Protein AF-A0A812ZTJ8-F1 (afdb_monomer)

Radius of gyration: 30.14 Å; Cα contacts (8 Å, |Δi|>4): 617; chains: 1; bounding box: 48×99×77 Å

Mean predicted aligned error: 17.5 Å

Organism: NCBI:txid1628268

Structure (mmCIF, N/CA/C/O backbone):
data_AF-A0A812ZTJ8-F1
#
_entry.id   AF-A0A812ZTJ8-F1
#
loop_
_atom_site.group_PDB
_atom_site.id
_atom_site.type_symbol
_atom_site.label_atom_id
_atom_site.label_alt_id
_atom_site.label_comp_id
_atom_site.label_asym_id
_atom_site.label_entity_id
_atom_site.label_seq_id
_atom_site.pdbx_PDB_ins_code
_atom_site.Cartn_x
_atom_site.Cartn_y
_atom_site.Cartn_z
_atom_site.occupancy
_atom_site.B_iso_or_equiv
_atom_site.auth_seq_id
_atom_site.auth_comp_id
_atom_site.auth_asym_id
_atom_site.auth_atom_id
_atom_site.pdbx_PDB_model_num
ATOM 1 N N . VAL A 1 1 ? 5.497 23.622 -12.819 1.00 25.61 1 VAL A N 1
ATOM 2 C CA . VAL A 1 1 ? 4.032 23.743 -12.952 1.00 25.61 1 VAL A CA 1
ATOM 3 C C . VAL A 1 1 ? 3.768 23.846 -14.420 1.00 25.61 1 VAL A C 1
ATOM 5 O O . VAL A 1 1 ? 4.091 24.850 -15.028 1.00 25.61 1 VAL A O 1
ATOM 8 N N . ASP A 1 2 ? 3.319 22.753 -14.990 1.00 21.33 2 ASP A N 1
ATOM 9 C CA . ASP A 1 2 ? 2.908 22.715 -16.371 1.00 21.33 2 ASP A CA 1
ATOM 10 C C . ASP A 1 2 ? 1.543 22.030 -16.273 1.00 21.33 2 ASP A C 1
ATOM 12 O O . ASP A 1 2 ? 1.421 21.017 -15.581 1.00 21.33 2 ASP A O 1
ATOM 16 N N . VAL A 1 3 ? 0.497 22.622 -16.851 1.00 24.05 3 VAL A N 1
ATOM 17 C CA . VAL A 1 3 ? -0.902 22.141 -16.893 1.00 24.05 3 VAL A CA 1
ATOM 18 C C . VAL A 1 3 ? -1.337 22.235 -18.355 1.00 24.05 3 VAL A C 1
ATOM 20 O O . VAL A 1 3 ? -1.776 23.278 -18.814 1.00 24.05 3 VAL A O 1
ATOM 23 N N . SER A 1 4 ? -1.117 21.162 -19.109 1.00 29.06 4 SER A N 1
ATOM 24 C CA . SER A 1 4 ? -1.707 20.893 -20.409 1.00 29.06 4 SER A CA 1
ATOM 25 C C . SER A 1 4 ? -2.755 19.808 -20.191 1.00 29.06 4 SER A C 1
ATOM 27 O O . SER A 1 4 ? -2.536 18.896 -19.398 1.00 29.06 4 SER A O 1
ATOM 29 N N . GLN A 1 5 ? -3.870 19.947 -20.908 1.00 26.59 5 GLN A N 1
ATOM 30 C CA . GLN A 1 5 ? -5.074 19.107 -20.866 1.00 26.59 5 GLN A CA 1
ATOM 31 C C . GLN A 1 5 ? -6.073 19.461 -19.757 1.00 26.59 5 GLN A C 1
ATOM 33 O O . GLN A 1 5 ? -6.284 18.726 -18.806 1.00 26.59 5 GLN A O 1
ATOM 38 N N . ASN A 1 6 ? -6.660 20.652 -19.893 1.00 24.38 6 ASN A N 1
ATOM 39 C CA . ASN A 1 6 ? -8.119 20.864 -19.873 1.00 24.38 6 ASN A CA 1
ATOM 40 C C . ASN A 1 6 ? -8.437 22.291 -20.365 1.00 24.38 6 ASN A C 1
ATOM 42 O O . ASN A 1 6 ? -9.193 23.039 -19.756 1.00 24.38 6 ASN A O 1
ATOM 46 N N . PHE A 1 7 ? -7.798 22.693 -21.468 1.00 26.72 7 PHE A N 1
ATOM 47 C CA . PHE A 1 7 ? -8.013 23.986 -22.125 1.00 26.72 7 PHE A CA 1
ATOM 48 C C . PHE A 1 7 ? -8.540 23.743 -23.537 1.00 26.72 7 PHE A C 1
ATOM 50 O O . PHE A 1 7 ? -7.870 24.008 -24.527 1.00 26.72 7 PHE A O 1
ATOM 57 N N . PHE A 1 8 ? -9.731 23.171 -23.621 1.00 28.36 8 PHE A N 1
ATOM 58 C CA . PHE A 1 8 ? -10.517 23.180 -24.846 1.00 28.36 8 PHE A CA 1
ATOM 59 C C . PHE A 1 8 ? -11.961 23.446 -24.469 1.00 28.36 8 PHE A C 1
ATOM 61 O O . PHE A 1 8 ? -12.807 22.575 -24.549 1.00 28.36 8 PHE A O 1
ATOM 68 N N . GLU A 1 9 ? -12.212 24.667 -24.017 1.00 29.05 9 GLU A N 1
ATOM 69 C CA . GLU A 1 9 ? -13.525 25.284 -24.140 1.00 29.05 9 GLU A CA 1
ATOM 70 C C . GLU A 1 9 ? -13.304 26.802 -24.161 1.00 29.05 9 GLU A C 1
ATOM 72 O O . GLU A 1 9 ? -12.978 27.428 -23.156 1.00 29.05 9 GLU A O 1
ATOM 77 N N . GLU A 1 10 ? -13.339 27.336 -25.386 1.00 32.62 10 GLU A N 1
ATOM 78 C CA . GLU A 1 10 ? -13.332 28.750 -25.787 1.00 32.62 10 GLU A CA 1
ATOM 79 C C . GLU A 1 10 ? -12.482 29.736 -24.960 1.00 32.62 10 GLU A C 1
ATOM 81 O O . GLU A 1 10 ? -12.982 30.492 -24.124 1.00 32.62 10 GLU A O 1
ATOM 86 N N . THR A 1 11 ? -11.199 29.870 -25.301 1.00 32.38 11 THR A N 1
ATOM 87 C CA . THR A 1 11 ? -10.374 30.988 -24.816 1.00 32.38 11 THR A CA 1
ATOM 88 C C . THR A 1 11 ? -10.523 32.189 -25.757 1.00 32.38 11 THR A C 1
ATOM 90 O O . THR A 1 11 ? -9.853 32.284 -26.781 1.00 32.38 11 THR A O 1
ATOM 93 N N . LYS A 1 12 ? -11.432 33.113 -25.429 1.00 34.44 12 LYS A N 1
ATOM 94 C CA . LYS A 1 12 ? -11.648 34.376 -26.160 1.00 34.44 12 LYS A CA 1
ATOM 95 C C . LYS A 1 12 ? -10.840 35.501 -25.496 1.00 34.44 12 LYS A C 1
ATOM 97 O O . LYS A 1 12 ? -11.012 35.740 -24.306 1.00 34.44 12 LYS A O 1
ATOM 102 N N . GLY A 1 13 ? -9.980 36.194 -26.246 1.00 33.84 13 GLY A N 1
ATOM 103 C CA . GLY A 1 13 ? -9.282 37.405 -25.784 1.00 33.84 13 GLY A CA 1
ATOM 104 C C . GLY A 1 13 ? -9.973 38.684 -26.264 1.00 33.84 13 GLY A C 1
ATOM 105 O O . GLY A 1 13 ? -10.482 38.710 -27.384 1.00 33.84 13 GLY A O 1
ATOM 106 N N . ALA A 1 14 ? -9.989 39.734 -25.439 1.00 36.16 14 ALA A N 1
ATOM 107 C CA . ALA A 1 14 ? -10.492 41.056 -25.812 1.00 36.16 14 ALA A CA 1
ATOM 108 C C . ALA A 1 14 ? -9.718 42.181 -25.098 1.00 36.16 14 ALA A C 1
ATOM 110 O O . ALA A 1 14 ? -9.201 41.978 -24.000 1.00 36.16 14 ALA A O 1
ATOM 111 N N . ILE A 1 15 ? -9.633 43.351 -25.738 1.00 36.41 15 ILE A N 1
ATOM 112 C CA . ILE A 1 15 ? -8.973 44.569 -25.235 1.00 36.41 15 ILE A CA 1
ATOM 113 C C . ILE A 1 15 ? -10.012 45.689 -25.184 1.00 36.41 15 ILE A C 1
ATOM 115 O O . ILE A 1 15 ? -10.815 45.798 -26.108 1.00 36.41 15 ILE A O 1
ATOM 119 N N . TYR A 1 16 ? -9.967 46.535 -24.156 1.00 38.56 16 TYR A N 1
ATOM 120 C CA . TYR A 1 16 ? -10.858 47.685 -24.008 1.00 38.56 16 TYR A CA 1
ATOM 121 C C . TYR A 1 16 ? -10.101 48.910 -23.428 1.00 38.56 16 TYR A C 1
ATOM 123 O O . TYR A 1 16 ? -9.047 48.731 -22.813 1.00 38.56 16 TYR A O 1
ATOM 131 N N . HIS A 1 17 ? -10.606 50.142 -23.610 1.00 34.50 17 HIS A N 1
ATOM 132 C CA . HIS A 1 17 ? -10.016 51.399 -23.091 1.00 34.50 17 HIS A CA 1
ATOM 133 C C . HIS A 1 17 ? -10.743 51.888 -21.821 1.00 34.50 17 HIS A C 1
ATOM 135 O O . HIS A 1 17 ? -11.956 51.837 -21.777 1.00 34.50 17 HIS A O 1
ATOM 141 N N . ALA A 1 18 ? -10.076 52.415 -20.791 1.00 30.91 18 ALA A N 1
ATOM 142 C CA . ALA A 1 18 ? -10.747 52.935 -19.577 1.00 30.91 18 ALA A CA 1
ATOM 143 C C . ALA A 1 18 ? -10.651 54.474 -19.460 1.00 30.91 18 ALA A C 1
ATOM 145 O O . ALA A 1 18 ? -9.733 55.053 -20.034 1.00 30.91 18 ALA A O 1
ATOM 146 N N . ASN A 1 19 ? -11.577 55.120 -18.726 1.00 37.25 19 ASN A N 1
ATOM 147 C CA . ASN A 1 19 ? -11.656 56.587 -18.573 1.00 37.25 19 ASN A CA 1
ATOM 148 C C . ASN A 1 19 ? -11.223 57.105 -17.178 1.00 37.25 19 ASN A C 1
ATOM 150 O O . ASN A 1 19 ? -11.293 56.389 -16.177 1.00 37.25 19 ASN A O 1
ATOM 154 N N . ASP A 1 20 ? -10.856 58.389 -17.143 1.00 40.56 20 ASP A N 1
ATOM 155 C CA . ASP A 1 20 ? -10.043 59.154 -16.172 1.00 40.56 20 ASP A CA 1
ATOM 156 C C . ASP A 1 20 ? -10.496 59.299 -14.701 1.00 40.56 20 ASP A C 1
ATOM 158 O O . ASP A 1 20 ? -9.883 60.049 -13.940 1.00 40.56 20 ASP A O 1
ATOM 162 N N . HIS A 1 21 ? -11.526 58.604 -14.217 1.00 37.03 21 HIS A N 1
ATOM 163 C CA . HIS A 1 21 ? -12.051 58.887 -12.864 1.00 37.03 21 HIS A CA 1
ATOM 164 C C . HIS A 1 21 ? -11.376 58.142 -11.701 1.00 37.03 21 HIS A C 1
ATOM 166 O O . HIS A 1 21 ? -11.714 58.385 -10.545 1.00 37.03 21 HIS A O 1
ATOM 172 N N . PHE A 1 22 ? -10.363 57.320 -11.982 1.00 38.62 22 PHE A N 1
ATOM 173 C CA . PHE A 1 22 ? -9.433 56.773 -10.982 1.00 38.62 22 PHE A CA 1
ATOM 174 C C . PHE A 1 22 ? -7.978 56.831 -11.477 1.00 38.62 22 PHE A C 1
ATOM 176 O O . PHE A 1 22 ? -7.194 55.906 -11.260 1.00 38.62 22 PHE A O 1
ATOM 183 N N . ALA A 1 23 ? -7.606 57.904 -12.178 1.00 38.62 23 ALA A N 1
ATOM 184 C CA . ALA A 1 23 ? -6.235 58.081 -12.633 1.00 38.62 23 ALA A CA 1
ATOM 185 C C . ALA A 1 23 ? -5.311 58.347 -11.432 1.00 38.62 23 ALA A C 1
ATOM 187 O O . ALA A 1 23 ? -5.340 59.410 -10.813 1.00 38.62 23 ALA A O 1
ATOM 188 N N . SER A 1 24 ? -4.452 57.377 -11.110 1.00 40.28 24 SER A N 1
ATOM 189 C CA . SER A 1 24 ? -3.151 57.699 -10.526 1.00 40.28 24 SER A CA 1
ATOM 190 C C . SER A 1 24 ? -2.486 58.732 -11.434 1.00 40.28 24 SER A C 1
ATOM 192 O O . SER A 1 24 ? -2.439 58.510 -12.646 1.00 40.28 24 SER A O 1
ATOM 194 N N . SER A 1 25 ? -2.006 59.839 -10.867 1.00 45.03 25 SER A N 1
ATOM 195 C CA . SER A 1 25 ? -1.349 60.923 -11.602 1.00 45.03 25 SER A CA 1
ATOM 196 C C . SER A 1 25 ? -0.335 60.371 -12.616 1.00 45.03 25 SER A C 1
ATOM 198 O O . SER A 1 25 ? 0.361 59.402 -12.286 1.00 45.03 25 SER A O 1
ATOM 200 N N . PRO A 1 26 ? -0.211 60.963 -13.819 1.00 48.59 26 PRO A N 1
ATOM 201 C CA . PRO A 1 26 ? 0.826 60.564 -14.763 1.00 48.59 26 PRO A CA 1
ATOM 202 C C . PRO A 1 26 ? 2.211 60.618 -14.089 1.00 48.59 26 PRO A C 1
ATOM 204 O O . PRO A 1 26 ? 2.420 61.448 -13.196 1.00 48.59 26 PRO A O 1
ATOM 207 N N . PRO A 1 27 ? 3.159 59.736 -14.464 1.00 50.56 27 PRO A N 1
ATOM 208 C CA . PRO A 1 27 ? 4.501 59.740 -13.891 1.00 50.56 27 PRO A CA 1
ATOM 209 C C . PRO A 1 27 ? 5.141 61.135 -14.003 1.00 50.56 27 PRO A C 1
ATOM 211 O O . PRO A 1 27 ? 4.939 61.799 -15.022 1.00 50.56 27 PRO A O 1
ATOM 214 N N . PRO A 1 28 ? 5.933 61.574 -13.005 1.00 50.03 28 PRO A N 1
ATOM 215 C CA . PRO A 1 28 ? 6.449 62.947 -12.908 1.00 50.03 28 PRO A CA 1
ATOM 216 C C . PRO A 1 28 ? 7.354 63.388 -14.073 1.00 50.03 28 PRO A C 1
ATOM 218 O O . PRO A 1 28 ? 7.673 64.568 -14.179 1.00 50.03 28 PRO A O 1
ATOM 221 N N . ASP A 1 29 ? 7.720 62.463 -14.962 1.00 51.56 29 ASP A N 1
ATOM 222 C CA . ASP A 1 29 ? 8.626 62.686 -16.088 1.00 51.56 29 ASP A CA 1
ATOM 223 C C . ASP A 1 29 ? 7.894 62.915 -17.432 1.00 51.56 29 ASP A C 1
ATOM 225 O O . ASP A 1 29 ? 8.537 62.969 -18.481 1.00 51.56 29 ASP A O 1
ATOM 229 N N . CYS A 1 30 ? 6.557 63.013 -17.442 1.00 46.62 30 CYS A N 1
ATOM 230 C CA . CYS A 1 30 ? 5.785 63.280 -18.664 1.00 46.62 30 CYS A CA 1
ATOM 231 C C . CYS A 1 30 ? 5.630 64.783 -18.948 1.00 46.62 30 CYS A C 1
ATOM 233 O O . CYS A 1 30 ? 5.295 65.567 -18.062 1.00 46.62 30 CYS A O 1
ATOM 235 N N . ASP A 1 31 ? 5.824 65.169 -20.212 1.00 49.25 31 ASP A N 1
ATOM 236 C CA . ASP A 1 31 ? 5.631 66.539 -20.693 1.00 49.25 31 ASP A CA 1
ATOM 237 C C . ASP A 1 31 ? 4.131 66.915 -20.646 1.00 49.25 31 ASP A C 1
ATOM 239 O O . ASP A 1 31 ? 3.320 66.253 -21.312 1.00 49.25 31 ASP A O 1
ATOM 243 N N . PRO A 1 32 ? 3.734 67.967 -19.903 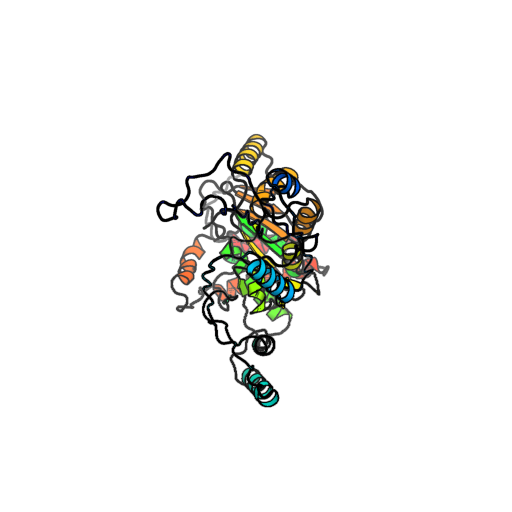1.00 48.75 32 PRO A N 1
ATOM 244 C CA . PRO A 1 32 ? 2.340 68.400 -19.783 1.00 48.75 32 PRO A CA 1
ATOM 245 C C . PRO A 1 32 ? 1.700 68.848 -21.109 1.00 48.75 32 PRO A C 1
ATOM 247 O O . PRO A 1 32 ? 0.490 69.033 -21.159 1.00 48.75 32 PRO A O 1
ATOM 250 N N . ALA A 1 33 ? 2.461 68.987 -22.201 1.00 50.59 33 ALA A N 1
ATOM 251 C CA . ALA A 1 33 ? 1.903 69.204 -23.538 1.00 50.59 33 ALA A CA 1
ATOM 252 C C . ALA A 1 33 ? 1.321 67.930 -24.197 1.00 50.59 33 ALA A C 1
ATOM 254 O O . ALA A 1 33 ? 0.703 68.020 -25.257 1.00 50.59 33 ALA A O 1
ATOM 255 N N . THR A 1 34 ? 1.513 66.743 -23.604 1.00 48.69 34 THR A N 1
ATOM 256 C CA . THR A 1 34 ? 1.109 65.443 -24.192 1.00 48.69 34 THR A CA 1
ATOM 257 C C . THR A 1 34 ? 0.004 64.703 -23.429 1.00 48.69 34 THR A C 1
ATOM 259 O O . THR A 1 34 ? -0.389 63.602 -23.826 1.00 48.69 34 THR A O 1
ATOM 262 N N . THR A 1 35 ? -0.553 65.311 -22.377 1.00 46.78 35 THR A N 1
ATOM 263 C CA . THR A 1 35 ? -1.577 64.712 -21.499 1.00 46.78 35 THR A CA 1
ATOM 264 C C . THR A 1 35 ? -2.879 64.323 -22.206 1.00 46.78 35 THR A C 1
ATOM 266 O O . THR A 1 35 ? -3.485 63.337 -21.804 1.00 46.78 35 THR A O 1
ATOM 269 N N . ASP A 1 36 ? -3.257 64.983 -23.307 1.00 43.75 36 ASP A N 1
ATOM 270 C CA . ASP A 1 36 ? -4.478 64.657 -24.075 1.00 43.75 36 ASP A CA 1
ATOM 271 C C . ASP A 1 36 ? -4.351 63.389 -24.949 1.00 43.75 36 ASP A C 1
ATOM 273 O O . ASP A 1 36 ? -5.286 63.005 -25.650 1.00 43.75 36 ASP A O 1
ATOM 277 N N . SER A 1 37 ? -3.190 62.724 -24.937 1.00 44.25 37 SER A N 1
ATOM 278 C CA . SER A 1 37 ? -2.909 61.538 -25.763 1.00 44.25 37 SER A CA 1
ATOM 279 C C . SER A 1 37 ? -2.617 60.270 -24.957 1.00 44.25 37 SER A C 1
ATOM 281 O O . SER A 1 37 ? -2.150 59.272 -25.511 1.00 44.25 37 SER A O 1
ATOM 283 N N . TYR A 1 38 ? -2.880 60.292 -23.649 1.00 42.38 38 TYR A N 1
ATOM 284 C CA . TYR A 1 38 ? -2.609 59.156 -22.778 1.00 42.38 38 TYR A CA 1
ATOM 285 C C . TYR A 1 38 ? -3.838 58.245 -22.676 1.00 42.38 38 TYR A C 1
ATOM 287 O O . TYR A 1 38 ? -4.897 58.660 -22.225 1.00 42.38 38 TYR A O 1
ATOM 295 N N . VAL A 1 39 ? -3.702 56.983 -23.094 1.00 45.19 39 VAL A N 1
ATOM 296 C CA . VAL A 1 39 ? -4.754 55.962 -22.954 1.00 45.19 39 VAL A CA 1
ATOM 297 C C . VAL A 1 39 ? -4.253 54.832 -22.068 1.00 45.19 39 VAL A C 1
ATOM 299 O O . VAL A 1 39 ? -3.219 54.221 -22.344 1.00 45.19 39 VAL A O 1
ATOM 302 N N . HIS A 1 40 ? -5.010 54.512 -21.020 1.00 41.62 40 HIS A N 1
ATOM 303 C CA . HIS A 1 40 ? -4.774 53.317 -20.220 1.00 41.62 40 HIS A CA 1
ATOM 304 C C . HIS A 1 40 ? -5.255 52.080 -20.985 1.00 41.62 40 HIS A C 1
ATOM 306 O O . HIS A 1 40 ? -6.440 51.931 -21.282 1.00 41.62 40 HIS A O 1
ATOM 312 N N . ILE A 1 41 ? -4.322 51.179 -21.297 1.00 47.28 41 ILE A N 1
ATOM 313 C CA . ILE A 1 41 ? -4.617 49.902 -21.954 1.00 47.28 41 ILE A CA 1
ATOM 314 C C . ILE A 1 41 ? -4.727 48.823 -20.877 1.00 47.28 41 ILE A C 1
ATOM 316 O O . ILE A 1 41 ? -3.730 48.456 -20.253 1.00 47.28 41 ILE A O 1
ATOM 320 N N . PHE A 1 42 ? -5.933 48.290 -20.670 1.00 40.00 42 PHE A N 1
ATOM 321 C CA . PHE A 1 42 ? -6.137 47.144 -19.788 1.00 40.00 42 PHE A CA 1
ATOM 322 C C . PHE A 1 42 ? -5.850 45.845 -20.549 1.00 40.00 42 PHE A C 1
ATOM 324 O O . PHE A 1 42 ? -6.525 45.504 -21.521 1.00 40.00 42 PHE A O 1
ATOM 331 N N . LYS A 1 43 ? -4.823 45.109 -20.112 1.00 51.03 43 LYS A N 1
ATOM 332 C CA . LYS A 1 43 ? -4.426 43.828 -20.706 1.00 51.03 43 LYS A CA 1
ATOM 333 C C . LYS A 1 43 ? -4.865 42.684 -19.804 1.00 51.03 43 LYS A C 1
ATOM 335 O O . LYS A 1 43 ? -4.268 42.448 -18.756 1.00 51.03 43 LYS A O 1
ATOM 340 N N . HIS A 1 44 ? -5.860 41.926 -20.250 1.00 40.91 44 HIS A N 1
ATOM 341 C CA . HIS A 1 44 ? -6.320 40.733 -19.549 1.00 40.91 44 HIS A CA 1
ATOM 342 C C . HIS A 1 44 ? -5.847 39.475 -20.270 1.00 40.91 44 HIS A C 1
ATOM 344 O O . HIS A 1 44 ? -6.363 39.107 -21.321 1.00 40.91 44 HIS A O 1
ATOM 350 N N . VAL A 1 45 ? -4.817 38.828 -19.727 1.00 46.38 45 VAL A N 1
ATOM 351 C CA . VAL A 1 45 ? -4.306 37.551 -20.239 1.00 46.38 45 VAL A CA 1
ATOM 352 C C . VAL A 1 45 ? -4.322 36.561 -19.085 1.00 46.38 45 VAL A C 1
ATOM 354 O O . VAL A 1 45 ? -3.529 36.673 -18.153 1.00 46.38 45 VAL A O 1
ATOM 357 N N . TYR A 1 46 ? -5.253 35.609 -19.128 1.00 44.97 46 TYR A N 1
ATOM 358 C CA . TYR A 1 46 ? -5.384 34.582 -18.099 1.00 44.97 46 TYR A CA 1
ATOM 359 C C . TYR A 1 46 ? -4.585 33.331 -18.439 1.00 44.97 46 TYR A C 1
ATOM 361 O O . TYR A 1 46 ? -4.681 32.805 -19.545 1.00 44.97 46 TYR A O 1
ATOM 369 N N . LEU A 1 47 ? -3.881 32.801 -17.435 1.00 39.12 47 LEU A N 1
ATOM 370 C CA . LEU A 1 47 ? -3.310 31.454 -17.476 1.00 39.12 47 LEU A CA 1
ATOM 371 C C . LEU A 1 47 ? -3.771 30.552 -16.305 1.00 39.12 47 LEU A C 1
ATOM 373 O O . LEU A 1 47 ? -3.567 29.345 -16.402 1.00 39.12 47 LEU A O 1
ATOM 377 N N . HIS A 1 48 ? -4.452 31.052 -15.246 1.00 34.81 48 HIS A N 1
ATOM 378 C CA . HIS A 1 48 ? -4.847 30.250 -14.057 1.00 34.81 48 HIS A CA 1
ATOM 379 C C . HIS A 1 48 ? -6.197 30.644 -13.376 1.00 34.81 48 HIS A C 1
ATOM 381 O O . HIS A 1 48 ? -6.751 31.705 -13.641 1.00 34.81 48 HIS A O 1
ATOM 387 N N . ARG A 1 49 ? -6.696 29.758 -12.482 1.00 34.59 49 ARG A N 1
ATOM 388 C CA . ARG A 1 49 ? -8.088 29.490 -12.002 1.00 34.59 49 ARG A CA 1
ATOM 389 C C . ARG A 1 49 ? -8.978 30.607 -11.407 1.00 34.59 49 ARG A C 1
ATOM 391 O O . ARG A 1 49 ? -10.140 30.317 -11.137 1.00 34.59 49 ARG A O 1
ATOM 398 N N . ASN A 1 50 ? -8.537 31.848 -11.235 1.00 38.88 50 ASN A N 1
ATOM 399 C CA . ASN A 1 50 ? -9.423 32.898 -10.703 1.00 38.88 50 ASN A CA 1
ATOM 400 C C . ASN A 1 50 ? -10.135 33.610 -11.852 1.00 38.88 50 ASN A C 1
ATOM 402 O O . ASN A 1 50 ? -9.624 34.611 -12.328 1.00 38.88 50 ASN A O 1
ATOM 406 N N . LYS A 1 51 ? -11.273 33.095 -12.328 1.00 49.78 51 LYS A N 1
ATOM 407 C CA . LYS A 1 51 ? -12.015 33.688 -13.455 1.00 49.78 51 LYS A CA 1
ATOM 408 C C . LYS A 1 51 ? -12.720 34.985 -13.028 1.00 49.78 51 LYS A C 1
ATOM 410 O O . LYS A 1 51 ? -13.734 34.924 -12.342 1.00 49.78 51 LYS A O 1
ATOM 415 N N . ALA A 1 52 ? -12.226 36.143 -13.466 1.00 47.16 52 ALA A N 1
ATOM 416 C CA . ALA A 1 52 ? -13.071 37.333 -13.591 1.00 47.16 52 ALA A CA 1
ATOM 417 C C . ALA A 1 52 ? -13.983 37.155 -14.816 1.00 47.16 52 ALA A C 1
ATOM 419 O O . ALA A 1 52 ? -13.519 36.690 -15.862 1.00 47.16 52 ALA A O 1
ATOM 420 N N . ASN A 1 53 ? -15.274 37.464 -14.687 1.00 50.34 53 ASN A N 1
ATOM 421 C CA . ASN A 1 53 ? -16.213 37.340 -15.796 1.00 50.34 53 ASN A CA 1
ATOM 422 C C . ASN A 1 53 ? -15.828 38.340 -16.891 1.00 50.34 53 ASN A C 1
ATOM 424 O O . ASN A 1 53 ? -15.724 39.538 -16.638 1.00 50.34 53 ASN A O 1
ATOM 428 N N . ALA A 1 54 ? -15.619 37.837 -18.110 1.00 50.00 54 ALA A N 1
ATOM 429 C CA . ALA A 1 54 ? -15.212 38.658 -19.240 1.00 50.00 54 ALA A CA 1
ATOM 430 C C . ALA A 1 54 ? -16.183 39.819 -19.465 1.00 50.00 54 ALA A C 1
ATOM 432 O O . ALA A 1 54 ? -15.707 40.913 -19.736 1.00 50.00 54 ALA A O 1
ATOM 433 N N . LYS A 1 55 ? -17.496 39.589 -19.289 1.00 53.09 55 LYS A N 1
ATOM 434 C CA . LYS A 1 55 ? -18.553 40.600 -19.429 1.00 53.09 55 LYS A CA 1
ATOM 435 C C . LYS A 1 55 ? -18.330 41.791 -18.496 1.00 53.09 55 LYS A C 1
ATOM 437 O O . LYS A 1 55 ? -18.332 42.922 -18.957 1.00 53.09 55 LYS A O 1
ATOM 442 N N . ASP A 1 56 ? -18.022 41.521 -17.233 1.00 54.50 56 ASP A N 1
ATOM 443 C CA . ASP A 1 56 ? -17.775 42.562 -16.236 1.00 54.50 56 ASP A CA 1
ATOM 444 C C . ASP A 1 56 ? -16.518 43.377 -16.595 1.00 54.50 56 ASP A C 1
ATOM 446 O O . ASP A 1 56 ? -16.476 44.585 -16.395 1.00 54.50 56 ASP A O 1
ATOM 450 N N . CYS A 1 57 ? -15.503 42.744 -17.196 1.00 50.91 57 CYS A N 1
ATOM 451 C CA . CYS A 1 57 ? -14.318 43.440 -17.707 1.00 50.91 57 CYS A CA 1
ATOM 452 C C . CYS A 1 57 ? -14.596 44.288 -18.963 1.00 50.91 57 CYS A C 1
ATOM 454 O O . CYS A 1 57 ? -13.931 45.306 -19.141 1.00 50.91 57 CYS A O 1
ATOM 456 N N . ILE A 1 58 ? -15.554 43.890 -19.812 1.00 50.28 58 ILE A N 1
ATOM 457 C CA . ILE A 1 58 ? -16.026 44.686 -20.965 1.00 50.28 58 ILE A CA 1
ATOM 458 C C . ILE A 1 58 ? -16.730 45.942 -20.469 1.00 50.28 58 ILE A C 1
ATOM 460 O O . ILE A 1 58 ? -16.429 47.040 -20.925 1.00 50.28 58 ILE A O 1
ATOM 464 N N . ASP A 1 59 ? -17.654 45.765 -19.524 1.00 52.38 59 ASP A N 1
ATOM 465 C CA . ASP A 1 59 ? -18.535 46.825 -19.035 1.00 52.38 59 ASP A CA 1
ATOM 466 C C . ASP A 1 59 ? -17.748 47.935 -18.304 1.00 52.38 59 ASP A C 1
ATOM 468 O O . ASP A 1 59 ? -18.208 49.072 -18.216 1.00 52.38 59 ASP A O 1
ATOM 472 N N . MET A 1 60 ? -16.531 47.636 -17.829 1.00 45.88 60 MET A N 1
ATOM 473 C CA . MET A 1 60 ? -15.617 48.595 -17.193 1.00 45.88 60 MET A CA 1
ATOM 474 C C . MET A 1 60 ? -14.790 49.436 -18.181 1.00 45.88 60 MET A C 1
ATOM 476 O O . MET A 1 60 ? -13.944 50.223 -17.750 1.00 45.88 60 MET A O 1
ATOM 480 N N . CYS A 1 61 ? -14.977 49.281 -19.493 1.00 46.53 61 CYS A N 1
ATOM 481 C CA . CYS A 1 61 ? -14.131 49.924 -20.489 1.00 46.53 61 CYS A CA 1
ATOM 482 C C . CYS A 1 61 ? -14.914 50.395 -21.742 1.00 46.53 61 CYS A C 1
ATOM 484 O O . CYS A 1 61 ? -15.880 49.781 -22.174 1.00 46.53 61 CYS A O 1
ATOM 486 N N . PHE A 1 62 ? -14.478 51.490 -22.363 1.00 41.16 62 PHE A N 1
ATOM 487 C CA . PHE A 1 62 ? -14.942 52.062 -23.629 1.00 41.16 62 PHE A CA 1
ATOM 488 C C . PHE A 1 62 ? -14.014 51.733 -24.822 1.00 41.16 62 PHE A C 1
ATOM 490 O O . PHE A 1 62 ? -12.855 51.382 -24.646 1.00 41.16 62 PHE A O 1
ATOM 497 N N . GLY A 1 63 ? -14.494 51.855 -26.066 1.00 50.25 63 GLY A N 1
ATOM 498 C CA . GLY A 1 63 ? -13.703 51.663 -27.302 1.00 50.25 63 GLY A CA 1
ATOM 499 C C . GLY A 1 63 ? -13.977 50.355 -28.066 1.00 50.25 63 GLY A C 1
ATOM 500 O O . GLY A 1 63 ? -14.833 49.561 -27.683 1.00 50.25 63 GLY A O 1
ATOM 501 N N . LEU A 1 64 ? -13.297 50.150 -29.205 1.00 44.66 64 LEU A N 1
ATOM 502 C CA . LEU A 1 64 ? -13.521 48.984 -30.074 1.00 44.66 64 LEU A CA 1
ATOM 503 C C . LEU A 1 64 ? -12.771 47.755 -29.558 1.00 44.66 64 LEU A C 1
ATOM 505 O O . LEU A 1 64 ? -11.544 47.687 -29.618 1.00 44.66 64 LEU A O 1
ATOM 509 N N . ALA A 1 65 ? -13.528 46.754 -29.117 1.00 47.38 65 ALA A N 1
ATOM 510 C CA . ALA A 1 65 ? -12.973 45.482 -28.691 1.00 47.38 65 ALA A CA 1
ATOM 511 C C . ALA A 1 65 ? -12.376 44.716 -29.877 1.00 47.38 65 ALA A C 1
ATOM 513 O O . ALA A 1 65 ? -13.095 44.255 -30.767 1.00 47.38 65 ALA A O 1
ATOM 514 N N . LEU A 1 66 ? -11.055 44.545 -29.876 1.00 48.19 66 LEU A N 1
ATOM 515 C CA . LEU A 1 66 ? -10.385 43.669 -30.831 1.00 48.19 66 LEU A CA 1
ATOM 516 C C . LEU A 1 66 ? -10.336 42.255 -30.259 1.00 48.19 66 LEU A C 1
ATOM 518 O O . LEU A 1 66 ? -9.671 41.990 -29.258 1.00 48.19 66 LEU A O 1
ATOM 522 N N . LYS A 1 67 ? -11.064 41.351 -30.912 1.00 50.16 67 LYS A N 1
ATOM 523 C CA . LYS A 1 67 ? -11.098 39.926 -30.598 1.00 50.16 67 LYS A CA 1
ATOM 524 C C . LYS A 1 67 ? -10.428 39.155 -31.723 1.00 50.16 67 LYS A C 1
ATOM 526 O O . LYS A 1 67 ? -10.758 39.354 -32.890 1.00 50.16 67 LYS A O 1
ATOM 531 N N . PHE A 1 68 ? -9.530 38.245 -31.368 1.00 51.25 68 PHE A N 1
ATOM 532 C CA . PHE A 1 68 ? -8.935 37.311 -32.316 1.00 51.25 68 PHE A CA 1
ATOM 533 C C . PHE A 1 68 ? -9.096 35.884 -31.801 1.00 51.25 68 PHE A C 1
ATOM 535 O O . PHE A 1 68 ? -8.921 35.633 -30.609 1.00 51.25 68 PHE A O 1
ATOM 542 N N . ASP A 1 69 ? -9.438 34.967 -32.700 1.00 49.41 69 ASP A N 1
ATOM 543 C CA . ASP A 1 69 ? -9.497 33.536 -32.423 1.00 49.41 69 ASP A CA 1
ATOM 544 C C . ASP A 1 69 ? -8.263 32.873 -33.037 1.00 49.41 69 ASP A C 1
ATOM 546 O O . ASP A 1 69 ? -8.060 32.912 -34.250 1.00 49.41 69 ASP A O 1
ATOM 550 N N . TRP A 1 70 ? -7.396 32.322 -32.191 1.00 50.69 70 TRP A N 1
ATOM 551 C CA . TRP A 1 70 ? -6.161 31.664 -32.618 1.00 50.69 70 TRP A CA 1
ATOM 552 C C . TRP A 1 70 ? -6.215 30.136 -32.475 1.00 50.69 70 TRP A C 1
ATOM 554 O O . TRP A 1 70 ? -5.195 29.472 -32.701 1.00 50.69 70 TRP A O 1
ATOM 564 N N . GLY A 1 71 ? -7.368 29.570 -32.092 1.00 57.25 71 GLY A N 1
ATOM 565 C CA . GLY A 1 71 ? -7.529 28.138 -31.839 1.00 57.25 71 GLY A CA 1
ATOM 566 C C . GLY A 1 71 ? -6.411 27.575 -30.951 1.00 57.25 71 GLY A C 1
ATOM 567 O O . GLY A 1 71 ? -6.150 28.073 -29.857 1.00 57.25 71 GLY A O 1
ATOM 568 N N . THR A 1 72 ? -5.696 26.560 -31.446 1.00 49.16 72 THR A N 1
ATOM 569 C CA . THR A 1 72 ? -4.564 25.909 -30.751 1.00 49.16 72 THR A CA 1
ATOM 570 C C . THR A 1 72 ? -3.188 26.236 -31.306 1.00 49.16 72 THR A C 1
ATOM 572 O O . THR A 1 72 ? -2.185 25.652 -30.891 1.00 49.16 72 THR A O 1
ATOM 575 N N . HIS A 1 73 ? -3.099 27.153 -32.265 1.00 55.91 73 HIS A N 1
ATOM 576 C CA . HIS A 1 73 ? -1.850 27.423 -32.961 1.00 55.91 73 HIS A CA 1
ATOM 577 C C . HIS A 1 73 ? -1.111 28.592 -32.310 1.00 55.91 73 HIS A C 1
ATOM 579 O O . HIS A 1 73 ? -1.235 29.745 -32.718 1.00 55.91 73 HIS A O 1
ATOM 585 N N . THR A 1 74 ? -0.259 28.283 -31.329 1.00 54.31 74 THR A N 1
ATOM 586 C CA . THR A 1 74 ? 0.519 29.262 -30.543 1.00 54.31 74 THR A CA 1
ATOM 587 C C . THR A 1 74 ? 1.330 30.235 -31.405 1.00 54.31 74 THR A C 1
ATOM 589 O O . THR A 1 74 ? 1.526 31.390 -31.038 1.00 54.31 74 THR A O 1
ATOM 592 N N . ARG A 1 75 ? 1.772 29.804 -32.593 1.00 59.59 75 ARG A N 1
ATOM 593 C CA . ARG A 1 75 ? 2.502 30.658 -33.539 1.00 59.59 75 ARG A CA 1
ATOM 594 C C . ARG A 1 75 ? 1.619 31.756 -34.145 1.00 59.59 75 ARG A C 1
ATOM 596 O O . ARG A 1 75 ? 2.095 32.873 -34.316 1.00 59.59 75 ARG A O 1
ATOM 603 N N . LEU A 1 76 ? 0.343 31.461 -34.409 1.00 55.25 76 LEU A N 1
ATOM 604 C CA . LEU A 1 76 ? -0.638 32.452 -34.862 1.00 55.25 76 LEU A CA 1
ATOM 605 C C . LEU A 1 76 ? -1.008 33.413 -33.729 1.00 55.25 76 LEU A C 1
ATOM 607 O O . LEU A 1 76 ? -1.110 34.609 -33.97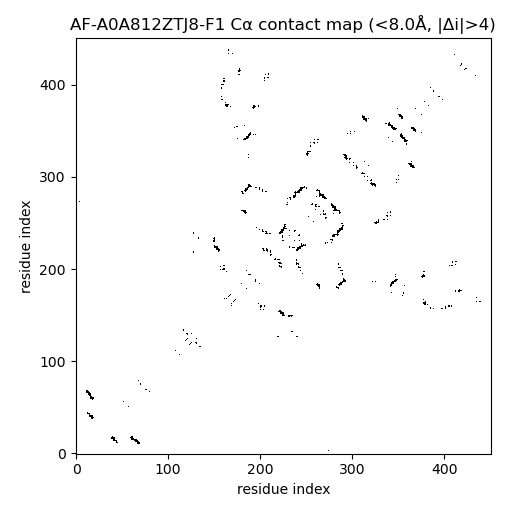4 1.00 55.25 76 LEU A O 1
ATOM 611 N N . ALA A 1 77 ? -1.103 32.920 -32.490 1.00 54.97 77 ALA A N 1
ATOM 612 C CA . ALA A 1 77 ? -1.307 33.768 -31.314 1.00 54.97 77 ALA A CA 1
ATOM 613 C C . ALA A 1 77 ? -0.160 34.778 -31.131 1.00 54.97 77 ALA A C 1
ATOM 615 O O . ALA A 1 77 ? -0.403 35.959 -30.891 1.00 54.97 77 ALA A O 1
ATOM 616 N N . LEU A 1 78 ? 1.093 34.338 -31.305 1.00 56.66 78 LEU A N 1
ATOM 617 C CA . LEU A 1 78 ? 2.263 35.210 -31.193 1.00 56.66 78 LEU A CA 1
ATOM 618 C C . LEU A 1 78 ? 2.300 36.263 -32.311 1.00 56.66 78 LEU A C 1
ATOM 620 O O . LEU A 1 78 ? 2.543 37.433 -32.037 1.00 56.66 78 LEU A O 1
ATOM 624 N N . MET A 1 79 ? 2.003 35.870 -33.555 1.00 61.09 79 MET A N 1
ATOM 625 C CA . MET A 1 79 ? 1.931 36.798 -34.692 1.00 61.09 79 MET A CA 1
ATOM 626 C C . MET A 1 79 ? 0.792 37.810 -34.541 1.00 61.09 79 MET A C 1
ATOM 628 O O . MET A 1 79 ? 0.991 38.991 -34.817 1.00 61.09 79 MET A O 1
ATOM 632 N N . ALA A 1 80 ? -0.376 37.373 -34.062 1.00 55.66 80 ALA A N 1
ATOM 633 C CA . ALA A 1 80 ? -1.497 38.255 -33.762 1.00 55.66 80 ALA A CA 1
ATOM 634 C C . ALA A 1 80 ? -1.135 39.241 -32.643 1.00 55.66 80 ALA A C 1
ATOM 636 O O . ALA A 1 80 ? -1.414 40.430 -32.765 1.00 55.66 80 ALA A O 1
ATOM 637 N N . LEU A 1 81 ? -0.451 38.781 -31.589 1.00 60.62 81 LEU A N 1
ATOM 638 C CA . LEU A 1 81 ? 0.034 39.639 -30.509 1.00 60.62 81 LEU A CA 1
ATOM 639 C C . LEU A 1 81 ? 1.032 40.683 -31.021 1.00 60.62 81 LEU A C 1
ATOM 641 O O . LEU A 1 81 ? 0.907 41.855 -30.678 1.00 60.62 81 LEU A O 1
ATOM 645 N N . THR A 1 82 ? 1.985 40.291 -31.868 1.00 62.03 82 THR A N 1
ATOM 646 C CA . THR A 1 82 ? 2.935 41.223 -32.493 1.00 62.03 82 THR A CA 1
ATOM 647 C C . THR A 1 82 ? 2.225 42.240 -33.383 1.00 62.03 82 THR A C 1
ATOM 649 O O . THR A 1 82 ? 2.466 43.433 -33.235 1.00 62.03 82 THR A O 1
ATOM 652 N N . TYR A 1 83 ? 1.295 41.797 -34.234 1.00 60.50 83 TYR A N 1
ATOM 653 C CA . TYR A 1 83 ? 0.510 42.684 -35.093 1.00 60.50 83 TYR A CA 1
ATOM 654 C C . TYR A 1 83 ? -0.322 43.685 -34.281 1.00 60.50 83 TYR A C 1
ATOM 656 O O . TYR A 1 83 ? -0.362 44.870 -34.604 1.00 60.50 83 TYR A O 1
ATOM 664 N N . MET A 1 84 ? -0.949 43.228 -33.193 1.00 60.06 84 MET A N 1
ATOM 665 C CA . MET A 1 84 ? -1.684 44.101 -32.278 1.00 60.06 84 MET A CA 1
ATOM 666 C C . MET A 1 84 ? -0.748 45.119 -31.622 1.00 60.06 84 MET A C 1
ATOM 668 O O . MET A 1 84 ? -1.077 46.300 -31.607 1.00 60.06 84 MET A O 1
ATOM 672 N N . MET A 1 85 ? 0.442 44.705 -31.167 1.00 58.69 85 MET A N 1
ATOM 673 C CA . MET A 1 85 ? 1.440 45.617 -30.591 1.00 58.69 85 MET A CA 1
ATOM 674 C C . MET A 1 85 ? 1.967 46.651 -31.595 1.00 58.69 85 MET A C 1
ATOM 676 O O . MET A 1 85 ? 2.158 47.807 -31.221 1.00 58.69 85 MET A O 1
ATOM 680 N N . ASP A 1 86 ? 2.139 46.281 -32.866 1.00 59.28 86 ASP A N 1
ATOM 681 C CA . ASP A 1 86 ? 2.569 47.194 -33.935 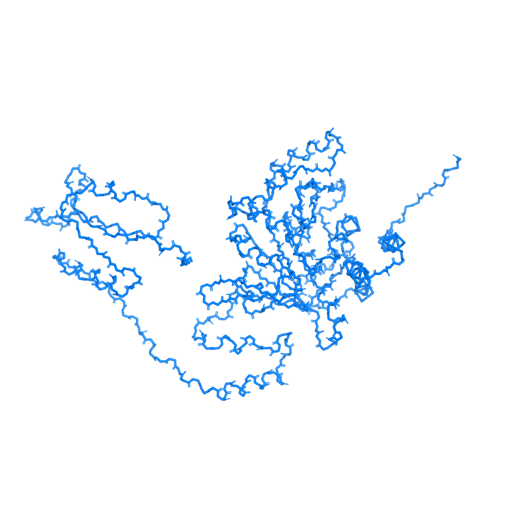1.00 59.28 86 ASP A CA 1
ATOM 682 C C . ASP A 1 86 ? 1.505 48.255 -34.277 1.00 59.28 86 ASP A C 1
ATOM 684 O O . ASP A 1 86 ? 1.843 49.351 -34.724 1.00 59.28 86 ASP A O 1
ATOM 688 N N . LYS A 1 87 ? 0.215 47.967 -34.052 1.00 54.56 87 LYS A N 1
ATOM 689 C CA . LYS A 1 87 ? -0.894 48.898 -34.328 1.00 54.56 87 LYS A CA 1
ATOM 690 C C . LYS A 1 87 ? -1.217 49.863 -33.183 1.00 54.56 87 LYS A C 1
ATOM 692 O O . LYS A 1 87 ? -2.002 50.779 -33.402 1.00 54.56 87 LYS A O 1
ATOM 697 N N . MET A 1 88 ? -0.603 49.709 -32.006 1.00 52.50 88 MET A N 1
ATOM 698 C CA . MET A 1 88 ? -0.871 50.569 -30.839 1.00 52.50 88 MET A CA 1
ATOM 699 C C . MET A 1 88 ? -0.211 51.959 -30.900 1.00 52.50 88 MET A C 1
ATOM 701 O O . MET A 1 88 ? -0.526 52.804 -30.069 1.00 52.50 88 MET A O 1
ATOM 705 N N . GLY A 1 89 ? 0.675 52.227 -31.869 1.00 51.06 89 GLY A N 1
ATOM 706 C CA . GLY A 1 89 ? 1.413 53.498 -31.941 1.00 51.06 89 GLY A CA 1
ATOM 707 C C . GLY A 1 89 ? 2.331 53.750 -30.728 1.00 51.06 89 GLY A C 1
ATOM 708 O O . GLY A 1 89 ? 2.475 52.897 -29.849 1.00 51.06 89 GLY A O 1
ATOM 709 N N . GLY A 1 90 ? 2.988 54.916 -30.694 1.00 49.69 90 GLY A N 1
ATOM 710 C CA . GLY A 1 90 ? 3.859 55.352 -29.588 1.00 49.69 90 GLY A CA 1
ATOM 711 C C . GLY A 1 90 ? 5.289 54.778 -29.588 1.00 49.69 90 GLY A C 1
ATOM 712 O O . GLY A 1 90 ? 5.634 53.887 -30.365 1.00 49.69 90 GLY A O 1
ATOM 713 N N . LYS A 1 91 ? 6.159 55.316 -28.716 1.00 41.06 91 LYS A N 1
ATOM 714 C CA . LYS A 1 91 ? 7.547 54.845 -28.543 1.00 41.06 91 LYS A CA 1
ATOM 715 C C . LYS A 1 91 ? 7.548 53.549 -27.734 1.00 41.06 91 LYS A C 1
ATOM 717 O O . LYS A 1 91 ? 7.237 53.556 -26.548 1.00 41.06 91 LYS A O 1
ATOM 722 N N . GLN A 1 92 ? 7.926 52.444 -28.368 1.00 44.56 92 GLN A N 1
ATOM 723 C CA . GLN A 1 92 ? 7.964 51.126 -27.737 1.00 44.56 92 GLN A CA 1
ATOM 724 C C . GLN A 1 92 ? 9.411 50.674 -27.531 1.00 44.56 92 GLN A C 1
ATOM 726 O O . GLN A 1 92 ? 10.205 50.682 -28.471 1.00 44.56 92 GLN A O 1
ATOM 731 N N . ILE A 1 93 ? 9.748 50.252 -26.312 1.00 37.91 93 ILE A N 1
ATOM 732 C CA . ILE A 1 93 ? 11.013 49.574 -26.013 1.00 37.91 93 ILE A CA 1
ATOM 733 C C . ILE A 1 93 ? 10.714 48.079 -25.963 1.00 37.91 93 ILE A C 1
ATOM 735 O O . ILE A 1 93 ? 9.880 47.632 -25.177 1.00 37.91 93 ILE A O 1
ATOM 739 N N . ARG A 1 94 ? 11.363 47.316 -26.843 1.00 44.03 94 ARG A N 1
ATOM 740 C CA . ARG A 1 94 ? 11.218 45.862 -26.930 1.00 44.03 94 ARG A CA 1
ATOM 741 C C . ARG A 1 94 ? 12.508 45.227 -26.449 1.00 44.03 94 ARG A C 1
ATOM 743 O O . ARG A 1 94 ? 13.554 45.466 -27.043 1.00 44.03 94 ARG A O 1
ATOM 750 N N . ASP A 1 95 ? 12.411 44.413 -25.408 1.00 33.03 95 ASP A N 1
ATOM 751 C CA . ASP A 1 95 ? 13.496 43.524 -25.018 1.00 33.03 95 ASP A CA 1
ATOM 752 C C . ASP A 1 95 ? 13.251 42.156 -25.665 1.00 33.03 95 ASP A C 1
ATOM 754 O O . ASP A 1 95 ? 12.238 41.498 -25.413 1.00 33.03 95 ASP A O 1
ATOM 758 N N . LEU A 1 96 ? 14.131 41.780 -26.590 1.00 35.81 96 LEU A N 1
ATOM 759 C CA . LEU A 1 96 ? 14.063 40.527 -27.332 1.00 35.81 96 LEU A CA 1
ATOM 760 C C . LEU A 1 96 ? 15.287 39.697 -26.971 1.00 35.81 96 LEU A C 1
ATOM 762 O O . LEU A 1 96 ? 16.400 39.984 -27.409 1.00 35.81 96 LEU A O 1
ATOM 766 N N . VAL A 1 97 ? 15.072 38.616 -26.227 1.00 32.53 97 VAL A N 1
ATOM 767 C CA . VAL A 1 97 ? 16.126 37.636 -25.967 1.00 32.53 97 VAL A CA 1
ATOM 768 C C . VAL A 1 97 ? 16.180 36.662 -27.140 1.00 32.53 97 VAL A C 1
ATOM 770 O O . VAL A 1 97 ? 15.336 35.775 -27.280 1.00 32.53 97 VAL A O 1
ATOM 773 N N . VAL A 1 98 ? 17.182 36.828 -28.003 1.00 35.22 98 VAL A N 1
ATOM 774 C CA . VAL A 1 98 ? 17.491 35.863 -29.064 1.00 35.22 98 VAL A CA 1
ATOM 775 C C . VAL A 1 98 ? 18.202 34.675 -28.425 1.00 35.22 98 VAL A C 1
ATOM 777 O O . VAL A 1 98 ? 19.379 34.755 -28.086 1.00 35.22 98 VAL A O 1
ATOM 780 N N . GLN A 1 99 ? 17.491 33.564 -28.250 1.00 34.00 99 GLN A N 1
ATOM 781 C CA . GLN A 1 99 ? 18.125 32.295 -27.905 1.00 34.00 99 GLN A CA 1
ATOM 782 C C . GLN A 1 99 ? 18.460 31.524 -29.187 1.00 34.00 99 GLN A C 1
ATOM 784 O O . GLN A 1 99 ? 17.619 31.458 -30.091 1.00 34.00 99 GLN A O 1
ATOM 789 N N . PRO A 1 100 ? 19.663 30.931 -29.300 1.00 31.66 100 PRO A N 1
ATOM 790 C CA . PRO A 1 100 ? 20.001 30.097 -30.439 1.00 31.66 100 PRO A CA 1
ATOM 791 C C . PRO A 1 100 ? 19.026 28.924 -30.503 1.00 31.66 100 PRO A C 1
ATOM 793 O O . PRO A 1 100 ? 18.899 28.123 -29.576 1.00 31.66 100 PRO A O 1
ATOM 796 N N . LYS A 1 101 ? 18.329 28.816 -31.631 1.00 42.38 101 LYS A N 1
ATOM 797 C CA . LYS A 1 101 ? 17.594 27.608 -31.967 1.00 42.38 101 LYS A CA 1
ATOM 798 C C . LYS A 1 101 ? 18.645 26.569 -32.340 1.00 42.38 101 LYS A C 1
ATOM 800 O O . LYS A 1 101 ? 19.239 26.666 -33.409 1.00 42.38 101 LYS A O 1
ATOM 805 N N . PHE A 1 102 ? 18.917 25.619 -31.448 1.00 42.19 102 PHE A N 1
ATOM 806 C CA . PHE A 1 102 ? 19.758 24.470 -31.774 1.00 42.19 102 PHE A CA 1
ATOM 807 C C . PHE A 1 102 ? 19.094 23.711 -32.930 1.00 42.19 102 PHE A C 1
ATOM 809 O O . PHE A 1 102 ? 18.120 22.982 -32.736 1.00 42.19 102 PHE A O 1
ATOM 816 N N . GLU A 1 103 ? 19.554 23.948 -34.157 1.00 44.72 103 GLU A N 1
ATOM 817 C CA . GLU A 1 103 ? 19.106 23.187 -35.312 1.00 44.72 103 GLU A CA 1
ATOM 818 C C . GLU A 1 103 ? 19.867 21.866 -35.414 1.00 44.72 103 GLU A C 1
ATOM 820 O O . GLU A 1 103 ? 21.091 21.817 -35.337 1.00 44.72 103 GLU A O 1
ATOM 825 N N . LYS A 1 104 ? 19.064 20.825 -35.665 1.00 43.62 104 LYS A N 1
ATOM 826 C CA . LYS A 1 104 ? 19.385 19.435 -36.012 1.00 43.62 104 LYS A CA 1
ATOM 827 C C . LYS A 1 104 ? 19.970 18.584 -34.881 1.00 43.62 104 LYS A C 1
ATOM 829 O O . LYS A 1 104 ? 21.163 18.592 -34.601 1.00 43.62 104 LYS A O 1
ATOM 834 N N . LYS A 1 105 ? 19.098 17.722 -34.332 1.00 50.66 105 LYS A N 1
ATOM 835 C CA . LYS A 1 105 ? 19.505 16.419 -33.785 1.00 50.66 105 LYS A CA 1
ATOM 836 C C . LYS A 1 105 ? 20.501 15.795 -34.7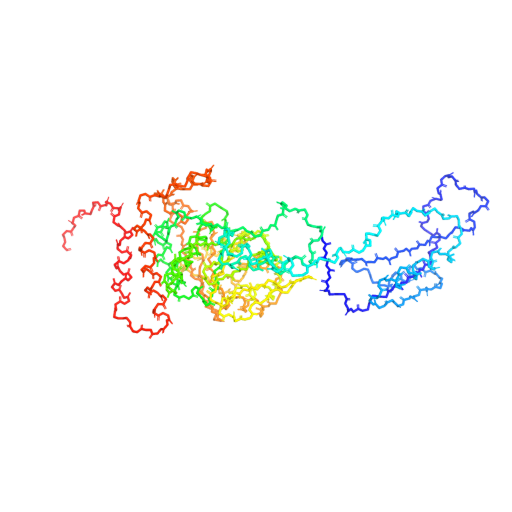64 1.00 50.66 105 LYS A C 1
ATOM 838 O O . LYS A 1 105 ? 20.186 15.687 -35.951 1.00 50.66 105 LYS A O 1
ATOM 843 N N . ALA A 1 106 ? 21.668 15.386 -34.271 1.00 50.94 106 ALA A N 1
ATOM 844 C CA . ALA A 1 106 ? 22.533 14.489 -35.020 1.00 50.94 106 ALA A CA 1
ATOM 845 C C . ALA A 1 106 ? 21.685 13.292 -35.470 1.00 50.94 106 ALA A C 1
ATOM 847 O O . ALA A 1 106 ? 20.923 12.738 -34.672 1.00 50.94 106 ALA A O 1
ATOM 848 N N . THR A 1 107 ? 21.760 12.930 -36.748 1.00 50.50 107 THR A N 1
ATOM 849 C CA . THR A 1 107 ? 21.191 11.672 -37.227 1.00 50.50 107 THR A CA 1
ATOM 850 C C . THR A 1 107 ? 22.029 10.577 -36.580 1.00 50.50 107 THR A C 1
ATOM 852 O O . THR A 1 107 ? 23.130 10.283 -37.031 1.00 50.50 107 THR A O 1
ATOM 855 N N . ILE A 1 108 ? 21.579 10.088 -35.425 1.00 60.12 108 ILE A N 1
ATOM 856 C CA . ILE A 1 108 ? 22.239 8.994 -34.720 1.00 60.12 108 ILE A CA 1
ATOM 857 C C . ILE A 1 108 ? 22.164 7.785 -35.650 1.00 60.12 108 ILE A C 1
ATOM 859 O O . ILE A 1 108 ? 21.071 7.424 -36.085 1.00 60.12 108 ILE A O 1
ATOM 863 N N . ASP A 1 109 ? 23.316 7.195 -35.963 1.00 74.62 109 ASP A N 1
ATOM 864 C CA . ASP A 1 109 ? 23.404 5.932 -36.690 1.00 74.62 109 ASP A CA 1
ATOM 865 C C . ASP A 1 109 ? 22.604 4.867 -35.922 1.00 74.62 109 ASP A C 1
ATOM 867 O O . ASP A 1 109 ? 22.951 4.472 -34.803 1.00 74.62 109 ASP A O 1
ATOM 871 N N . GLU A 1 110 ? 21.473 4.459 -36.497 1.00 67.12 110 GLU A N 1
ATOM 872 C CA . GLU A 1 110 ? 20.553 3.524 -35.860 1.00 67.12 110 GLU A CA 1
ATOM 873 C C . GLU A 1 110 ? 21.142 2.128 -35.703 1.00 67.12 110 GLU A C 1
ATOM 875 O O . GLU A 1 110 ? 20.793 1.441 -34.740 1.00 67.12 110 GLU A O 1
ATOM 880 N N . ASP A 1 111 ? 22.040 1.719 -36.596 1.00 75.50 111 ASP A N 1
ATOM 881 C CA . ASP A 1 111 ? 22.641 0.392 -36.564 1.00 75.50 111 ASP A CA 1
ATOM 882 C C . ASP A 1 111 ? 23.751 0.335 -35.516 1.00 75.50 111 ASP A C 1
ATOM 884 O O . ASP A 1 111 ? 23.771 -0.589 -34.696 1.00 75.50 111 ASP A O 1
ATOM 888 N N . ALA A 1 112 ? 24.587 1.375 -35.430 1.00 75.75 112 ALA A N 1
ATOM 889 C CA . ALA A 1 112 ? 25.548 1.525 -34.336 1.00 75.75 112 ALA A CA 1
ATOM 890 C C . ALA A 1 112 ? 24.843 1.601 -32.970 1.00 75.75 112 ALA A C 1
ATOM 892 O O . ALA A 1 112 ? 25.284 0.994 -31.990 1.00 75.75 112 ALA A O 1
ATOM 893 N N . ARG A 1 113 ? 23.696 2.287 -32.905 1.00 69.25 113 ARG A N 1
ATOM 894 C CA . ARG A 1 113 ? 22.872 2.372 -31.695 1.00 69.25 113 ARG A CA 1
ATOM 895 C C . ARG A 1 113 ? 22.288 1.011 -31.295 1.00 69.25 113 ARG A C 1
ATOM 897 O O . ARG A 1 113 ? 22.403 0.619 -30.134 1.00 69.25 113 ARG A O 1
ATOM 904 N N . LYS A 1 114 ? 21.704 0.263 -32.238 1.00 76.12 114 LYS A N 1
ATOM 905 C CA . LYS A 1 114 ? 21.201 -1.104 -31.999 1.00 76.12 114 LYS A CA 1
ATOM 906 C C . LYS A 1 114 ? 22.319 -2.051 -31.557 1.00 76.12 114 LYS A C 1
ATOM 908 O O . LYS A 1 114 ? 22.101 -2.866 -30.660 1.00 76.12 114 LYS A O 1
ATOM 913 N N . ALA A 1 115 ? 23.508 -1.934 -32.149 1.00 78.88 115 ALA A N 1
ATOM 914 C CA . ALA A 1 115 ? 24.684 -2.701 -31.746 1.00 78.88 115 ALA A CA 1
ATOM 915 C C . ALA A 1 115 ? 25.128 -2.355 -30.315 1.00 78.88 115 ALA A C 1
ATOM 917 O O . ALA A 1 115 ? 25.385 -3.259 -29.523 1.00 78.88 115 ALA A O 1
ATOM 918 N N . GLY A 1 116 ? 25.121 -1.070 -29.946 1.00 76.25 116 GLY A N 1
ATOM 919 C CA . GLY A 1 116 ? 25.398 -0.615 -28.581 1.00 76.25 116 GLY A CA 1
ATOM 920 C C . GLY A 1 116 ? 24.414 -1.176 -27.550 1.00 76.25 116 GLY A C 1
ATOM 921 O O . GLY A 1 116 ? 24.836 -1.677 -26.508 1.00 76.25 116 GLY A O 1
ATOM 922 N N . TYR A 1 117 ? 23.109 -1.184 -27.846 1.00 74.75 117 TYR A N 1
ATOM 923 C CA . TYR A 1 117 ? 22.127 -1.811 -26.953 1.00 74.75 117 TYR A CA 1
ATOM 924 C C . TYR A 1 117 ? 22.326 -3.311 -26.829 1.00 74.75 117 TYR A C 1
ATOM 926 O O . TYR A 1 117 ? 22.266 -3.835 -25.720 1.00 74.75 117 TYR A O 1
ATOM 934 N N . ARG A 1 118 ? 22.598 -4.002 -27.938 1.00 76.62 118 ARG A N 1
ATOM 935 C CA . ARG A 1 118 ? 22.898 -5.435 -27.913 1.00 76.62 118 ARG A CA 1
ATOM 936 C C . ARG A 1 118 ? 24.107 -5.726 -27.026 1.00 76.62 118 ARG A C 1
ATOM 938 O O . ARG A 1 118 ? 24.014 -6.579 -26.152 1.00 76.62 118 ARG A O 1
ATOM 945 N N . PHE A 1 119 ? 25.175 -4.943 -27.166 1.00 78.06 119 PHE A N 1
ATOM 946 C CA . PHE A 1 119 ? 26.359 -5.059 -26.324 1.00 78.06 119 PHE A CA 1
ATOM 947 C C . PHE A 1 119 ? 26.033 -4.867 -24.834 1.00 78.06 119 PHE A C 1
ATOM 949 O O . PHE A 1 119 ? 26.459 -5.678 -24.019 1.00 78.06 119 PHE A O 1
ATOM 956 N N . ILE A 1 120 ? 25.230 -3.858 -24.470 1.00 69.94 120 ILE A N 1
ATOM 957 C CA . ILE A 1 120 ? 24.797 -3.624 -23.077 1.00 69.94 120 ILE A CA 1
ATOM 958 C C . ILE A 1 120 ? 23.918 -4.768 -22.549 1.00 69.94 120 ILE A C 1
ATOM 960 O O . ILE A 1 120 ? 23.996 -5.095 -21.369 1.00 69.94 120 ILE A O 1
ATOM 964 N N . ARG A 1 121 ? 23.085 -5.399 -23.384 1.00 68.94 121 ARG A N 1
ATOM 965 C CA . ARG A 1 121 ? 22.300 -6.575 -22.965 1.00 68.94 121 ARG A CA 1
ATOM 966 C C . ARG A 1 121 ? 23.180 -7.799 -22.728 1.00 68.94 121 ARG A C 1
ATOM 968 O O . ARG A 1 121 ? 22.921 -8.559 -21.803 1.00 68.94 121 ARG A O 1
ATOM 975 N N . GLU A 1 122 ? 24.186 -7.986 -23.572 1.00 74.69 122 GLU A N 1
ATOM 976 C CA . GLU A 1 122 ? 25.081 -9.145 -23.526 1.00 74.69 122 GLU A CA 1
ATOM 977 C C . GLU A 1 122 ? 26.160 -9.016 -22.438 1.00 74.69 122 GLU A C 1
ATOM 979 O O . GLU A 1 122 ? 26.518 -10.013 -21.821 1.00 74.69 122 GLU A O 1
ATOM 984 N N . HIS A 1 123 ? 26.655 -7.800 -22.180 1.00 70.69 123 HIS A N 1
ATOM 985 C CA . HIS A 1 123 ? 27.836 -7.553 -21.338 1.00 70.69 123 HIS A CA 1
ATOM 986 C C . HIS A 1 123 ? 27.595 -6.567 -20.184 1.00 70.69 123 HIS A C 1
ATOM 988 O O . HIS A 1 123 ? 28.463 -6.403 -19.327 1.00 70.69 123 HIS A O 1
ATOM 994 N N . GLY A 1 124 ? 26.463 -5.860 -20.167 1.00 60.94 124 GLY A N 1
ATOM 995 C CA . GLY A 1 124 ? 26.121 -4.909 -19.109 1.00 60.94 124 GLY A CA 1
ATOM 996 C C . GLY A 1 124 ? 25.567 -5.590 -17.859 1.00 60.94 124 GLY A C 1
ATOM 997 O O . GLY A 1 124 ? 25.238 -6.776 -17.859 1.00 60.94 124 GLY A O 1
ATOM 998 N N . LEU A 1 125 ? 25.435 -4.817 -16.777 1.00 49.88 125 LEU A N 1
ATOM 999 C CA . LEU A 1 125 ? 24.764 -5.283 -15.563 1.00 49.88 125 LEU A CA 1
ATOM 1000 C C . LEU A 1 125 ? 23.332 -5.707 -15.911 1.00 49.88 125 LEU A C 1
ATOM 1002 O O . LEU A 1 125 ? 22.582 -4.948 -16.537 1.00 49.88 125 LEU A O 1
ATOM 1006 N N . GLN A 1 126 ? 22.967 -6.932 -15.538 1.00 53.97 126 GLN A N 1
ATOM 1007 C CA . GLN A 1 126 ? 21.641 -7.460 -15.823 1.00 53.97 126 GLN A CA 1
ATOM 1008 C C . GLN A 1 126 ? 20.620 -6.815 -14.885 1.00 53.97 126 GLN A C 1
ATOM 1010 O O . GLN A 1 126 ? 20.564 -7.125 -13.700 1.00 53.97 126 GLN A O 1
ATOM 1015 N N . ALA A 1 127 ? 19.811 -5.905 -15.424 1.00 56.19 127 ALA A N 1
ATOM 1016 C CA . ALA A 1 127 ? 18.616 -5.401 -14.761 1.00 56.19 127 ALA A CA 1
ATOM 1017 C C . ALA A 1 127 ? 17.403 -6.282 -15.110 1.00 56.19 127 ALA A C 1
ATOM 1019 O O . ALA A 1 127 ? 17.342 -6.867 -16.193 1.00 56.19 127 ALA A O 1
ATOM 1020 N N . ASN A 1 128 ? 16.389 -6.318 -14.238 1.00 47.00 128 ASN A N 1
ATOM 1021 C CA . ASN A 1 128 ? 15.194 -7.168 -14.405 1.00 47.00 128 ASN A CA 1
ATOM 1022 C C . ASN A 1 128 ? 14.389 -6.909 -15.701 1.00 47.00 128 ASN A C 1
ATOM 1024 O O . ASN A 1 128 ? 13.554 -7.730 -16.066 1.00 47.00 128 ASN A O 1
ATOM 1028 N N . ASN A 1 129 ? 14.631 -5.799 -16.405 1.00 55.41 129 ASN A N 1
ATOM 1029 C CA . ASN A 1 129 ? 14.031 -5.469 -17.705 1.00 55.41 129 ASN A CA 1
ATOM 1030 C C . ASN A 1 129 ? 15.020 -5.588 -18.885 1.00 55.41 129 ASN A C 1
ATOM 1032 O O . ASN A 1 129 ? 14.774 -5.023 -19.950 1.00 55.41 129 ASN A O 1
ATOM 1036 N N . VAL A 1 130 ? 16.163 -6.258 -18.700 1.00 58.16 130 VAL A N 1
ATOM 1037 C CA . VAL A 1 130 ? 17.212 -6.442 -19.723 1.00 58.16 130 VAL A CA 1
ATOM 1038 C C . VAL A 1 130 ? 17.669 -5.106 -20.333 1.00 58.16 130 VAL A C 1
ATOM 1040 O O . VAL A 1 130 ? 17.970 -5.013 -21.521 1.00 58.16 130 VAL A O 1
ATOM 1043 N N . ASN A 1 131 ? 17.669 -4.033 -19.536 1.00 55.44 131 ASN A N 1
ATOM 1044 C CA . ASN A 1 131 ? 18.039 -2.682 -19.965 1.00 55.44 131 ASN A CA 1
ATOM 1045 C C . ASN A 1 131 ? 17.199 -2.128 -21.144 1.00 55.44 131 ASN A C 1
ATOM 1047 O O . ASN A 1 131 ? 17.619 -1.175 -21.800 1.00 55.44 131 ASN A O 1
ATOM 1051 N N . GLN A 1 132 ? 15.994 -2.665 -21.398 1.00 55.88 132 GLN A N 1
ATOM 1052 C CA . GLN A 1 132 ? 15.105 -2.229 -22.493 1.00 55.88 132 GLN A CA 1
ATOM 1053 C C . GLN A 1 132 ? 14.724 -0.741 -22.414 1.00 55.88 132 GLN A C 1
ATOM 1055 O O . GLN A 1 132 ? 14.516 -0.091 -23.437 1.00 55.88 132 GLN A O 1
ATOM 1060 N N . PHE A 1 133 ? 14.699 -0.157 -21.213 1.00 52.72 133 PHE A N 1
ATOM 1061 C CA . PHE A 1 133 ? 14.358 1.255 -21.032 1.00 52.72 133 PHE A CA 1
ATOM 1062 C C . PHE A 1 133 ? 15.349 2.227 -21.711 1.00 52.72 133 PHE A C 1
ATOM 1064 O O . PHE A 1 133 ? 14.948 3.277 -22.227 1.00 52.72 133 PHE A O 1
ATOM 1071 N N . MET A 1 134 ? 16.639 1.878 -21.763 1.00 56.59 134 MET A N 1
ATOM 1072 C CA . MET A 1 134 ? 17.675 2.693 -22.423 1.00 56.59 134 MET A CA 1
ATOM 1073 C C . MET A 1 134 ? 17.421 2.848 -23.931 1.00 56.59 134 MET A C 1
ATOM 1075 O O . MET A 1 134 ? 17.765 3.872 -24.523 1.00 56.59 134 MET A O 1
ATOM 1079 N N . GLU A 1 135 ? 16.793 1.848 -24.550 1.00 55.44 135 GLU A N 1
ATOM 1080 C CA . GLU A 1 135 ? 16.445 1.836 -25.973 1.00 55.44 135 GLU A CA 1
ATOM 1081 C C . GLU A 1 135 ? 15.222 2.703 -26.276 1.00 55.44 135 GLU A C 1
ATOM 1083 O O . GLU A 1 135 ? 15.191 3.419 -27.278 1.00 55.44 135 GLU A O 1
ATOM 1088 N N . TRP A 1 136 ? 14.244 2.712 -25.372 1.00 51.56 136 TRP A N 1
ATOM 1089 C CA . TRP A 1 136 ? 13.006 3.476 -25.536 1.00 51.56 136 TRP A CA 1
ATOM 1090 C C . TRP A 1 136 ? 13.173 4.975 -25.262 1.00 51.56 136 TRP A C 1
ATOM 1092 O O . TRP A 1 136 ? 12.480 5.801 -25.856 1.00 51.56 136 TRP A O 1
ATOM 1102 N N . SER A 1 137 ? 14.104 5.350 -24.383 1.00 49.09 137 SER A N 1
ATOM 1103 C CA . SER A 1 137 ? 14.298 6.741 -23.946 1.00 49.09 137 SER A CA 1
ATOM 1104 C C . SER A 1 137 ? 15.252 7.556 -24.833 1.00 49.09 137 SER A C 1
ATOM 1106 O O . SER A 1 137 ? 15.094 8.772 -24.945 1.00 49.09 137 SER A O 1
ATOM 1108 N N . SER A 1 138 ? 16.188 6.908 -25.534 1.00 47.03 138 SER A N 1
ATOM 1109 C CA . SER A 1 138 ? 17.235 7.566 -26.338 1.00 47.03 138 SER A CA 1
ATOM 1110 C C . SER A 1 138 ? 16.779 8.496 -27.476 1.00 47.03 138 SER A C 1
ATOM 1112 O O . SER A 1 138 ? 17.462 9.495 -27.706 1.00 47.03 138 SER A O 1
ATOM 1114 N N . PRO A 1 139 ? 15.653 8.279 -28.191 1.00 47.84 139 PRO A N 1
ATOM 1115 C CA . PRO A 1 139 ? 15.235 9.216 -29.240 1.00 47.84 139 PRO A CA 1
ATOM 1116 C C . PRO A 1 139 ? 14.866 10.617 -28.713 1.00 47.84 139 PRO A C 1
ATOM 1118 O O . PRO A 1 139 ? 14.761 11.562 -29.505 1.00 47.84 139 PRO A O 1
ATOM 1121 N N . HIS A 1 140 ? 14.651 10.767 -27.400 1.00 43.75 140 HIS A N 1
ATOM 1122 C CA . HIS A 1 140 ? 14.057 11.957 -26.780 1.00 43.75 140 HIS A CA 1
ATOM 1123 C C . HIS A 1 140 ? 14.987 12.705 -25.811 1.00 43.75 140 HIS A C 1
ATOM 1125 O O . HIS A 1 140 ? 14.640 13.797 -25.367 1.00 43.75 140 HIS A O 1
ATOM 1131 N N . SER A 1 141 ? 16.172 12.179 -25.509 1.00 43.59 141 SER A N 1
ATOM 1132 C CA . SER A 1 141 ? 17.066 12.715 -24.479 1.00 43.59 141 SER A CA 1
ATOM 1133 C C . SER A 1 141 ? 18.296 13.408 -25.074 1.00 43.59 141 SER A C 1
ATOM 1135 O O . SER A 1 141 ? 19.388 12.856 -25.105 1.00 43.59 141 SER A O 1
ATOM 1137 N N . THR A 1 142 ? 18.142 14.664 -25.505 1.00 36.88 142 THR A N 1
ATOM 1138 C CA . THR A 1 142 ? 19.292 15.573 -25.713 1.00 36.88 142 THR A CA 1
ATOM 1139 C C . THR A 1 142 ? 19.494 16.577 -24.576 1.00 36.88 142 THR A C 1
ATOM 1141 O O . THR A 1 142 ? 20.465 17.322 -24.612 1.00 36.88 142 THR A O 1
ATOM 1144 N N . THR A 1 143 ? 18.639 16.606 -23.547 1.00 37.91 143 THR A N 1
ATOM 1145 C CA . THR A 1 143 ? 18.764 17.604 -22.465 1.00 37.91 143 THR A CA 1
ATOM 1146 C C . THR A 1 143 ? 18.020 17.184 -21.194 1.00 37.91 143 THR A C 1
ATOM 1148 O O . THR A 1 143 ? 17.049 17.812 -20.785 1.00 37.91 143 THR A O 1
ATOM 1151 N N . ILE A 1 144 ? 18.454 16.106 -20.540 1.00 40.53 144 ILE A N 1
ATOM 1152 C CA . ILE A 1 144 ? 18.049 15.842 -19.151 1.00 40.53 144 ILE A CA 1
ATOM 1153 C C . ILE A 1 144 ? 19.325 15.764 -18.321 1.00 40.53 144 ILE A C 1
ATOM 1155 O O . ILE A 1 144 ? 20.070 14.793 -18.405 1.00 40.53 144 ILE A O 1
ATOM 1159 N N . HIS A 1 145 ? 19.591 16.825 -17.556 1.00 34.53 145 HIS A N 1
ATOM 1160 C CA . HIS A 1 145 ? 20.567 16.794 -16.471 1.00 34.53 145 HIS A CA 1
ATOM 1161 C C . HIS A 1 145 ? 20.193 15.647 -15.522 1.00 34.53 145 HIS A C 1
ATOM 1163 O O . HIS A 1 145 ? 19.082 15.593 -14.998 1.00 34.53 145 HIS A O 1
ATOM 1169 N N . ALA A 1 146 ? 21.111 14.696 -15.382 1.00 41.38 146 ALA A N 1
ATOM 1170 C CA . ALA A 1 146 ? 20.839 13.310 -15.028 1.00 41.38 146 ALA A CA 1
ATOM 1171 C C . ALA A 1 146 ? 20.902 12.983 -13.523 1.00 41.38 146 ALA A C 1
ATOM 1173 O O . ALA A 1 146 ? 21.208 11.845 -13.184 1.00 41.38 146 ALA A O 1
ATOM 1174 N N . GLU A 1 147 ? 20.616 13.915 -12.607 1.00 39.03 147 GLU A N 1
ATOM 1175 C CA . GLU A 1 147 ? 20.835 13.637 -11.171 1.00 39.03 147 GLU A CA 1
ATOM 1176 C C . GLU A 1 147 ? 19.632 13.813 -10.239 1.00 39.03 147 GLU A C 1
ATOM 1178 O O . GLU A 1 147 ? 19.653 13.258 -9.143 1.00 39.03 147 GLU A O 1
ATOM 1183 N N . ASP A 1 148 ? 18.525 14.434 -10.655 1.00 43.41 148 ASP A N 1
ATOM 1184 C CA . ASP A 1 148 ? 17.405 14.663 -9.737 1.00 43.41 148 ASP A CA 1
ATOM 1185 C C . ASP A 1 148 ? 16.074 14.079 -10.234 1.00 43.41 148 ASP A C 1
ATOM 1187 O O . ASP A 1 148 ? 15.428 14.629 -11.123 1.00 43.41 148 ASP A O 1
ATOM 1191 N N . LYS A 1 149 ? 15.600 13.045 -9.513 1.00 52.62 149 LYS A N 1
ATOM 1192 C CA . LYS A 1 149 ? 14.199 12.549 -9.438 1.00 52.62 149 LYS A CA 1
ATOM 1193 C C . LYS A 1 149 ? 13.784 11.490 -10.471 1.00 52.62 149 LYS A C 1
ATOM 1195 O O . LYS A 1 149 ? 12.865 11.682 -11.260 1.00 52.62 149 LYS A O 1
ATOM 1200 N N . ILE A 1 150 ? 14.411 10.323 -10.371 1.00 71.06 150 ILE A N 1
ATOM 1201 C CA . ILE A 1 150 ? 14.081 9.098 -11.116 1.00 71.06 150 ILE A CA 1
ATOM 1202 C C . ILE A 1 150 ? 13.567 8.036 -10.120 1.00 71.06 150 ILE A C 1
ATOM 1204 O O . ILE A 1 150 ? 13.813 8.160 -8.913 1.00 71.06 150 ILE A O 1
ATOM 1208 N N . ALA A 1 151 ? 12.810 7.033 -10.585 1.00 78.88 151 ALA A N 1
ATOM 1209 C CA . ALA A 1 151 ? 12.471 5.879 -9.754 1.00 78.88 151 ALA A CA 1
ATOM 1210 C C . ALA A 1 151 ? 13.758 5.187 -9.269 1.00 78.88 151 ALA A C 1
ATOM 1212 O O . ALA A 1 151 ? 14.780 5.198 -9.951 1.00 78.88 151 ALA A O 1
ATOM 1213 N N . LYS A 1 152 ? 13.727 4.638 -8.055 1.00 86.12 152 LYS A N 1
ATOM 1214 C CA . LYS A 1 152 ? 14.878 3.993 -7.420 1.00 86.12 152 LYS A CA 1
ATOM 1215 C C . LYS A 1 152 ? 14.579 2.530 -7.177 1.00 86.12 152 LYS A C 1
ATOM 1217 O O . LYS A 1 152 ? 13.653 2.221 -6.420 1.00 86.12 152 LYS A O 1
ATOM 1222 N N . THR A 1 153 ? 15.405 1.661 -7.743 1.00 89.19 153 THR A N 1
ATOM 1223 C CA . THR A 1 153 ? 15.399 0.246 -7.394 1.00 89.19 153 THR A CA 1
ATOM 1224 C C . THR A 1 153 ? 16.148 -0.002 -6.093 1.00 89.19 153 THR A C 1
ATOM 1226 O O . THR A 1 153 ? 17.240 0.516 -5.863 1.00 89.19 153 THR A O 1
ATOM 1229 N N . LEU A 1 154 ? 15.529 -0.798 -5.226 1.00 89.06 154 LEU A N 1
ATOM 1230 C CA . LEU A 1 154 ? 16.139 -1.360 -4.032 1.00 89.06 154 LEU A CA 1
ATOM 1231 C C . LEU A 1 154 ? 16.309 -2.863 -4.260 1.00 89.06 154 LEU A C 1
ATOM 1233 O O . LEU A 1 154 ? 15.325 -3.596 -4.324 1.00 89.06 154 LEU A O 1
ATOM 1237 N N . GLU A 1 155 ? 17.560 -3.297 -4.381 1.00 88.62 155 GLU A N 1
ATOM 1238 C CA . GLU A 1 155 ? 17.953 -4.698 -4.629 1.00 88.62 155 GLU A CA 1
ATOM 1239 C C . GLU A 1 155 ? 18.261 -5.457 -3.331 1.00 88.62 155 GLU A C 1
ATOM 1241 O O . GLU A 1 155 ? 18.474 -6.664 -3.325 1.00 88.62 155 GLU A O 1
ATOM 1246 N N . TYR A 1 156 ? 18.292 -4.742 -2.207 1.00 87.69 156 TYR A N 1
ATOM 1247 C CA . TYR A 1 156 ? 18.572 -5.308 -0.898 1.00 87.69 156 TYR A CA 1
ATOM 1248 C C . TYR A 1 156 ? 17.569 -4.802 0.132 1.00 87.69 156 TYR A C 1
ATOM 1250 O O . TYR A 1 156 ? 17.369 -3.593 0.285 1.00 87.69 156 TYR A O 1
ATOM 1258 N N . TRP A 1 157 ? 16.982 -5.737 0.877 1.00 90.69 157 TRP A N 1
ATOM 1259 C CA . TRP A 1 157 ? 16.047 -5.446 1.954 1.00 90.69 157 TRP A CA 1
ATOM 1260 C C . TRP A 1 157 ? 16.201 -6.474 3.090 1.00 90.69 157 TRP A C 1
ATOM 1262 O O . TRP A 1 157 ? 15.909 -7.649 2.880 1.00 90.69 157 TRP A O 1
ATOM 1272 N N . PRO A 1 158 ? 16.658 -6.071 4.294 1.00 90.12 158 PRO A N 1
ATOM 1273 C CA . PRO A 1 158 ? 16.995 -7.008 5.372 1.00 90.12 158 PRO A CA 1
ATOM 1274 C C . PRO A 1 158 ? 15.805 -7.399 6.260 1.00 90.12 158 PRO A C 1
ATOM 1276 O O . PRO A 1 158 ? 16.013 -7.981 7.319 1.00 90.12 158 PRO A O 1
ATOM 1279 N N . PHE A 1 159 ? 14.578 -7.044 5.874 1.00 92.25 159 PHE A N 1
ATOM 1280 C CA . PHE A 1 159 ? 13.372 -7.354 6.641 1.00 92.25 159 PHE A CA 1
ATOM 1281 C C . PHE A 1 159 ? 12.540 -8.407 5.923 1.00 92.25 159 PHE A C 1
ATOM 1283 O O . PHE A 1 159 ? 12.494 -8.451 4.692 1.00 92.25 159 PHE A O 1
ATOM 1290 N N . THR A 1 160 ? 11.847 -9.217 6.711 1.00 94.75 160 THR A N 1
ATOM 1291 C CA . THR A 1 160 ? 10.955 -10.279 6.238 1.00 94.75 160 THR A CA 1
ATOM 1292 C C . THR A 1 160 ? 9.565 -10.084 6.842 1.00 94.75 160 THR A C 1
ATOM 1294 O O . THR A 1 160 ? 9.372 -9.199 7.679 1.00 94.75 160 THR A O 1
ATOM 1297 N N . LEU A 1 161 ? 8.576 -10.896 6.461 1.00 95.38 161 LEU A N 1
ATOM 1298 C CA . LEU A 1 161 ? 7.242 -10.804 7.071 1.00 95.38 161 LEU A CA 1
ATOM 1299 C C . LEU A 1 161 ? 7.297 -11.004 8.596 1.00 95.38 161 LEU A C 1
ATOM 1301 O O . LEU A 1 161 ? 6.546 -10.360 9.322 1.00 95.38 161 LEU A O 1
ATOM 1305 N N . LYS A 1 162 ? 8.256 -11.805 9.078 1.00 93.00 162 LYS A N 1
ATOM 1306 C CA . LYS A 1 162 ? 8.484 -12.080 10.502 1.00 93.00 162 LYS A CA 1
ATOM 1307 C C . LYS A 1 162 ? 9.081 -10.897 11.265 1.00 93.00 162 LYS A C 1
ATOM 1309 O O . LYS A 1 162 ? 9.060 -10.878 12.492 1.00 93.00 162 LYS A O 1
ATOM 1314 N N . SER A 1 163 ? 9.596 -9.897 10.548 1.00 92.88 163 SER A N 1
ATOM 1315 C CA . SER A 1 163 ? 10.078 -8.669 11.173 1.00 92.88 163 SER A CA 1
ATOM 1316 C C . SER A 1 163 ? 8.931 -7.798 11.716 1.00 92.88 163 SER A C 1
ATOM 1318 O O . SER A 1 163 ? 9.170 -6.867 12.488 1.00 92.88 163 SER A O 1
ATOM 1320 N N . MET A 1 164 ? 7.685 -8.063 11.313 1.00 93.12 164 MET A N 1
ATOM 1321 C CA . MET A 1 164 ? 6.503 -7.354 11.809 1.00 93.12 164 MET A CA 1
ATOM 1322 C C . MET A 1 164 ? 6.086 -7.843 13.200 1.00 93.12 164 MET A C 1
ATOM 1324 O O . MET A 1 164 ? 6.409 -8.957 13.610 1.00 93.12 164 MET A O 1
ATOM 1328 N N . THR A 1 165 ? 5.333 -7.027 13.939 1.00 93.06 165 THR A N 1
ATOM 1329 C CA . THR A 1 165 ? 4.685 -7.490 15.171 1.00 93.06 165 THR A CA 1
ATOM 1330 C C . THR A 1 165 ? 3.682 -8.603 14.854 1.00 93.06 165 THR A C 1
ATOM 1332 O O . THR A 1 165 ? 2.907 -8.500 13.901 1.00 93.06 165 THR A O 1
ATOM 1335 N N . GLY A 1 166 ? 3.674 -9.662 15.674 1.00 91.62 166 GLY A N 1
ATOM 1336 C CA . GLY A 1 166 ? 2.836 -10.844 15.434 1.00 91.62 166 GLY A CA 1
ATOM 1337 C C . GLY A 1 166 ? 1.354 -10.494 15.308 1.00 91.62 166 GLY A C 1
ATOM 1338 O O . GLY A 1 166 ? 0.714 -10.872 14.338 1.00 91.62 166 GLY A O 1
ATOM 1339 N N . TRP A 1 167 ? 0.826 -9.644 16.196 1.00 92.62 167 TRP A N 1
ATOM 1340 C CA . TRP A 1 167 ? -0.581 -9.230 16.135 1.00 92.62 167 TRP A CA 1
ATOM 1341 C C . TRP A 1 167 ? -0.941 -8.474 14.848 1.00 92.62 167 TRP A C 1
ATOM 1343 O O . TRP A 1 167 ? -2.065 -8.598 14.362 1.00 92.62 167 TRP A O 1
ATOM 1353 N N . PHE A 1 168 ? -0.014 -7.691 14.286 1.00 94.94 168 PHE A N 1
ATOM 1354 C CA . PHE A 1 168 ? -0.245 -6.982 13.029 1.00 94.94 168 PHE A CA 1
ATOM 1355 C C . PHE A 1 168 ? -0.203 -7.958 11.855 1.00 94.94 168 PHE A C 1
ATOM 1357 O O . PHE A 1 168 ? -1.058 -7.908 10.968 1.00 94.94 168 PHE A O 1
ATOM 1364 N N . PHE A 1 169 ? 0.777 -8.860 11.858 1.00 95.19 169 PHE A N 1
ATOM 1365 C CA . PHE A 1 169 ? 0.904 -9.876 10.827 1.00 95.19 169 PHE A CA 1
ATOM 1366 C C . PHE A 1 169 ? -0.314 -10.820 10.819 1.00 95.19 169 PHE A C 1
ATOM 1368 O O . PHE A 1 169 ? -1.026 -10.888 9.813 1.00 95.19 169 PHE A O 1
ATOM 1375 N N . ASP A 1 170 ? -0.600 -11.458 11.955 1.00 91.94 170 ASP A N 1
ATOM 1376 C CA . ASP A 1 170 ? -1.655 -12.463 12.128 1.00 91.94 170 ASP A CA 1
ATOM 1377 C C . ASP A 1 170 ? -3.061 -11.852 12.037 1.00 91.94 170 ASP A C 1
ATOM 1379 O O . ASP A 1 170 ? -3.973 -12.446 11.467 1.00 91.94 170 ASP A O 1
ATOM 1383 N N . GLY A 1 171 ? -3.258 -10.658 12.605 1.00 92.19 171 GLY A N 1
ATOM 1384 C CA . GLY A 1 171 ? -4.580 -10.038 12.715 1.00 92.19 171 GLY A CA 1
ATOM 1385 C C . GLY A 1 171 ? -4.990 -9.178 11.520 1.00 92.19 171 GLY A C 1
ATOM 1386 O O . GLY A 1 171 ? -6.177 -8.888 11.362 1.00 92.19 171 GLY A O 1
ATOM 1387 N N . ILE A 1 172 ? -4.033 -8.731 10.698 1.00 95.75 172 ILE A N 1
ATOM 1388 C CA . ILE A 1 172 ? -4.287 -7.769 9.615 1.00 95.75 172 ILE A CA 1
ATOM 1389 C C . ILE A 1 172 ? -3.657 -8.233 8.305 1.00 95.75 172 ILE A C 1
ATOM 1391 O O . ILE A 1 172 ? -4.371 -8.461 7.325 1.00 95.75 172 ILE A O 1
ATOM 1395 N N . LEU A 1 173 ? -2.330 -8.361 8.265 1.00 95.50 173 LEU A N 1
ATOM 1396 C CA . LEU A 1 173 ? -1.608 -8.515 7.002 1.00 95.50 173 LEU A CA 1
ATOM 1397 C C . LEU A 1 173 ? -1.954 -9.829 6.293 1.00 95.50 173 LEU A C 1
ATOM 1399 O O . LEU A 1 173 ? -2.159 -9.832 5.078 1.00 95.50 173 LEU A O 1
ATOM 1403 N N . VAL A 1 174 ? -2.098 -10.923 7.045 1.00 94.56 174 VAL A N 1
ATOM 1404 C CA . VAL A 1 174 ? -2.402 -12.259 6.514 1.00 94.56 174 VAL A CA 1
ATOM 1405 C C . VAL A 1 174 ? -3.670 -12.295 5.651 1.00 94.56 174 VAL A C 1
ATOM 1407 O O . VAL A 1 174 ? -3.750 -13.038 4.673 1.00 94.56 174 VAL A O 1
ATOM 1410 N N . HIS A 1 175 ? -4.651 -11.441 5.959 1.00 94.19 175 HIS A N 1
ATOM 1411 C CA . HIS A 1 175 ? -5.909 -11.356 5.218 1.00 94.19 175 HIS A CA 1
ATOM 1412 C C . HIS A 1 175 ? -5.755 -10.729 3.828 1.00 94.19 175 HIS A C 1
ATOM 1414 O O . HIS A 1 175 ? -6.638 -10.896 2.990 1.00 94.19 175 HIS A O 1
ATOM 1420 N N . MET A 1 176 ? -4.658 -10.010 3.586 1.00 95.88 176 MET A N 1
ATOM 1421 C CA . MET A 1 176 ? -4.370 -9.333 2.320 1.00 95.88 176 MET A CA 1
ATOM 1422 C C . MET A 1 176 ? -3.455 -10.177 1.427 1.00 95.88 176 MET A C 1
ATOM 1424 O O . MET A 1 176 ? -3.602 -10.146 0.208 1.00 95.88 176 MET A O 1
ATOM 1428 N N . LEU A 1 177 ? -2.550 -10.971 2.024 1.00 94.25 177 LEU A N 1
ATOM 1429 C CA . LEU A 1 177 ? -1.493 -11.719 1.320 1.00 94.25 177 LEU A CA 1
ATOM 1430 C C . LEU A 1 177 ? -2.009 -12.629 0.197 1.00 94.25 177 LEU A C 1
ATOM 1432 O O . LEU A 1 177 ? -1.350 -12.775 -0.827 1.00 94.25 177 LEU A O 1
ATOM 1436 N N . GLY A 1 178 ? -3.198 -13.210 0.357 1.00 91.38 178 GLY A N 1
ATOM 1437 C CA . GLY A 1 178 ? -3.781 -14.094 -0.650 1.00 91.38 178 GLY A CA 1
ATOM 1438 C C . GLY A 1 178 ? -4.152 -13.402 -1.967 1.00 91.38 178 GLY A C 1
ATOM 1439 O O . GLY A 1 178 ? -4.284 -14.093 -2.975 1.00 91.38 178 GLY A O 1
ATOM 1440 N N . SER A 1 179 ? -4.330 -12.079 -1.980 1.00 93.12 179 SER A N 1
ATOM 1441 C CA . SER A 1 179 ? -4.816 -11.314 -3.139 1.00 93.12 179 SER A CA 1
ATOM 1442 C C . SER A 1 179 ? -3.893 -10.160 -3.547 1.00 93.12 179 SER A C 1
ATOM 1444 O O . SER A 1 179 ? -4.288 -9.305 -4.335 1.00 93.12 179 SER A O 1
ATOM 1446 N N . ILE A 1 180 ? -2.639 -10.147 -3.082 1.00 91.19 180 ILE A N 1
ATOM 1447 C CA . ILE A 1 180 ? -1.656 -9.077 -3.370 1.00 91.19 180 ILE A CA 1
ATOM 1448 C C . ILE A 1 180 ? -1.250 -8.958 -4.846 1.00 91.19 180 ILE A C 1
ATOM 1450 O O . ILE A 1 180 ? -0.674 -7.951 -5.251 1.00 91.19 180 ILE A O 1
ATOM 1454 N N . SER A 1 181 ? -1.533 -9.976 -5.662 1.00 89.06 181 SER A N 1
ATOM 1455 C CA . SER A 1 181 ? -1.351 -9.926 -7.119 1.00 89.06 181 SER A CA 1
ATOM 1456 C C . SER A 1 181 ? -2.592 -9.409 -7.856 1.00 89.06 181 SER A C 1
ATOM 1458 O O . SER A 1 181 ? -2.550 -9.230 -9.067 1.00 89.06 181 SER A O 1
ATOM 1460 N N . GLN A 1 182 ? -3.714 -9.226 -7.157 1.00 91.31 182 GLN A N 1
ATOM 1461 C CA . GLN A 1 182 ? -4.985 -8.751 -7.717 1.00 91.31 182 GLN A CA 1
ATOM 1462 C C . GLN A 1 182 ? -5.308 -7.332 -7.248 1.00 91.31 182 GLN A C 1
ATOM 1464 O O . GLN A 1 182 ? -5.856 -6.538 -8.010 1.00 91.31 182 GLN A O 1
ATOM 1469 N N . HIS A 1 183 ? -4.924 -7.006 -6.015 1.00 94.81 183 HIS A N 1
ATOM 1470 C CA . HIS A 1 183 ? -5.243 -5.752 -5.354 1.00 94.81 183 HIS A CA 1
ATOM 1471 C C . HIS A 1 183 ? -3.987 -5.069 -4.829 1.00 94.81 183 HIS A C 1
ATOM 1473 O O . HIS A 1 183 ? -3.084 -5.720 -4.297 1.00 94.81 183 HIS A O 1
ATOM 1479 N N . GLY A 1 184 ? -3.939 -3.744 -4.964 1.00 95.06 184 GLY A N 1
ATOM 1480 C CA . GLY A 1 184 ? -2.887 -2.948 -4.344 1.00 95.06 184 GLY A CA 1
ATOM 1481 C C . GLY A 1 184 ? -3.018 -2.912 -2.818 1.00 95.06 184 GLY A C 1
ATOM 1482 O O . GLY A 1 184 ? -4.032 -3.329 -2.257 1.00 95.06 184 GLY A O 1
ATOM 1483 N N . ILE A 1 185 ? -2.000 -2.381 -2.137 1.00 97.38 185 ILE A N 1
ATOM 1484 C CA . ILE A 1 185 ? -2.095 -2.035 -0.710 1.00 97.38 185 ILE A CA 1
ATOM 1485 C C . ILE A 1 185 ? -1.790 -0.552 -0.528 1.00 97.38 185 ILE A C 1
ATOM 1487 O O . ILE A 1 185 ? -0.692 -0.079 -0.838 1.00 97.38 185 ILE A O 1
ATOM 1491 N N . THR A 1 186 ? -2.754 0.187 0.007 1.00 97.06 186 THR A N 1
ATOM 1492 C CA . THR A 1 186 ? -2.601 1.592 0.366 1.00 97.06 186 THR A CA 1
ATOM 1493 C C . THR A 1 186 ? -2.431 1.733 1.872 1.00 97.06 186 THR A C 1
ATOM 1495 O O . THR A 1 186 ? -3.305 1.401 2.673 1.00 97.06 186 THR A O 1
ATOM 1498 N N . TRP A 1 187 ? -1.286 2.283 2.248 1.00 97.31 187 TRP A N 1
ATOM 1499 C CA . TRP A 1 187 ? -0.882 2.549 3.610 1.00 97.31 187 TRP A CA 1
ATOM 1500 C C . TRP A 1 187 ? -1.032 4.040 3.893 1.00 97.31 187 TRP A C 1
ATOM 1502 O O . TRP A 1 187 ? -0.354 4.864 3.280 1.00 97.31 187 TRP A O 1
ATOM 1512 N N . ILE A 1 188 ? -1.884 4.408 4.841 1.00 96.19 188 ILE A N 1
ATOM 1513 C CA . ILE A 1 188 ? -2.090 5.793 5.272 1.00 96.19 188 ILE A CA 1
ATOM 1514 C C . ILE A 1 188 ? -1.692 5.915 6.736 1.00 96.19 188 ILE A C 1
ATOM 1516 O O . ILE A 1 188 ? -1.832 4.961 7.494 1.00 96.19 188 ILE A O 1
ATOM 1520 N N . GLY A 1 189 ? -1.193 7.073 7.159 1.00 94.00 189 GLY A N 1
ATOM 1521 C CA . GLY A 1 189 ? -1.073 7.369 8.583 1.00 94.00 189 GLY A CA 1
ATOM 1522 C C . GLY A 1 189 ? 0.266 7.943 9.002 1.00 94.00 189 GLY A C 1
ATOM 1523 O O . GLY A 1 189 ? 1.075 8.368 8.172 1.00 94.00 189 GLY A O 1
ATOM 1524 N N . LYS A 1 190 ? 0.501 7.953 10.316 1.00 90.31 190 LYS A N 1
ATOM 1525 C CA . LYS A 1 190 ? 1.609 8.693 10.931 1.00 90.31 190 LYS A CA 1
ATOM 1526 C C . LYS A 1 190 ? 2.981 8.284 10.402 1.00 90.31 190 LYS A C 1
ATOM 1528 O O . LYS A 1 190 ? 3.229 7.156 9.975 1.00 90.31 190 LYS A O 1
ATOM 1533 N N . THR A 1 191 ? 3.905 9.235 10.459 1.00 88.06 191 THR A N 1
ATOM 1534 C CA . THR A 1 191 ? 5.316 8.966 10.202 1.00 88.06 191 THR A CA 1
ATOM 1535 C C . THR A 1 191 ? 5.921 8.191 11.373 1.00 88.06 191 THR A C 1
ATOM 1537 O O . THR A 1 191 ? 5.453 8.284 12.505 1.00 88.06 191 THR A O 1
ATOM 1540 N N . ARG A 1 192 ? 6.993 7.435 11.102 1.00 85.00 192 ARG A N 1
ATOM 1541 C CA . ARG A 1 192 ? 7.761 6.675 12.113 1.00 85.00 192 ARG A CA 1
ATOM 1542 C C . ARG A 1 192 ? 6.993 5.553 12.832 1.00 85.00 192 ARG A C 1
ATOM 1544 O O . ARG A 1 192 ? 7.445 5.107 13.874 1.00 85.00 192 ARG A O 1
ATOM 1551 N N . THR A 1 193 ? 5.907 5.056 12.248 1.00 88.81 193 THR A N 1
ATOM 1552 C CA . THR A 1 193 ? 5.141 3.900 12.755 1.00 88.81 193 THR A CA 1
ATOM 1553 C C . THR A 1 193 ? 5.431 2.603 11.994 1.00 88.81 193 THR A C 1
ATOM 1555 O O . THR A 1 193 ? 4.688 1.640 12.101 1.00 88.81 193 THR A O 1
ATOM 1558 N N . GLY A 1 194 ? 6.467 2.580 11.152 1.00 88.75 194 GLY A N 1
ATOM 1559 C CA . GLY A 1 194 ? 6.806 1.406 10.344 1.00 88.75 194 GLY A CA 1
ATOM 1560 C C . GLY A 1 194 ? 6.094 1.322 8.989 1.00 88.75 194 GLY A C 1
ATOM 1561 O O . GLY A 1 194 ? 6.407 0.425 8.226 1.00 88.75 194 GLY A O 1
ATOM 1562 N N . LYS A 1 195 ? 5.238 2.280 8.607 1.00 92.00 195 LYS A N 1
ATOM 1563 C CA . LYS A 1 195 ? 4.488 2.290 7.330 1.00 92.00 195 LYS A CA 1
ATOM 1564 C C . LYS A 1 195 ? 5.301 1.955 6.065 1.00 92.00 195 LYS A C 1
ATOM 1566 O O . LYS A 1 195 ? 5.080 0.927 5.436 1.00 92.00 195 LYS A O 1
ATOM 1571 N N . SER A 1 196 ? 6.264 2.808 5.697 1.00 90.62 196 SER A N 1
ATOM 1572 C CA . SER A 1 196 ? 7.097 2.597 4.500 1.00 90.62 196 SER A CA 1
ATOM 1573 C C . SER A 1 196 ? 8.018 1.380 4.629 1.00 90.62 196 SER A C 1
ATOM 1575 O O . SER A 1 196 ? 8.546 0.898 3.635 1.00 90.62 196 SER A O 1
ATOM 1577 N N . LEU A 1 197 ? 8.273 0.907 5.855 1.00 91.81 197 LEU A N 1
ATOM 1578 C CA . LEU A 1 197 ? 9.023 -0.326 6.089 1.00 91.81 197 LEU A CA 1
ATOM 1579 C C . LEU A 1 197 ? 8.124 -1.540 5.827 1.00 91.81 197 LEU A C 1
ATOM 1581 O O . LEU A 1 197 ? 8.541 -2.455 5.124 1.00 91.81 197 LEU A O 1
ATOM 1585 N N . GLY A 1 198 ? 6.892 -1.507 6.337 1.00 94.25 198 GLY A N 1
ATOM 1586 C CA . GLY A 1 198 ? 5.824 -2.472 6.102 1.00 94.25 198 GLY A CA 1
ATOM 1587 C C . GLY A 1 198 ? 5.610 -2.717 4.622 1.00 94.25 198 GLY A C 1
ATOM 1588 O O . GLY A 1 198 ? 5.773 -3.842 4.150 1.00 94.25 198 GLY A O 1
ATOM 1589 N N . SER A 1 199 ? 5.366 -1.640 3.875 1.00 95.50 199 SER A N 1
ATOM 1590 C CA . SER A 1 199 ? 5.097 -1.736 2.444 1.00 95.50 199 SER A CA 1
ATOM 1591 C C . SER A 1 199 ? 6.254 -2.353 1.656 1.00 95.50 199 SER A C 1
ATOM 1593 O O . SER A 1 199 ? 6.067 -3.306 0.897 1.00 95.50 199 SER A O 1
ATOM 1595 N N . LYS A 1 200 ? 7.481 -1.879 1.903 1.00 95.12 200 LYS A N 1
ATOM 1596 C CA . LYS A 1 200 ? 8.706 -2.403 1.279 1.00 95.12 200 LYS A CA 1
ATOM 1597 C C . LYS A 1 200 ? 8.950 -3.865 1.614 1.00 95.12 200 LYS A C 1
ATOM 1599 O O . LYS A 1 200 ? 9.334 -4.622 0.734 1.00 95.12 200 LYS A O 1
ATOM 1604 N N . THR A 1 201 ? 8.668 -4.275 2.846 1.00 95.75 201 THR A N 1
ATOM 1605 C CA . THR A 1 201 ? 8.845 -5.666 3.278 1.00 95.75 201 THR A CA 1
ATOM 1606 C C . THR A 1 201 ? 7.887 -6.606 2.563 1.00 95.75 201 THR A C 1
ATOM 1608 O O . THR A 1 201 ? 8.325 -7.620 2.025 1.00 95.75 201 THR A O 1
ATOM 1611 N N . VAL A 1 202 ? 6.605 -6.241 2.479 1.00 96.94 202 VAL A N 1
ATOM 1612 C CA . VAL A 1 202 ? 5.604 -7.030 1.746 1.00 96.94 202 VAL A CA 1
ATOM 1613 C C . VAL A 1 202 ? 5.972 -7.128 0.264 1.00 96.94 202 VAL A C 1
ATOM 1615 O O . VAL A 1 202 ? 5.990 -8.221 -0.293 1.00 96.94 202 VAL A O 1
ATOM 1618 N N . ALA A 1 203 ? 6.331 -6.003 -0.361 1.00 96.38 203 ALA A N 1
ATOM 1619 C CA . ALA A 1 203 ? 6.713 -5.955 -1.771 1.00 96.38 203 ALA A CA 1
ATOM 1620 C C . ALA A 1 203 ? 7.977 -6.780 -2.063 1.00 96.38 203 ALA A C 1
ATOM 1622 O O . ALA A 1 203 ? 8.040 -7.487 -3.064 1.00 96.38 203 ALA A O 1
ATOM 1623 N N . PHE A 1 204 ? 8.978 -6.727 -1.186 1.00 96.12 204 PHE A N 1
ATOM 1624 C CA . PHE A 1 204 ? 10.217 -7.476 -1.374 1.00 96.12 204 PHE A CA 1
ATOM 1625 C C . PHE A 1 204 ? 10.004 -8.988 -1.211 1.00 96.12 204 PHE A C 1
ATOM 1627 O O . PHE A 1 204 ? 10.512 -9.769 -2.014 1.00 96.12 204 PHE A O 1
ATOM 1634 N N . CYS A 1 205 ? 9.192 -9.410 -0.235 1.00 96.69 205 CYS A N 1
ATOM 1635 C CA . CYS A 1 205 ? 8.816 -10.820 -0.089 1.00 96.69 205 CYS A CA 1
ATOM 1636 C C . CYS A 1 205 ? 8.006 -11.310 -1.301 1.00 96.69 205 CYS A C 1
ATOM 1638 O O . CYS A 1 205 ? 8.258 -12.406 -1.795 1.00 96.69 205 CYS A O 1
ATOM 1640 N N . GLN A 1 206 ? 7.092 -10.484 -1.829 1.00 95.62 206 GLN A N 1
ATOM 1641 C CA . GLN A 1 206 ? 6.348 -10.785 -3.057 1.00 95.62 206 GLN A CA 1
ATOM 1642 C C . GLN A 1 206 ? 7.277 -10.945 -4.268 1.00 95.62 206 GLN A C 1
ATOM 1644 O O . GLN A 1 206 ? 7.122 -11.900 -5.020 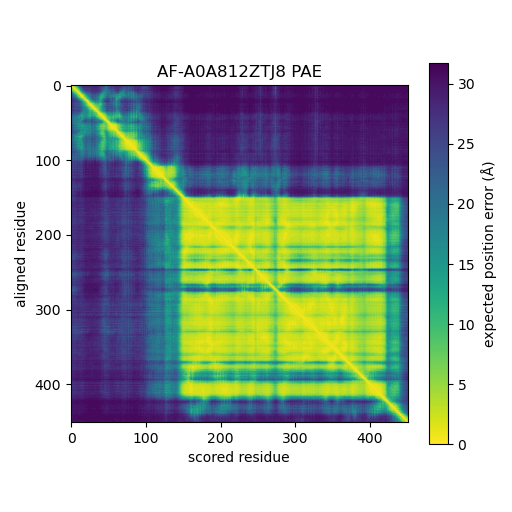1.00 95.62 206 GLN A O 1
ATOM 1649 N N . SER A 1 207 ? 8.257 -10.051 -4.439 1.00 95.94 207 SER A N 1
ATOM 1650 C CA . SER A 1 207 ? 9.264 -10.149 -5.505 1.00 95.94 207 SER A CA 1
ATOM 1651 C C . SER A 1 207 ? 9.980 -11.500 -5.476 1.00 95.94 207 SER A C 1
ATOM 1653 O O . SER A 1 207 ? 10.018 -12.195 -6.490 1.00 95.94 207 SER A O 1
ATOM 1655 N N . LYS A 1 208 ? 10.481 -11.908 -4.301 1.00 95.44 208 LYS A N 1
ATOM 1656 C CA . LYS A 1 208 ? 11.171 -13.191 -4.144 1.00 95.44 208 LYS A CA 1
ATOM 1657 C C . LYS A 1 208 ? 10.247 -14.380 -4.418 1.00 95.44 208 LYS A C 1
ATOM 1659 O O . LYS A 1 208 ? 10.623 -15.273 -5.169 1.00 95.44 208 LYS A O 1
ATOM 1664 N N . TYR A 1 209 ? 9.031 -14.350 -3.874 1.00 95.31 209 TYR A N 1
ATOM 1665 C CA . TYR A 1 209 ? 8.021 -15.381 -4.111 1.00 95.31 209 TYR A CA 1
ATOM 1666 C C . TYR A 1 209 ? 7.719 -15.564 -5.604 1.00 95.31 209 TYR A C 1
ATOM 1668 O O . TYR A 1 209 ? 7.709 -16.689 -6.096 1.00 95.31 209 TYR A O 1
ATOM 1676 N N . GLU A 1 210 ? 7.503 -14.478 -6.350 1.00 93.94 210 GLU A N 1
ATOM 1677 C CA . GLU A 1 210 ? 7.170 -14.579 -7.775 1.00 93.94 210 GLU A CA 1
ATOM 1678 C C . GLU A 1 210 ? 8.356 -15.051 -8.627 1.00 93.94 210 GLU A C 1
ATOM 1680 O O . GLU A 1 210 ? 8.145 -15.755 -9.615 1.00 93.94 210 GLU A O 1
ATOM 1685 N N . ILE A 1 211 ? 9.593 -14.704 -8.249 1.00 93.38 211 ILE A N 1
ATOM 1686 C CA . ILE A 1 211 ? 10.812 -15.213 -8.897 1.00 93.38 211 ILE A CA 1
ATOM 1687 C C . ILE A 1 211 ? 10.919 -16.733 -8.721 1.00 93.38 211 ILE A C 1
ATOM 1689 O O . ILE A 1 211 ? 11.097 -17.441 -9.712 1.00 93.38 211 ILE A O 1
ATOM 1693 N N . GLU A 1 212 ? 10.740 -17.234 -7.493 1.00 93.25 212 GLU A N 1
ATOM 1694 C CA . GLU A 1 212 ? 10.779 -18.674 -7.193 1.00 93.25 212 GLU A CA 1
ATOM 1695 C C . GLU A 1 212 ? 9.627 -19.427 -7.873 1.00 93.25 212 GLU A C 1
ATOM 1697 O O . GLU A 1 212 ? 9.817 -20.507 -8.426 1.00 93.25 212 GLU A O 1
ATOM 1702 N N . GLN A 1 213 ? 8.423 -18.848 -7.904 1.00 90.94 213 GLN A N 1
ATOM 1703 C CA . GLN A 1 213 ? 7.284 -19.444 -8.610 1.00 90.94 213 GLN A CA 1
ATOM 1704 C C . GLN A 1 213 ? 7.468 -19.547 -10.120 1.00 90.94 213 GLN A C 1
ATOM 1706 O O . GLN A 1 213 ? 6.863 -20.421 -10.743 1.00 90.94 213 GLN A O 1
ATOM 1711 N N . ALA A 1 214 ? 8.240 -18.641 -10.712 1.00 90.12 214 ALA A N 1
ATOM 1712 C CA . ALA A 1 214 ? 8.479 -18.610 -12.146 1.00 90.12 214 ALA A CA 1
ATOM 1713 C C . ALA A 1 214 ? 9.757 -19.350 -12.566 1.00 90.12 214 ALA A C 1
ATOM 1715 O O . ALA A 1 214 ? 10.066 -19.329 -13.758 1.00 90.12 214 ALA A O 1
ATOM 1716 N N . ASP A 1 215 ? 10.482 -19.969 -11.626 1.00 91.75 215 ASP A N 1
ATOM 1717 C CA . ASP A 1 215 ? 11.768 -20.638 -11.875 1.00 91.75 215 ASP A CA 1
ATOM 1718 C C . ASP A 1 215 ? 12.779 -19.689 -12.555 1.00 91.75 215 ASP A C 1
ATOM 1720 O O . ASP A 1 215 ? 13.392 -19.978 -13.585 1.00 91.75 215 ASP A O 1
ATOM 1724 N N . ARG A 1 216 ? 12.872 -18.458 -12.030 1.00 88.56 216 ARG A N 1
ATOM 1725 C CA . ARG A 1 216 ? 13.701 -17.374 -12.585 1.00 88.56 216 ARG A CA 1
ATOM 1726 C C . ARG A 1 216 ? 14.914 -17.079 -11.714 1.00 88.56 216 ARG A C 1
ATOM 1728 O O . ARG A 1 216 ? 15.206 -15.915 -11.468 1.00 88.56 216 ARG A O 1
ATOM 1735 N N . ASP A 1 217 ? 15.664 -18.107 -11.333 1.00 83.88 217 ASP A N 1
ATOM 1736 C CA . ASP A 1 217 ? 16.831 -18.016 -10.433 1.00 83.88 217 ASP A CA 1
ATOM 1737 C C . ASP A 1 217 ? 17.927 -17.031 -10.878 1.00 83.88 217 ASP A C 1
ATOM 1739 O O . ASP A 1 217 ? 18.742 -16.585 -10.074 1.00 83.88 217 ASP A O 1
ATOM 1743 N N . ALA A 1 218 ? 17.946 -16.652 -12.159 1.00 86.44 218 ALA A N 1
ATOM 1744 C CA . ALA A 1 218 ? 18.826 -15.605 -12.675 1.00 86.44 218 ALA A CA 1
ATOM 1745 C C . ALA A 1 218 ? 18.447 -14.181 -12.207 1.00 86.44 218 ALA A C 1
ATOM 1747 O O . ALA A 1 218 ? 19.228 -13.251 -12.400 1.00 86.44 218 ALA A O 1
ATOM 1748 N N . LEU A 1 219 ? 17.249 -13.983 -11.645 1.00 88.00 219 LEU A N 1
ATOM 1749 C CA . LEU A 1 219 ? 16.764 -12.695 -11.156 1.00 88.00 219 LEU A CA 1
ATOM 1750 C C . LEU A 1 219 ? 16.967 -12.566 -9.646 1.00 88.00 219 LEU A C 1
ATOM 1752 O O . LEU A 1 219 ? 16.661 -13.472 -8.875 1.00 88.00 219 LEU A O 1
ATOM 1756 N N . SER A 1 220 ? 17.386 -11.377 -9.221 1.00 89.31 220 SER A N 1
ATOM 1757 C CA . SER A 1 220 ? 17.437 -11.016 -7.805 1.00 89.31 220 SER A CA 1
ATOM 1758 C C . SER A 1 220 ? 16.141 -10.321 -7.373 1.00 89.31 220 SER A C 1
ATOM 1760 O O . SER A 1 220 ? 15.617 -9.484 -8.126 1.00 89.31 220 SER A O 1
ATOM 1762 N N . PRO A 1 221 ? 15.631 -10.603 -6.158 1.00 92.69 221 PRO A N 1
ATOM 1763 C CA . PRO A 1 221 ? 14.497 -9.880 -5.603 1.00 92.69 221 PRO A CA 1
ATOM 1764 C C . PRO A 1 221 ? 14.784 -8.384 -5.499 1.00 92.69 221 PRO A C 1
ATOM 1766 O O . PRO A 1 221 ? 15.844 -7.969 -5.030 1.00 92.69 221 PRO A O 1
ATOM 1769 N N . ALA A 1 222 ? 13.833 -7.567 -5.935 1.00 93.75 222 ALA A N 1
ATOM 1770 C CA . ALA A 1 222 ? 13.976 -6.123 -5.956 1.00 93.75 222 ALA A CA 1
ATOM 1771 C C . ALA A 1 222 ? 12.614 -5.428 -5.936 1.00 93.75 222 ALA A C 1
ATOM 1773 O O . ALA A 1 222 ? 11.590 -5.995 -6.315 1.00 93.75 222 ALA A O 1
ATOM 1774 N N . ILE A 1 223 ? 12.610 -4.161 -5.537 1.00 94.38 223 ILE A N 1
ATOM 1775 C CA . ILE A 1 223 ? 11.428 -3.293 -5.570 1.00 94.38 223 ILE A CA 1
ATOM 1776 C C . ILE A 1 223 ? 11.789 -1.972 -6.229 1.00 94.38 223 ILE A C 1
ATOM 1778 O O . ILE A 1 223 ? 12.887 -1.456 -6.021 1.00 94.38 223 ILE A O 1
ATOM 1782 N N . VAL A 1 224 ? 10.858 -1.399 -6.985 1.00 91.75 224 VAL A N 1
ATOM 1783 C CA . VAL A 1 224 ? 11.011 -0.060 -7.553 1.00 91.75 224 VAL A CA 1
ATOM 1784 C C . VAL A 1 224 ? 10.205 0.932 -6.727 1.00 91.75 224 VAL A C 1
ATOM 1786 O O . VAL A 1 224 ? 9.031 0.723 -6.429 1.00 91.75 224 VAL A O 1
ATOM 1789 N N . THR A 1 225 ? 10.844 2.022 -6.318 1.00 91.12 225 THR A N 1
ATOM 1790 C CA . THR A 1 225 ? 10.233 3.052 -5.474 1.00 91.12 225 THR A CA 1
ATOM 1791 C C . THR A 1 225 ? 10.239 4.394 -6.185 1.00 91.12 225 THR A C 1
ATOM 1793 O O . THR A 1 225 ? 11.232 4.774 -6.804 1.00 91.12 225 THR A O 1
ATOM 1796 N N . ALA A 1 226 ? 9.143 5.139 -6.096 1.00 87.44 226 ALA A N 1
ATOM 1797 C CA . ALA A 1 226 ? 9.059 6.458 -6.705 1.00 87.44 226 ALA A CA 1
ATOM 1798 C C . ALA A 1 226 ? 8.220 7.423 -5.871 1.00 87.44 226 ALA A C 1
ATOM 1800 O O . ALA A 1 226 ? 7.248 7.035 -5.226 1.00 87.44 226 ALA A O 1
ATOM 1801 N N . LYS A 1 227 ? 8.591 8.705 -5.948 1.00 82.50 227 LYS A N 1
ATOM 1802 C CA . LYS A 1 227 ? 7.863 9.824 -5.329 1.00 82.50 227 LYS A CA 1
ATOM 1803 C C . LYS A 1 227 ? 6.736 10.381 -6.201 1.00 82.50 227 LYS A C 1
ATOM 1805 O O . LYS A 1 227 ? 5.924 11.172 -5.738 1.00 82.50 227 LYS A O 1
ATOM 1810 N N . HIS A 1 228 ? 6.721 10.019 -7.481 1.00 80.12 228 HIS A N 1
ATOM 1811 C CA . HIS A 1 228 ? 5.720 10.428 -8.462 1.00 80.12 228 HIS A CA 1
ATOM 1812 C C . HIS A 1 228 ? 5.432 9.241 -9.378 1.00 80.12 228 HIS A C 1
ATOM 1814 O O . HIS A 1 228 ? 6.378 8.562 -9.781 1.00 80.12 228 HIS A O 1
ATOM 1820 N N . LEU A 1 229 ? 4.164 9.003 -9.729 1.00 79.06 229 LEU A N 1
ATOM 1821 C CA . LEU A 1 229 ? 3.791 7.882 -10.603 1.00 79.06 229 LEU A CA 1
ATOM 1822 C C . LEU A 1 229 ? 4.501 7.959 -11.963 1.00 79.06 229 LEU A C 1
ATOM 1824 O O . LEU A 1 229 ? 4.968 6.948 -12.478 1.00 79.06 229 LEU A O 1
ATOM 1828 N N . ASP A 1 230 ? 4.696 9.173 -12.484 1.00 75.25 230 ASP A N 1
ATOM 1829 C CA . ASP A 1 230 ? 5.471 9.401 -13.712 1.00 75.25 230 ASP A CA 1
ATOM 1830 C C . ASP A 1 230 ? 6.913 8.897 -13.658 1.00 75.25 230 ASP A C 1
ATOM 1832 O O . ASP A 1 230 ? 7.496 8.610 -14.700 1.00 75.25 230 ASP A O 1
ATOM 1836 N N . PHE A 1 231 ? 7.526 8.800 -12.479 1.00 80.00 231 PHE A N 1
ATOM 1837 C CA . PHE A 1 231 ? 8.915 8.360 -12.401 1.00 80.00 231 PHE A CA 1
ATOM 1838 C C . PHE A 1 231 ? 9.051 6.858 -12.649 1.00 80.00 231 PHE A C 1
ATOM 1840 O O . PHE A 1 231 ? 10.112 6.434 -13.104 1.00 80.00 231 PHE A O 1
ATOM 1847 N N . PHE A 1 232 ? 7.983 6.067 -12.492 1.00 80.75 232 PHE A N 1
ATOM 1848 C CA . PHE A 1 232 ? 7.971 4.657 -12.903 1.00 80.75 232 PHE A CA 1
ATOM 1849 C C . PHE A 1 232 ? 8.131 4.462 -14.417 1.00 80.75 232 PHE A C 1
ATOM 1851 O O . PHE A 1 232 ? 8.356 3.348 -14.869 1.00 80.75 232 PHE A O 1
ATOM 1858 N N . LYS A 1 233 ? 8.104 5.534 -15.221 1.00 74.81 233 LYS A N 1
ATOM 1859 C CA . LYS A 1 233 ? 8.509 5.468 -16.634 1.00 74.81 233 LYS A CA 1
ATOM 1860 C C . LYS A 1 233 ? 9.946 5.005 -16.789 1.00 74.81 233 LYS A C 1
ATOM 1862 O O . LYS A 1 233 ? 10.229 4.244 -17.699 1.00 74.81 233 LYS A O 1
ATOM 1867 N N . SER A 1 234 ? 10.830 5.489 -15.915 1.00 70.44 234 SER A N 1
ATOM 1868 C CA . SER A 1 234 ? 12.261 5.179 -15.967 1.00 70.44 234 SER A CA 1
ATOM 1869 C C . SER A 1 234 ? 12.583 3.724 -15.671 1.00 70.44 234 SER A C 1
ATOM 1871 O O . SER A 1 234 ? 13.574 3.184 -16.155 1.00 70.44 234 SER A O 1
ATOM 1873 N N . GLU A 1 235 ? 11.724 3.091 -14.886 1.00 74.31 235 GLU A N 1
ATOM 1874 C CA . GLU A 1 235 ? 11.873 1.710 -14.498 1.00 74.31 235 GLU A CA 1
ATOM 1875 C C . GLU A 1 235 ? 10.482 1.123 -14.248 1.00 74.31 235 GLU A C 1
ATOM 1877 O O . GLU A 1 235 ? 9.890 1.382 -13.193 1.00 74.31 235 GLU A O 1
ATOM 1882 N N . PRO A 1 236 ? 9.927 0.396 -15.236 1.00 71.75 236 PRO A N 1
ATOM 1883 C CA . PRO A 1 236 ? 8.575 -0.121 -15.138 1.00 71.75 236 PRO A CA 1
ATOM 1884 C C . PRO A 1 236 ? 8.483 -1.177 -14.040 1.00 71.75 236 PRO A C 1
ATOM 1886 O O . PRO A 1 236 ? 9.413 -1.956 -13.806 1.00 71.75 236 PRO A O 1
ATOM 1889 N N . ALA A 1 237 ? 7.327 -1.206 -13.384 1.00 84.00 237 ALA A N 1
ATOM 1890 C CA . ALA A 1 237 ? 6.988 -2.270 -12.458 1.00 84.00 237 ALA A CA 1
ATOM 1891 C C . ALA A 1 237 ? 6.819 -3.579 -13.228 1.00 84.00 237 ALA A C 1
ATOM 1893 O O . ALA A 1 237 ? 6.211 -3.592 -14.300 1.00 84.00 237 ALA A O 1
ATOM 1894 N N . SER A 1 238 ? 7.294 -4.672 -12.646 1.00 87.50 238 SER A N 1
ATOM 1895 C CA . SER A 1 238 ? 7.061 -6.010 -13.178 1.00 87.50 238 SER A CA 1
ATOM 1896 C C . SER A 1 238 ? 6.568 -6.940 -12.088 1.00 87.50 238 SER A C 1
ATOM 1898 O O . SER A 1 238 ? 6.654 -6.637 -10.892 1.00 87.50 238 SER A O 1
ATOM 1900 N N . LYS A 1 239 ? 6.101 -8.117 -12.493 1.00 87.12 239 LYS A N 1
ATOM 1901 C CA . LYS A 1 239 ? 5.728 -9.184 -11.565 1.00 87.12 239 LYS A CA 1
ATOM 1902 C C . LYS A 1 239 ? 6.856 -9.537 -10.581 1.00 87.12 239 LYS A C 1
ATOM 1904 O O . LYS A 1 239 ? 6.602 -9.819 -9.414 1.00 87.12 239 LYS A O 1
ATOM 1909 N N . PHE A 1 240 ? 8.106 -9.439 -11.034 1.00 91.56 240 PHE A N 1
ATOM 1910 C CA . PHE A 1 240 ? 9.310 -9.717 -10.243 1.00 91.56 240 PHE A CA 1
ATOM 1911 C C . PHE A 1 240 ? 9.883 -8.480 -9.546 1.00 91.56 240 PHE A C 1
ATOM 1913 O O . PHE A 1 240 ? 10.768 -8.613 -8.707 1.00 91.56 240 PHE A O 1
ATOM 1920 N N . LYS A 1 241 ? 9.422 -7.274 -9.893 1.00 92.25 241 LYS A N 1
ATOM 1921 C CA . LYS A 1 241 ? 9.873 -6.004 -9.312 1.00 92.25 241 LYS A CA 1
ATOM 1922 C C . LYS A 1 241 ? 8.660 -5.119 -8.991 1.00 92.25 241 LYS A C 1
ATOM 1924 O O . LYS A 1 241 ? 8.311 -4.245 -9.789 1.00 92.25 241 LYS A O 1
ATOM 1929 N N . PRO A 1 242 ? 8.006 -5.344 -7.837 1.00 94.56 242 PRO A N 1
ATOM 1930 C CA . PRO A 1 242 ? 6.839 -4.578 -7.412 1.00 94.56 242 PRO A CA 1
ATOM 1931 C C . PRO A 1 242 ? 7.116 -3.078 -7.277 1.00 94.56 242 PRO A C 1
ATOM 1933 O O . PRO A 1 242 ? 8.225 -2.664 -6.922 1.00 94.56 242 PRO A O 1
ATOM 1936 N N . ALA A 1 243 ? 6.081 -2.270 -7.508 1.00 93.31 243 ALA A N 1
ATOM 1937 C CA . ALA A 1 243 ? 6.135 -0.816 -7.426 1.00 93.31 243 ALA A CA 1
ATOM 1938 C C . ALA A 1 243 ? 5.608 -0.280 -6.099 1.00 93.31 243 ALA A C 1
ATOM 1940 O O . ALA A 1 243 ? 4.521 -0.641 -5.642 1.00 93.31 243 ALA A O 1
ATOM 1941 N N . ILE A 1 244 ? 6.352 0.660 -5.521 1.00 93.94 244 ILE A N 1
ATOM 1942 C CA . ILE A 1 244 ? 5.970 1.350 -4.294 1.00 93.94 244 ILE A CA 1
ATOM 1943 C C . ILE A 1 244 ? 5.987 2.851 -4.528 1.00 93.94 244 ILE A C 1
ATOM 1945 O O . ILE A 1 244 ? 7.038 3.483 -4.672 1.00 93.94 244 ILE A O 1
ATOM 1949 N N . PHE A 1 245 ? 4.795 3.424 -4.541 1.00 91.56 245 PHE A N 1
ATOM 1950 C CA . PHE A 1 245 ? 4.585 4.855 -4.536 1.00 91.56 245 PHE A CA 1
ATOM 1951 C C . PHE A 1 245 ? 4.707 5.368 -3.091 1.00 91.56 245 PHE A C 1
ATOM 1953 O O . PHE A 1 245 ? 3.759 5.298 -2.312 1.00 91.56 245 PHE A O 1
ATOM 1960 N N . ASP A 1 246 ? 5.912 5.794 -2.704 1.00 84.12 246 ASP A N 1
ATOM 1961 C CA . ASP A 1 246 ? 6.308 6.112 -1.320 1.00 84.12 246 ASP A CA 1
ATOM 1962 C C . ASP A 1 246 ? 6.602 7.616 -1.171 1.00 84.12 246 ASP A C 1
ATOM 1964 O O . ASP A 1 246 ? 7.763 7.987 -1.000 1.00 84.12 246 ASP A O 1
ATOM 1968 N N . ASP A 1 247 ? 5.589 8.492 -1.311 1.00 68.38 247 ASP A N 1
ATOM 1969 C CA . ASP A 1 247 ? 5.698 9.927 -0.966 1.00 68.38 247 ASP A CA 1
ATOM 1970 C C . ASP A 1 247 ? 4.358 10.712 -0.963 1.00 68.38 247 ASP A C 1
ATOM 1972 O O . ASP A 1 247 ? 3.361 10.286 -1.547 1.00 68.38 247 ASP A O 1
ATOM 1976 N N . ASP A 1 248 ? 4.405 11.906 -0.348 1.00 60.59 248 ASP A N 1
ATOM 1977 C CA . ASP A 1 248 ? 3.379 12.914 0.012 1.00 60.59 248 ASP A CA 1
ATOM 1978 C C . ASP A 1 248 ? 2.523 13.501 -1.141 1.00 60.59 248 ASP A C 1
ATOM 1980 O O . ASP A 1 248 ? 2.105 14.662 -1.089 1.00 60.59 248 ASP A O 1
ATOM 1984 N N . MET A 1 249 ? 2.271 12.766 -2.225 1.00 72.69 249 MET A N 1
ATOM 1985 C CA . MET A 1 249 ? 1.540 13.293 -3.388 1.00 72.69 249 MET A CA 1
ATOM 1986 C C . MET A 1 249 ? 0.301 12.484 -3.776 1.00 72.69 249 MET A C 1
ATOM 1988 O O . MET A 1 249 ? -0.355 12.873 -4.739 1.00 72.69 249 MET A O 1
ATOM 1992 N N . LEU A 1 250 ? -0.065 11.420 -3.047 1.00 83.12 250 LEU A N 1
ATOM 1993 C CA . LEU A 1 250 ? -1.286 10.646 -3.337 1.00 83.12 250 LEU A CA 1
ATOM 1994 C C . LEU A 1 250 ? -2.528 11.549 -3.392 1.00 83.12 250 LEU A C 1
ATOM 1996 O O . LEU A 1 250 ? -3.340 11.426 -4.299 1.00 83.12 250 LEU A O 1
ATOM 2000 N N . GLN A 1 251 ? -2.600 12.543 -2.506 1.00 85.69 251 GLN A N 1
ATOM 2001 C CA . GLN A 1 251 ? -3.694 13.511 -2.430 1.00 85.69 251 GLN A CA 1
ATOM 2002 C C . GLN A 1 251 ? -3.761 14.481 -3.618 1.00 85.69 251 GLN A C 1
ATOM 2004 O O . GLN A 1 251 ? -4.711 15.252 -3.717 1.00 85.69 251 GLN A O 1
ATOM 2009 N N . LYS A 1 252 ? -2.767 14.468 -4.513 1.00 85.25 252 LYS A N 1
ATOM 2010 C CA . LYS A 1 252 ? -2.716 15.283 -5.738 1.00 85.25 252 LYS A CA 1
ATOM 2011 C C . LYS A 1 252 ? -2.850 14.452 -7.018 1.00 85.25 252 LYS A C 1
ATOM 2013 O O . LYS A 1 252 ? -2.786 15.037 -8.096 1.00 85.25 252 LYS A O 1
ATOM 2018 N N . MET A 1 253 ? -2.962 13.129 -6.907 1.00 85.81 253 MET A N 1
ATOM 2019 C CA . MET A 1 253 ? -3.143 12.241 -8.054 1.00 85.81 253 MET A CA 1
ATOM 2020 C C . MET A 1 253 ? -4.623 12.160 -8.401 1.00 85.81 253 MET A C 1
ATOM 2022 O O . MET A 1 253 ? -5.450 11.938 -7.522 1.00 85.81 253 MET A O 1
ATOM 2026 N N . ASP A 1 254 ? -4.954 12.301 -9.678 1.00 86.56 254 ASP A N 1
ATOM 2027 C CA . ASP A 1 254 ? -6.331 12.144 -10.123 1.00 86.56 254 ASP A CA 1
ATOM 2028 C C . ASP A 1 254 ? -6.806 10.684 -10.028 1.00 86.56 254 ASP A C 1
ATOM 2030 O O . ASP A 1 254 ? -6.027 9.727 -9.926 1.00 86.56 254 ASP A O 1
ATOM 2034 N N . ALA A 1 255 ? -8.126 10.522 -10.093 1.00 87.12 255 ALA A N 1
ATOM 2035 C CA . ALA A 1 255 ? -8.778 9.232 -9.957 1.00 87.12 255 ALA A CA 1
ATOM 2036 C C . ALA A 1 255 ? -8.303 8.211 -10.994 1.00 87.12 255 ALA A C 1
ATOM 2038 O O . ALA A 1 255 ? -8.140 7.037 -10.663 1.00 87.12 255 ALA A O 1
ATOM 2039 N N . SER A 1 256 ? -8.072 8.630 -12.242 1.00 85.81 256 SER A N 1
ATOM 2040 C CA . SER A 1 256 ? -7.704 7.710 -13.320 1.00 85.81 256 SER A CA 1
ATOM 2041 C C . SER A 1 256 ? -6.333 7.082 -13.066 1.00 85.81 256 SER A C 1
ATOM 2043 O O . SER A 1 256 ? -6.177 5.864 -13.180 1.00 85.81 256 SER A O 1
ATOM 2045 N N . PHE A 1 257 ? -5.377 7.880 -12.583 1.00 86.81 257 PHE A N 1
ATOM 2046 C CA . PHE A 1 257 ? -4.042 7.417 -12.213 1.00 86.81 257 PHE A CA 1
ATOM 2047 C C . PHE A 1 257 ? -4.094 6.444 -11.036 1.00 86.81 257 PHE A C 1
ATOM 2049 O O . PHE A 1 257 ? -3.446 5.396 -11.066 1.00 86.81 257 PHE A O 1
ATOM 2056 N N . LEU A 1 258 ? -4.877 6.767 -10.004 1.00 89.12 258 LEU A N 1
ATOM 2057 C CA . LEU A 1 258 ? -5.005 5.917 -8.821 1.00 89.12 258 LEU A CA 1
ATOM 2058 C C . LEU A 1 258 ? -5.708 4.597 -9.135 1.00 89.12 258 LEU A C 1
ATOM 2060 O O . LEU A 1 258 ? -5.245 3.554 -8.683 1.00 89.12 258 LEU A O 1
ATOM 2064 N N . LYS A 1 259 ? -6.773 4.607 -9.943 1.00 89.81 259 LYS A N 1
ATOM 2065 C CA . LYS A 1 259 ? -7.459 3.382 -10.382 1.00 89.81 259 LYS A CA 1
ATOM 2066 C C . LYS A 1 259 ? -6.534 2.480 -11.199 1.00 89.81 259 LYS A C 1
ATOM 2068 O O . LYS A 1 259 ? -6.533 1.273 -10.971 1.00 89.81 259 LYS A O 1
ATOM 2073 N N . ALA A 1 260 ? -5.740 3.054 -12.105 1.00 87.06 260 ALA A N 1
ATOM 2074 C CA . ALA A 1 260 ? -4.773 2.303 -12.901 1.00 87.06 260 ALA A CA 1
ATOM 2075 C C . ALA A 1 260 ? -3.649 1.731 -12.022 1.00 87.06 260 ALA A C 1
ATOM 2077 O O . ALA A 1 260 ? -3.377 0.532 -12.052 1.00 87.06 260 ALA A O 1
ATOM 2078 N N . PHE A 1 261 ? -3.030 2.559 -11.176 1.00 90.00 261 PHE A N 1
ATOM 2079 C CA . PHE A 1 261 ? -1.934 2.120 -10.313 1.00 90.00 261 PHE A CA 1
ATOM 2080 C C . PHE A 1 261 ? -2.386 1.138 -9.228 1.00 90.00 261 PHE A C 1
ATOM 2082 O O . PHE A 1 261 ? -1.650 0.224 -8.896 1.00 90.00 261 PHE A O 1
ATOM 2089 N N . LEU A 1 262 ? -3.581 1.268 -8.661 1.00 91.62 262 LEU A N 1
ATOM 2090 C CA . LEU A 1 262 ? -4.015 0.405 -7.559 1.00 91.62 262 LEU A CA 1
ATOM 2091 C C . LEU A 1 262 ? -4.668 -0.905 -8.019 1.00 91.62 262 LEU A C 1
ATOM 2093 O O . LEU A 1 262 ? -5.075 -1.683 -7.162 1.00 91.62 262 LEU A O 1
ATOM 2097 N N . ASN A 1 263 ? -4.730 -1.183 -9.329 1.00 88.62 263 ASN A N 1
ATOM 2098 C CA . ASN A 1 263 ? -5.291 -2.424 -9.874 1.00 88.62 263 ASN A CA 1
ATOM 2099 C C . ASN A 1 263 ? -4.237 -3.372 -10.487 1.00 88.62 263 ASN A C 1
ATOM 2101 O O . ASN A 1 263 ? -4.122 -3.428 -11.713 1.00 88.62 263 ASN A O 1
ATOM 2105 N N . PRO A 1 264 ? -3.482 -4.148 -9.683 1.00 88.06 264 PRO A N 1
ATOM 2106 C CA . PRO A 1 264 ? -2.581 -5.185 -10.187 1.00 88.06 264 PRO A CA 1
ATOM 2107 C C . PRO A 1 264 ? -3.217 -6.179 -11.163 1.00 88.06 264 PRO A C 1
ATOM 2109 O O . PRO A 1 264 ? -2.511 -6.702 -12.016 1.00 88.06 264 PRO A O 1
ATOM 2112 N N . SER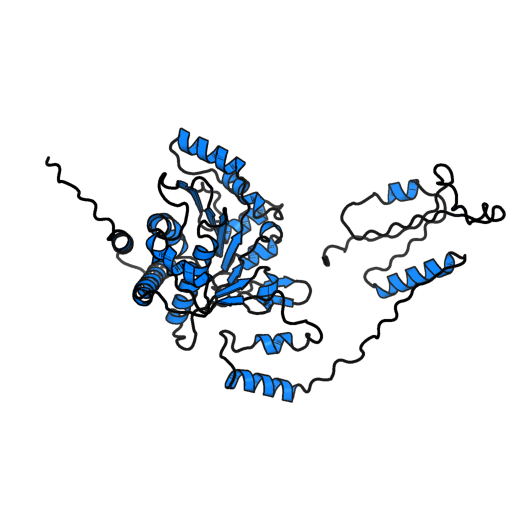 A 1 265 ? -4.523 -6.444 -11.066 1.00 85.44 265 SER A N 1
ATOM 2113 C CA . SER A 1 265 ? -5.196 -7.410 -11.947 1.00 85.44 265 SER A CA 1
ATOM 2114 C C . SER A 1 265 ? -5.398 -6.935 -13.393 1.00 85.44 265 SER A C 1
ATOM 2116 O O . SER A 1 265 ? -5.720 -7.751 -14.253 1.00 85.44 265 SER A O 1
ATOM 2118 N N . GLU A 1 266 ? -5.193 -5.648 -13.674 1.00 80.81 266 GLU A N 1
ATOM 2119 C CA . GLU A 1 266 ? -5.399 -5.066 -15.003 1.00 80.81 266 GLU A CA 1
ATOM 2120 C C . GLU A 1 266 ? -4.222 -5.368 -15.946 1.00 80.81 266 GLU A C 1
ATOM 2122 O O . GLU A 1 266 ? -3.071 -5.088 -15.599 1.00 80.81 266 GLU A O 1
ATOM 2127 N N . GLU A 1 267 ? -4.517 -5.896 -17.140 1.00 62.72 267 GLU A N 1
ATOM 2128 C CA . GLU A 1 267 ? -3.523 -6.246 -18.175 1.00 62.72 267 GLU A CA 1
ATOM 2129 C C . GLU A 1 267 ? -2.857 -5.015 -18.803 1.00 62.72 267 GLU A C 1
ATOM 2131 O O . GLU A 1 267 ? -1.645 -5.005 -19.029 1.00 62.72 267 GLU A O 1
ATOM 2136 N N . ASP A 1 268 ? -3.634 -3.943 -18.978 1.00 56.97 268 ASP A N 1
ATOM 2137 C CA . ASP A 1 268 ? -3.233 -2.717 -19.671 1.00 56.97 268 ASP A CA 1
ATOM 2138 C C . ASP A 1 268 ? -3.244 -1.494 -18.743 1.00 56.97 268 ASP A C 1
ATOM 2140 O O . ASP A 1 268 ? -3.667 -0.394 -19.118 1.00 56.97 268 ASP A O 1
ATOM 2144 N N . ALA A 1 269 ? -2.770 -1.654 -17.502 1.00 60.09 269 ALA A N 1
ATOM 2145 C CA . ALA A 1 269 ? -2.613 -0.520 -16.595 1.00 60.09 269 ALA A CA 1
ATOM 2146 C C . ALA A 1 269 ? -1.525 0.433 -17.114 1.00 60.09 269 ALA A C 1
ATOM 2148 O O . ALA A 1 269 ? -0.332 0.289 -16.830 1.00 60.09 269 ALA A O 1
ATOM 2149 N N . THR A 1 270 ? -1.957 1.446 -17.862 1.00 58.84 270 THR A N 1
ATOM 2150 C CA . THR A 1 270 ? -1.121 2.555 -18.309 1.00 58.84 270 THR A CA 1
ATOM 2151 C C . THR A 1 270 ? -1.554 3.843 -17.640 1.00 58.84 270 THR A C 1
ATOM 2153 O O . THR A 1 270 ? -2.735 4.124 -17.452 1.00 58.84 270 THR A O 1
ATOM 2156 N N . VAL A 1 271 ? -0.567 4.645 -17.267 1.00 56.47 271 VAL A N 1
ATOM 2157 C CA . VAL A 1 271 ? -0.791 5.966 -16.699 1.00 56.47 271 VAL A CA 1
ATOM 2158 C C . VAL A 1 271 ? -0.287 6.998 -17.704 1.00 56.47 271 VAL A C 1
ATOM 2160 O O . VAL A 1 271 ? 0.914 7.067 -17.988 1.00 56.47 271 VAL A O 1
ATOM 2163 N N . TRP A 1 272 ? -1.226 7.738 -18.303 1.00 47.75 272 TRP A N 1
ATOM 2164 C CA . TRP A 1 272 ? -0.973 8.684 -19.393 1.00 47.75 272 TRP A CA 1
ATOM 2165 C C . TRP A 1 272 ? -0.471 10.016 -18.849 1.00 47.75 272 TRP A C 1
ATOM 2167 O O . TRP A 1 272 ? -1.143 10.667 -18.062 1.00 47.75 272 TRP A O 1
ATOM 2177 N N . ALA A 1 273 ? 0.693 10.465 -19.302 1.00 46.84 273 ALA A N 1
ATOM 2178 C CA . ALA A 1 273 ? 1.225 11.769 -18.932 1.00 46.84 273 ALA A CA 1
ATOM 2179 C C . ALA A 1 273 ? 1.975 12.398 -20.104 1.00 46.84 273 ALA A C 1
ATOM 2181 O O . ALA A 1 273 ? 2.407 11.699 -21.016 1.00 46.84 273 ALA A O 1
ATOM 2182 N N . ARG A 1 274 ? 2.133 13.727 -20.047 1.00 34.75 274 ARG A N 1
ATOM 2183 C CA . ARG A 1 274 ? 2.407 14.685 -21.146 1.00 34.75 274 ARG A CA 1
ATOM 2184 C C . ARG A 1 274 ? 3.284 14.271 -22.326 1.00 34.75 274 ARG A C 1
ATOM 2186 O O . ARG A 1 274 ? 3.145 14.883 -23.377 1.00 34.75 274 ARG A O 1
ATOM 2193 N N . TYR A 1 275 ? 4.200 13.321 -22.159 1.00 34.34 275 TYR A N 1
ATOM 2194 C CA . TYR A 1 275 ? 5.194 12.960 -23.169 1.00 34.34 275 TYR A CA 1
ATOM 2195 C C . TYR A 1 275 ? 5.456 11.437 -23.299 1.00 34.34 275 TYR A C 1
ATOM 2197 O O . TYR A 1 275 ? 6.204 11.054 -24.192 1.00 34.34 275 TYR A O 1
ATOM 2205 N N . SER A 1 276 ? 4.861 10.576 -22.448 1.00 50.72 276 SER A N 1
ATOM 2206 C CA . SER A 1 276 ? 4.887 9.091 -22.521 1.00 50.72 276 SER A CA 1
ATOM 2207 C C . SER A 1 276 ? 4.093 8.442 -21.365 1.00 50.72 276 SER A C 1
ATOM 2209 O O . SER A 1 276 ? 3.860 9.088 -20.335 1.00 50.72 276 SER A O 1
ATOM 2211 N N . SER A 1 277 ? 3.696 7.169 -21.512 1.00 62.50 277 SER A N 1
ATOM 2212 C CA . SER A 1 277 ? 2.947 6.385 -20.513 1.00 62.50 277 SER A CA 1
ATOM 2213 C C . SER A 1 277 ? 3.857 5.591 -19.566 1.00 62.50 277 SER A C 1
ATOM 2215 O O . SER A 1 277 ? 4.811 4.959 -20.017 1.00 62.50 277 SER A O 1
ATOM 2217 N N . ALA A 1 278 ? 3.550 5.578 -18.263 1.00 73.31 278 ALA A N 1
ATOM 2218 C CA . ALA A 1 278 ? 4.095 4.561 -17.355 1.00 73.31 278 ALA A CA 1
ATOM 2219 C C . ALA A 1 278 ? 3.289 3.267 -17.533 1.00 73.31 278 ALA A C 1
ATOM 2221 O O . ALA A 1 278 ? 2.058 3.319 -17.518 1.00 73.31 278 ALA A O 1
ATOM 2222 N N . TYR A 1 279 ? 3.974 2.141 -17.731 1.00 76.00 279 TYR A N 1
ATOM 2223 C CA . TYR A 1 279 ? 3.358 0.824 -17.893 1.00 76.00 279 TYR A CA 1
ATOM 2224 C C . TYR A 1 279 ? 3.525 0.006 -16.613 1.00 76.00 279 TYR A C 1
ATOM 2226 O O . TYR A 1 279 ? 4.621 -0.038 -16.044 1.00 76.00 279 TYR A O 1
ATOM 2234 N N . PHE A 1 280 ? 2.446 -0.640 -16.178 1.00 82.81 280 PHE A N 1
ATOM 2235 C CA . PHE A 1 280 ? 2.445 -1.543 -15.037 1.00 82.81 280 PHE A CA 1
ATOM 2236 C C . PHE A 1 280 ? 1.974 -2.923 -15.487 1.00 82.81 280 PHE A C 1
ATOM 2238 O O . PHE A 1 280 ? 0.814 -3.091 -15.854 1.00 82.81 280 PHE A O 1
ATOM 2245 N N . GLU A 1 281 ? 2.867 -3.909 -15.418 1.00 83.19 281 GLU A N 1
ATOM 2246 C CA . GLU A 1 281 ? 2.544 -5.292 -15.771 1.00 83.19 281 GLU A CA 1
ATOM 2247 C C . GLU A 1 281 ? 1.413 -5.844 -14.883 1.00 83.19 281 GLU A C 1
ATOM 2249 O O . GLU A 1 281 ? 1.304 -5.509 -13.690 1.00 83.19 281 GLU A O 1
ATOM 2254 N N . GLN A 1 282 ? 0.572 -6.704 -15.458 1.00 84.88 282 GLN A N 1
ATOM 2255 C CA . GLN A 1 282 ? -0.428 -7.458 -14.709 1.00 84.88 282 GLN A CA 1
ATOM 2256 C C . GLN A 1 282 ? 0.243 -8.321 -13.635 1.00 84.88 282 GLN A C 1
ATOM 2258 O O . GLN A 1 282 ? 1.291 -8.930 -13.845 1.00 84.88 282 GLN A O 1
ATOM 2263 N N . GLY A 1 283 ? -0.362 -8.390 -12.455 1.00 85.81 283 GLY A N 1
ATOM 2264 C CA . GLY A 1 283 ? 0.150 -9.159 -11.325 1.00 85.81 283 GLY A CA 1
ATOM 2265 C C . GLY A 1 283 ? 1.373 -8.546 -10.643 1.00 85.81 283 GLY A C 1
ATOM 2266 O O . GLY A 1 283 ? 1.775 -9.044 -9.591 1.00 85.81 283 GLY A O 1
ATOM 2267 N N . ALA A 1 284 ? 1.943 -7.457 -11.176 1.00 87.81 284 ALA A N 1
ATOM 2268 C CA . ALA A 1 284 ? 2.963 -6.688 -10.476 1.00 87.81 284 ALA A CA 1
ATOM 2269 C C . ALA A 1 284 ? 2.381 -6.139 -9.173 1.00 87.81 284 ALA A C 1
ATOM 2271 O O . ALA A 1 284 ? 1.351 -5.466 -9.188 1.00 87.81 284 ALA A O 1
ATOM 2272 N N . GLY A 1 285 ? 3.042 -6.411 -8.046 1.00 92.19 285 GLY A N 1
ATOM 2273 C CA . GLY A 1 285 ? 2.640 -5.857 -6.756 1.00 92.19 285 GLY A CA 1
ATOM 2274 C C . GLY A 1 285 ? 2.685 -4.330 -6.783 1.00 92.19 285 GLY A C 1
ATOM 2275 O O . GLY A 1 285 ? 3.653 -3.743 -7.273 1.00 92.19 285 GLY A O 1
ATOM 2276 N N . ARG A 1 286 ? 1.638 -3.677 -6.268 1.00 93.56 286 ARG A N 1
ATOM 2277 C CA . ARG A 1 286 ? 1.517 -2.211 -6.266 1.00 93.56 286 ARG A CA 1
ATOM 2278 C C . ARG A 1 286 ? 1.135 -1.728 -4.881 1.00 93.56 286 ARG A C 1
ATOM 2280 O O . ARG A 1 286 ? 0.144 -2.172 -4.303 1.00 93.56 286 ARG A O 1
ATOM 2287 N N . GLN A 1 287 ? 1.939 -0.827 -4.333 1.00 95.56 287 GLN A N 1
ATOM 2288 C CA . GLN A 1 287 ? 1.714 -0.280 -3.002 1.00 95.56 287 GLN A CA 1
ATOM 2289 C C . GLN A 1 287 ? 1.828 1.235 -3.007 1.00 95.56 287 GLN A C 1
ATOM 2291 O O . GLN A 1 287 ? 2.670 1.800 -3.701 1.00 95.56 287 GLN A O 1
ATOM 2296 N N . ALA A 1 288 ? 0.991 1.893 -2.214 1.00 94.81 288 ALA A N 1
ATOM 2297 C CA . ALA A 1 288 ? 1.009 3.339 -2.044 1.00 94.81 288 ALA A CA 1
ATOM 2298 C C . ALA A 1 288 ? 1.134 3.687 -0.563 1.00 94.81 288 ALA A C 1
ATOM 2300 O O . ALA A 1 288 ? 0.430 3.112 0.260 1.00 94.81 288 ALA A O 1
ATOM 2301 N N . CYS A 1 289 ? 1.993 4.639 -0.220 1.00 94.56 289 CYS A N 1
ATOM 2302 C CA . CYS A 1 289 ? 2.149 5.147 1.137 1.00 94.56 289 CYS A CA 1
ATOM 2303 C C . CYS A 1 289 ? 1.803 6.635 1.160 1.00 94.56 289 CYS A C 1
ATOM 2305 O O . CYS A 1 289 ? 2.399 7.409 0.418 1.00 94.56 289 CYS A O 1
ATOM 2307 N N . ASN A 1 290 ? 0.903 7.052 2.051 1.00 93.75 290 ASN A N 1
ATOM 2308 C CA . ASN A 1 290 ? 0.592 8.462 2.264 1.00 93.75 290 ASN A CA 1
ATOM 2309 C C . ASN A 1 290 ? 0.449 8.807 3.750 1.00 93.75 290 ASN A C 1
ATOM 2311 O O . ASN A 1 290 ? 0.225 7.934 4.585 1.00 93.75 290 ASN A O 1
ATOM 2315 N N . ASN A 1 291 ? 0.645 10.067 4.123 1.00 93.31 291 ASN A N 1
ATOM 2316 C CA . ASN A 1 291 ? 0.590 10.518 5.518 1.00 93.31 291 ASN A CA 1
ATOM 2317 C C . ASN A 1 291 ? -0.789 11.035 5.974 1.00 93.31 291 ASN A C 1
ATOM 2319 O O . ASN A 1 291 ? -1.209 10.648 7.066 1.00 93.31 291 ASN A O 1
ATOM 2323 N N . PRO A 1 292 ? -1.490 11.896 5.211 1.00 93.38 292 PRO A N 1
ATOM 2324 C CA . PRO A 1 292 ? -2.664 12.610 5.708 1.00 93.38 292 PRO A CA 1
ATOM 2325 C C . PRO A 1 292 ? -3.869 11.709 6.001 1.00 93.38 292 PRO A C 1
ATOM 2327 O O . PRO A 1 292 ? -4.265 10.892 5.174 1.00 93.38 292 PRO A O 1
ATOM 2330 N N . TYR A 1 293 ? -4.491 11.913 7.157 1.00 95.44 293 TYR A N 1
ATOM 2331 C CA . TYR A 1 293 ? -5.787 11.351 7.538 1.00 95.44 293 TYR A CA 1
ATOM 2332 C C . TYR A 1 293 ? -6.494 12.331 8.480 1.00 95.44 293 TYR A C 1
ATOM 2334 O O . TYR A 1 293 ? -5.841 13.147 9.136 1.00 95.44 293 TYR A O 1
ATOM 2342 N N . ASP A 1 294 ? -7.820 12.251 8.568 1.00 96.88 294 ASP A N 1
ATOM 2343 C CA . ASP A 1 294 ? -8.601 13.123 9.447 1.00 96.88 294 ASP A CA 1
ATOM 2344 C C . ASP A 1 294 ? -8.441 12.719 10.926 1.00 96.88 294 ASP A C 1
ATOM 2346 O O . ASP A 1 294 ? -9.106 11.814 11.433 1.00 96.88 294 ASP A O 1
ATOM 2350 N N . GLN A 1 295 ? -7.541 13.414 11.627 1.00 96.56 295 GLN A N 1
ATOM 2351 C CA . GLN A 1 295 ? -7.258 13.189 13.048 1.00 96.56 295 GLN A CA 1
ATOM 2352 C C . GLN A 1 295 ? -8.447 13.511 13.959 1.00 96.56 295 GLN A C 1
ATOM 2354 O O . GLN A 1 295 ? -8.576 12.904 15.020 1.00 96.56 295 GLN A O 1
ATOM 2359 N N . GLU A 1 296 ? -9.303 14.464 13.589 1.00 96.75 296 GLU A N 1
ATOM 2360 C CA . GLU A 1 296 ? -10.473 14.805 14.403 1.00 96.75 296 GLU A CA 1
ATOM 2361 C C . GLU A 1 296 ? -11.557 13.740 14.248 1.00 96.75 296 GLU A C 1
ATOM 2363 O O . GLU A 1 296 ? -12.141 13.309 15.245 1.00 96.75 296 GLU A O 1
ATOM 2368 N N . CYS A 1 297 ? -11.755 13.236 13.025 1.00 97.06 297 CYS A N 1
ATOM 2369 C CA . CYS A 1 297 ? -12.596 12.064 12.800 1.00 97.06 297 CYS A CA 1
ATOM 2370 C C . CYS A 1 297 ? -12.078 10.845 13.580 1.00 97.06 297 CYS A C 1
ATOM 2372 O O . CYS A 1 297 ? -12.868 10.174 14.236 1.00 97.06 297 CYS A O 1
ATOM 2374 N N . ASP A 1 298 ? -10.768 10.579 13.559 1.00 97.69 298 ASP A N 1
ATOM 2375 C CA . ASP A 1 298 ? -10.150 9.475 14.310 1.00 97.69 298 ASP A CA 1
ATOM 2376 C C . ASP A 1 298 ? -10.397 9.592 15.825 1.00 97.69 298 ASP A C 1
ATOM 2378 O O . ASP A 1 298 ? -10.842 8.635 16.458 1.00 97.69 298 ASP A O 1
ATOM 2382 N N . LYS A 1 299 ? -10.200 10.783 16.410 1.00 97.75 299 LYS A N 1
ATOM 2383 C CA . LYS A 1 299 ? -10.474 11.042 17.837 1.00 97.75 299 LYS A CA 1
ATOM 2384 C C . LYS A 1 299 ? -11.936 10.800 18.206 1.00 97.75 299 LYS A C 1
ATOM 2386 O O . LYS A 1 299 ? -12.208 10.202 19.248 1.00 97.75 299 LYS A O 1
ATOM 2391 N N . ASP A 1 300 ? -12.870 11.291 17.394 1.00 97.75 300 ASP A N 1
ATOM 2392 C CA . ASP A 1 300 ? -14.305 11.110 17.631 1.00 97.75 300 ASP A CA 1
ATOM 2393 C C . ASP A 1 300 ? -14.705 9.631 17.523 1.00 97.75 300 ASP A C 1
ATOM 2395 O O . ASP A 1 300 ? -15.374 9.099 18.413 1.00 97.75 300 ASP A O 1
ATOM 2399 N N . MET A 1 301 ? -14.234 8.939 16.481 1.00 97.81 301 MET A N 1
ATOM 2400 C CA . MET A 1 301 ? -14.504 7.513 16.289 1.00 97.81 301 MET A CA 1
ATOM 2401 C C . MET A 1 301 ? -13.927 6.673 17.423 1.00 97.81 301 MET A C 1
ATOM 2403 O O . MET A 1 301 ? -14.634 5.830 17.972 1.00 97.81 301 MET A O 1
ATOM 2407 N N . TYR A 1 302 ? -12.689 6.938 17.842 1.00 97.25 302 TYR A N 1
ATOM 2408 C CA . TYR A 1 302 ? -12.062 6.20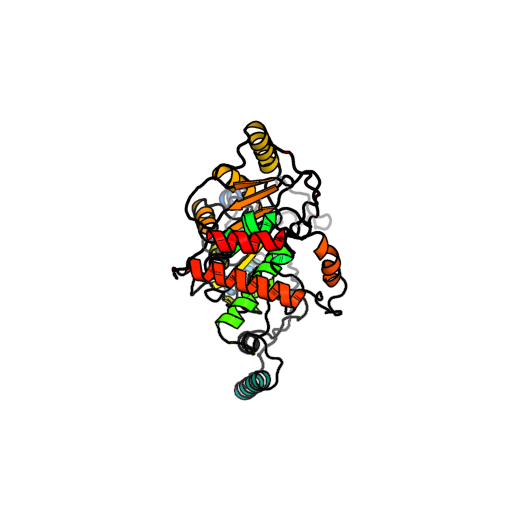3 18.935 1.00 97.25 302 TYR A CA 1
ATOM 2409 C C . TYR A 1 302 ? -12.841 6.331 20.250 1.00 97.25 302 TYR A C 1
ATOM 2411 O O . TYR A 1 302 ? -13.091 5.327 20.915 1.00 97.25 302 TYR A O 1
ATOM 2419 N N . ARG A 1 303 ? -13.310 7.537 20.600 1.00 97.12 303 ARG A N 1
ATOM 2420 C CA . ARG A 1 303 ? -14.147 7.746 21.798 1.00 97.12 303 ARG A CA 1
ATOM 2421 C C . ARG A 1 303 ? -15.452 6.952 21.734 1.00 97.12 303 ARG A C 1
ATOM 2423 O O . ARG A 1 303 ? -15.856 6.362 22.733 1.00 97.12 303 ARG A O 1
ATOM 2430 N N . LYS A 1 304 ? -16.102 6.915 20.567 1.00 97.00 304 LYS A N 1
ATOM 2431 C CA . LYS A 1 304 ? -17.342 6.150 20.352 1.00 97.00 304 LYS A CA 1
ATOM 2432 C C . LYS A 1 304 ? -17.110 4.641 20.446 1.00 97.00 304 LYS A C 1
ATOM 2434 O O . LYS A 1 304 ? -17.902 3.948 21.085 1.00 97.00 304 LYS A O 1
ATOM 2439 N N . MET A 1 305 ? -16.020 4.137 19.867 1.00 97.19 305 MET A N 1
ATOM 2440 C CA . MET A 1 305 ? -15.636 2.724 19.977 1.00 97.19 305 MET A CA 1
ATOM 2441 C C . MET A 1 305 ? -15.326 2.352 21.431 1.00 97.19 305 MET A C 1
ATOM 2443 O O . MET A 1 305 ? -15.847 1.363 21.936 1.00 97.19 305 MET A O 1
ATOM 2447 N N . GLN A 1 306 ? -14.580 3.196 22.150 1.00 96.00 306 GLN A N 1
ATOM 2448 C CA . GLN A 1 306 ? -14.268 2.979 23.564 1.00 96.00 306 GLN A CA 1
ATOM 2449 C C . GLN A 1 306 ? -15.530 2.947 24.444 1.00 96.00 306 GLN A C 1
ATOM 2451 O O . GLN A 1 306 ? -15.624 2.120 25.347 1.00 96.00 306 GLN A O 1
ATOM 2456 N N . ALA A 1 307 ? -16.505 3.824 24.182 1.00 96.38 307 ALA A N 1
ATOM 2457 C CA . ALA A 1 307 ? -17.752 3.883 24.946 1.00 96.38 307 ALA A CA 1
ATOM 2458 C C . ALA A 1 307 ? -18.704 2.710 24.651 1.00 96.38 307 ALA A C 1
ATOM 2460 O O . ALA A 1 307 ? -19.434 2.278 25.538 1.00 96.38 307 ALA A O 1
ATOM 2461 N N . SER A 1 308 ? -18.716 2.211 23.412 1.00 96.38 308 SER A N 1
ATOM 2462 C CA . SER A 1 308 ? -19.614 1.128 22.981 1.00 96.38 308 SER A CA 1
ATOM 2463 C C . SER A 1 308 ? -19.020 -0.275 23.134 1.00 96.38 308 SER A C 1
ATOM 2465 O O . SER A 1 308 ? -19.772 -1.244 23.190 1.00 96.38 308 SER A O 1
ATOM 2467 N N . GLY A 1 309 ? -17.690 -0.400 23.170 1.00 95.44 309 GLY A N 1
ATOM 2468 C CA . GLY A 1 309 ? -16.982 -1.682 23.103 1.00 95.44 309 GLY A CA 1
ATOM 2469 C C . GLY A 1 309 ? -16.969 -2.321 21.707 1.00 95.44 309 GLY A C 1
ATOM 2470 O O . GLY A 1 309 ? -16.497 -3.447 21.559 1.00 95.44 309 GLY A O 1
ATOM 2471 N N . ILE A 1 310 ? -17.479 -1.622 20.688 1.00 95.62 310 ILE A N 1
ATOM 2472 C CA . ILE A 1 310 ? -17.549 -2.089 19.301 1.00 95.62 310 ILE A CA 1
ATOM 2473 C C . ILE A 1 310 ? -16.370 -1.485 18.528 1.00 95.62 310 ILE A C 1
ATOM 2475 O O . ILE A 1 310 ? -16.308 -0.274 18.331 1.00 95.62 310 ILE A O 1
ATOM 2479 N N . TRP A 1 311 ? -15.427 -2.327 18.098 1.00 96.81 311 TRP A N 1
ATOM 2480 C CA . TRP A 1 311 ? -14.161 -1.916 17.468 1.00 96.81 311 TRP A CA 1
ATOM 2481 C C . TRP A 1 311 ? -14.221 -1.917 15.935 1.00 96.81 311 TRP A C 1
ATOM 2483 O O . TRP A 1 311 ? -13.424 -2.553 15.240 1.00 96.81 311 TRP A O 1
ATOM 2493 N N . GLU A 1 312 ? -15.197 -1.191 15.404 1.00 97.25 312 GLU A N 1
ATOM 2494 C CA . GLU A 1 312 ? -15.394 -0.973 13.973 1.00 97.25 312 GLU A CA 1
ATOM 2495 C C . GLU A 1 312 ? -16.020 0.402 13.722 1.00 97.25 312 GLU A C 1
ATOM 2497 O O . GLU A 1 312 ? -16.682 0.976 14.589 1.00 97.25 312 GLU A O 1
ATOM 2502 N N . ILE A 1 313 ? -15.816 0.937 12.518 1.00 97.88 313 ILE A N 1
ATOM 2503 C CA . ILE A 1 313 ? -16.441 2.186 12.077 1.00 97.88 313 ILE A CA 1
ATOM 2504 C C . ILE A 1 313 ? -17.286 1.963 10.832 1.00 97.88 313 ILE A C 1
ATOM 2506 O O . ILE A 1 313 ? -16.958 1.150 9.967 1.00 97.88 313 ILE A O 1
ATOM 2510 N N . LYS A 1 314 ? -18.357 2.748 10.709 1.00 97.81 314 LYS A N 1
ATOM 2511 C CA . LYS A 1 314 ? -19.180 2.771 9.499 1.00 97.81 314 LYS A CA 1
ATOM 2512 C C . LYS A 1 314 ? -18.370 3.223 8.288 1.00 97.81 314 LYS A C 1
ATOM 2514 O O . LYS A 1 314 ? -17.501 4.090 8.404 1.00 97.81 314 LYS A O 1
ATOM 2519 N N . HIS A 1 315 ? -18.712 2.680 7.122 1.00 96.75 315 HIS A N 1
ATOM 2520 C CA . HIS A 1 315 ? -18.067 3.001 5.848 1.00 96.75 315 HIS A CA 1
ATOM 2521 C C . HIS A 1 315 ? -17.955 4.514 5.587 1.00 96.75 315 HIS A C 1
ATOM 2523 O O . HIS A 1 315 ? -16.892 4.993 5.209 1.00 96.75 315 HIS A O 1
ATOM 2529 N N . GLU A 1 316 ? -19.010 5.286 5.851 1.00 96.75 316 GLU A N 1
ATOM 2530 C CA . GLU A 1 316 ? -19.022 6.745 5.650 1.00 96.75 316 GLU A CA 1
ATOM 2531 C C . GLU A 1 316 ? -17.969 7.466 6.507 1.00 96.75 316 GLU A C 1
ATOM 2533 O O . GLU A 1 316 ? -17.244 8.336 6.020 1.00 96.75 316 GLU A O 1
ATOM 2538 N N . ASN A 1 317 ? -17.819 7.054 7.771 1.00 97.75 317 ASN A N 1
ATOM 2539 C CA . ASN A 1 317 ? -16.789 7.590 8.662 1.00 97.75 317 ASN A CA 1
ATOM 2540 C C . ASN A 1 317 ? -15.389 7.175 8.203 1.00 97.75 317 ASN A C 1
ATOM 2542 O O . ASN A 1 317 ? -14.447 7.954 8.326 1.00 97.75 317 ASN A O 1
ATOM 2546 N N . PHE A 1 318 ? -15.248 5.972 7.643 1.00 98.06 318 PHE A N 1
ATOM 2547 C CA . PHE A 1 318 ? -13.988 5.533 7.054 1.00 98.06 318 PHE A CA 1
ATOM 2548 C C . PHE A 1 318 ? -13.611 6.359 5.817 1.00 98.06 318 PHE A C 1
ATOM 2550 O O . PHE A 1 318 ? -12.465 6.787 5.707 1.00 98.06 318 PHE A O 1
ATOM 2557 N N . VAL A 1 319 ? -14.555 6.629 4.909 1.00 97.12 319 VAL A N 1
ATOM 2558 C CA . VAL A 1 319 ? -14.314 7.494 3.740 1.00 97.12 319 VAL A CA 1
ATOM 2559 C C . VAL A 1 319 ? -13.898 8.892 4.200 1.00 97.12 319 VAL A C 1
ATOM 2561 O O . VAL A 1 319 ? -12.883 9.413 3.740 1.00 97.12 319 VAL A O 1
ATOM 2564 N N . LYS A 1 320 ? -14.599 9.458 5.191 1.00 96.94 320 LYS A N 1
ATOM 2565 C CA . LYS A 1 320 ? -14.222 10.737 5.806 1.00 96.94 320 LYS A CA 1
ATOM 2566 C C . LYS A 1 320 ? -12.803 10.710 6.387 1.00 96.94 320 LYS A C 1
ATOM 2568 O O . LYS A 1 320 ? -12.030 11.635 6.145 1.00 96.94 320 LYS A O 1
ATOM 2573 N N . LEU A 1 321 ? -12.443 9.640 7.100 1.00 97.88 321 LEU A N 1
ATOM 2574 C CA . LEU A 1 321 ? -11.121 9.456 7.703 1.00 97.88 321 LEU A CA 1
ATOM 2575 C C . LEU A 1 321 ? -9.992 9.525 6.663 1.00 97.88 321 LEU A C 1
ATOM 2577 O O . LEU A 1 321 ? -8.957 10.147 6.916 1.00 97.88 321 LEU A O 1
ATOM 2581 N N . ILE A 1 322 ? -10.181 8.903 5.495 1.00 96.56 322 ILE A N 1
ATOM 2582 C CA . ILE A 1 322 ? -9.153 8.822 4.446 1.00 96.56 322 ILE A CA 1
ATOM 2583 C C . ILE A 1 322 ? -9.204 9.969 3.433 1.00 96.56 322 ILE A C 1
ATOM 2585 O O . ILE A 1 322 ? -8.267 10.100 2.647 1.00 96.56 322 ILE A O 1
ATOM 2589 N N . GLN A 1 323 ? -10.245 10.809 3.443 1.00 94.69 323 GLN A N 1
ATOM 2590 C CA . GLN A 1 323 ? -10.474 11.827 2.411 1.00 94.69 323 GLN A CA 1
ATOM 2591 C C . GLN A 1 323 ? -9.267 12.753 2.209 1.00 94.69 323 GLN A C 1
ATOM 2593 O O . GLN A 1 323 ? -8.940 13.115 1.084 1.00 94.69 323 GLN A O 1
ATOM 2598 N N . GLN A 1 324 ? -8.535 13.085 3.278 1.00 93.06 324 GLN A N 1
ATOM 2599 C CA . GLN A 1 324 ? -7.332 13.921 3.176 1.00 93.06 324 GLN A CA 1
ATOM 2600 C C . GLN A 1 324 ? -6.219 13.288 2.325 1.00 93.06 324 GLN A C 1
ATOM 2602 O O . GLN A 1 324 ? -5.452 14.003 1.682 1.00 93.06 324 GLN A O 1
ATOM 2607 N N . SER A 1 325 ? -6.128 11.955 2.301 1.00 93.81 325 SER A N 1
ATOM 2608 C CA . SER A 1 325 ? -5.181 11.223 1.454 1.00 93.81 325 SER A CA 1
ATOM 2609 C C . SER A 1 325 ? -5.595 11.170 -0.016 1.00 93.81 325 SER A C 1
ATOM 2611 O O . SER A 1 325 ? -4.743 10.903 -0.860 1.00 93.81 325 SER A O 1
ATOM 2613 N N . PHE A 1 326 ? -6.863 11.450 -0.314 1.00 93.25 326 PHE A N 1
ATOM 2614 C CA . PHE A 1 326 ? -7.478 11.410 -1.642 1.00 93.25 326 PHE A CA 1
ATOM 2615 C C . PHE A 1 326 ? -8.144 12.753 -1.973 1.00 93.25 326 PHE A C 1
ATOM 2617 O O . PHE A 1 326 ? -9.194 12.802 -2.598 1.00 93.25 326 PHE A O 1
ATOM 2624 N N . ALA A 1 327 ? -7.542 13.865 -1.540 1.00 90.69 327 ALA A N 1
ATOM 2625 C CA . ALA A 1 327 ? -8.166 15.190 -1.594 1.00 90.69 327 ALA A CA 1
ATOM 2626 C C . ALA A 1 327 ? -8.455 15.724 -3.012 1.00 90.69 327 ALA A C 1
ATOM 2628 O O . ALA A 1 327 ? -9.139 16.730 -3.145 1.00 90.69 327 ALA A O 1
ATOM 2629 N N . SER A 1 328 ? -7.908 15.091 -4.050 1.00 88.62 328 SER A N 1
ATOM 2630 C CA . SER A 1 328 ? -8.182 15.393 -5.465 1.00 88.62 328 SER A CA 1
ATOM 2631 C C . SER A 1 328 ? -9.296 14.531 -6.063 1.00 88.62 328 SER A C 1
ATOM 2633 O O . SER A 1 328 ? -9.579 14.648 -7.253 1.00 88.62 328 SER A O 1
ATOM 2635 N N . ILE A 1 329 ? -9.904 13.657 -5.257 1.00 91.50 329 ILE A N 1
ATOM 2636 C CA . ILE A 1 329 ? -11.017 12.804 -5.656 1.00 91.50 329 ILE A CA 1
ATOM 2637 C C . ILE A 1 329 ? -12.309 13.450 -5.165 1.00 91.50 329 ILE A C 1
ATOM 2639 O O . ILE A 1 329 ? -12.637 13.383 -3.977 1.00 91.50 329 ILE A O 1
ATOM 2643 N N . ASP A 1 330 ? -13.014 14.082 -6.099 1.00 86.88 330 ASP A N 1
ATOM 2644 C CA . ASP A 1 330 ? -14.266 14.796 -5.833 1.00 86.88 330 ASP A CA 1
ATOM 2645 C C . ASP A 1 330 ? -15.499 13.886 -6.003 1.00 86.88 330 ASP A C 1
ATOM 2647 O O . ASP A 1 330 ? -16.527 14.095 -5.358 1.00 86.88 330 ASP A O 1
ATOM 2651 N N . GLU A 1 331 ? -15.404 12.846 -6.839 1.00 92.19 331 GLU A N 1
ATOM 2652 C CA . GLU A 1 331 ? -16.524 11.958 -7.157 1.00 92.19 331 GLU A CA 1
ATOM 2653 C C . GLU A 1 331 ? -16.574 10.724 -6.244 1.00 92.19 331 GLU A C 1
ATOM 2655 O O . GLU A 1 331 ? -15.583 10.026 -6.017 1.00 92.19 331 GLU A O 1
ATOM 2660 N N . THR A 1 332 ? -17.769 10.403 -5.741 1.00 92.06 332 THR A N 1
ATOM 2661 C CA . THR A 1 332 ? -17.970 9.222 -4.882 1.00 92.06 332 THR A CA 1
ATOM 2662 C C . THR A 1 332 ? -17.733 7.916 -5.642 1.00 92.06 332 THR A C 1
ATOM 2664 O O . THR A 1 332 ? -17.158 6.985 -5.085 1.00 92.06 332 THR A O 1
ATOM 2667 N N . GLU A 1 333 ? -18.113 7.851 -6.921 1.00 93.75 333 GLU A N 1
ATOM 2668 C CA . GLU A 1 333 ? -17.883 6.670 -7.763 1.00 93.75 333 GLU A CA 1
ATOM 2669 C C . GLU A 1 333 ? -16.389 6.410 -7.991 1.00 93.75 333 GLU A C 1
ATOM 2671 O O . GLU A 1 333 ? -15.946 5.258 -8.007 1.00 93.75 333 GLU A O 1
ATOM 2676 N N . ASP A 1 334 ? -15.587 7.471 -8.103 1.00 94.00 334 ASP A N 1
ATOM 2677 C CA . ASP A 1 334 ? -14.135 7.368 -8.198 1.00 94.00 334 ASP A CA 1
ATOM 2678 C C . ASP A 1 334 ? -13.526 6.785 -6.924 1.00 94.00 334 ASP A C 1
ATOM 2680 O O . ASP A 1 334 ? -12.698 5.871 -6.996 1.00 94.00 334 ASP A O 1
ATOM 2684 N N . MET A 1 335 ? -13.969 7.273 -5.764 1.00 95.75 335 MET A N 1
ATOM 2685 C CA . MET A 1 335 ? -13.552 6.747 -4.468 1.00 95.75 335 MET A CA 1
ATOM 2686 C C . MET A 1 335 ? -13.955 5.274 -4.306 1.00 95.75 335 MET A C 1
ATOM 2688 O O . MET A 1 335 ? -13.117 4.444 -3.948 1.00 95.75 335 MET A O 1
ATOM 2692 N N . ASP A 1 336 ? -15.200 4.915 -4.626 1.00 95.94 336 ASP A N 1
ATOM 2693 C CA . ASP A 1 336 ? -15.687 3.531 -4.575 1.00 95.94 336 ASP A CA 1
ATOM 2694 C C . ASP A 1 336 ? -14.861 2.615 -5.496 1.00 95.94 336 ASP A C 1
ATOM 2696 O O . ASP A 1 336 ? -14.451 1.518 -5.103 1.00 95.94 336 ASP A O 1
ATOM 2700 N N . ALA A 1 337 ? -14.533 3.086 -6.701 1.00 94.88 337 ALA A N 1
ATOM 2701 C CA . ALA A 1 337 ? -13.692 2.367 -7.647 1.00 94.88 337 ALA A CA 1
ATOM 2702 C C . ALA A 1 337 ? -12.256 2.164 -7.133 1.00 94.88 337 ALA A C 1
ATOM 2704 O O . ALA A 1 337 ? -11.688 1.088 -7.340 1.00 94.88 337 ALA A O 1
ATOM 2705 N N . ILE A 1 338 ? -11.666 3.157 -6.464 1.00 95.00 338 ILE A N 1
ATOM 2706 C CA . ILE A 1 338 ? -10.347 3.031 -5.825 1.00 95.00 338 ILE A CA 1
ATOM 2707 C C . ILE A 1 338 ? -10.407 1.982 -4.709 1.00 95.00 338 ILE A C 1
ATOM 2709 O O . ILE A 1 338 ? -9.599 1.054 -4.675 1.00 95.00 338 ILE A O 1
ATOM 2713 N N . LEU A 1 339 ? -11.406 2.080 -3.834 1.00 96.81 339 LEU A N 1
ATOM 2714 C CA . LEU A 1 339 ? -11.594 1.201 -2.679 1.00 96.81 339 LEU A CA 1
ATOM 2715 C C . LEU A 1 339 ? -11.910 -0.258 -3.057 1.00 96.81 339 LEU A C 1
ATOM 2717 O O . LEU A 1 339 ? -11.623 -1.177 -2.286 1.00 96.81 339 LEU A O 1
ATOM 2721 N N . ALA A 1 340 ? -12.456 -0.489 -4.250 1.00 95.88 340 ALA A N 1
ATOM 2722 C CA . ALA A 1 340 ? -12.632 -1.824 -4.812 1.00 95.88 340 ALA A CA 1
ATOM 2723 C C . ALA A 1 340 ? -11.316 -2.471 -5.285 1.00 95.88 340 ALA A C 1
ATOM 2725 O O . ALA A 1 340 ? -11.264 -3.687 -5.449 1.00 95.88 340 ALA A O 1
ATOM 2726 N N . ARG A 1 341 ? -10.258 -1.680 -5.506 1.00 94.19 341 ARG A N 1
ATOM 2727 C CA . ARG A 1 341 ? -8.981 -2.128 -6.092 1.00 94.19 341 ARG A CA 1
ATOM 2728 C C . ARG A 1 341 ? -7.851 -2.261 -5.075 1.00 94.19 341 ARG A C 1
ATOM 2730 O O . ARG A 1 341 ? -6.906 -2.999 -5.329 1.00 94.19 341 ARG A O 1
ATOM 2737 N N . THR A 1 342 ? -7.946 -1.584 -3.931 1.00 96.38 342 THR A N 1
ATOM 2738 C CA . THR A 1 342 ? -6.867 -1.537 -2.937 1.00 96.38 342 THR A CA 1
ATOM 2739 C C . THR A 1 342 ? -7.305 -2.017 -1.555 1.00 96.38 342 THR A C 1
ATOM 2741 O O . THR A 1 342 ? -8.378 -1.671 -1.056 1.00 96.38 342 THR A O 1
ATOM 2744 N N . HIS A 1 343 ? -6.451 -2.811 -0.912 1.00 98.06 343 HIS A N 1
ATOM 2745 C CA . HIS A 1 343 ? -6.513 -3.036 0.524 1.00 98.06 343 HIS A CA 1
ATOM 2746 C C . HIS A 1 343 ? -6.050 -1.767 1.246 1.00 98.06 343 HIS A C 1
ATOM 2748 O O . HIS A 1 343 ? -5.115 -1.103 0.805 1.00 98.06 343 HIS A O 1
ATOM 2754 N N . MET A 1 344 ? -6.669 -1.436 2.376 1.00 97.88 344 MET A N 1
ATOM 2755 C CA . MET A 1 344 ? -6.328 -0.225 3.125 1.00 97.88 344 MET A CA 1
ATOM 2756 C C . MET A 1 344 ? -5.794 -0.582 4.505 1.00 97.88 344 MET A C 1
ATOM 2758 O O . MET A 1 344 ? -6.408 -1.379 5.214 1.00 97.88 344 MET A O 1
ATOM 2762 N N . ILE A 1 345 ? -4.702 0.071 4.898 1.00 98.25 345 ILE A N 1
ATOM 2763 C CA . ILE A 1 345 ? -4.152 0.059 6.257 1.00 98.25 345 ILE A CA 1
ATOM 2764 C C . ILE A 1 345 ? -3.972 1.513 6.691 1.00 98.25 345 ILE A C 1
ATOM 2766 O O . ILE A 1 345 ? -3.177 2.239 6.096 1.00 98.25 345 ILE A O 1
ATOM 2770 N N . ILE A 1 346 ? -4.702 1.948 7.719 1.00 97.81 346 ILE A N 1
ATOM 2771 C CA . ILE A 1 346 ? -4.655 3.316 8.250 1.00 97.81 346 ILE A CA 1
ATOM 2772 C C . ILE A 1 346 ? -4.061 3.282 9.655 1.00 97.81 346 ILE A C 1
ATOM 2774 O O . ILE A 1 346 ? -4.694 2.793 10.584 1.00 97.81 346 ILE A O 1
ATOM 2778 N N . ILE A 1 347 ? -2.850 3.805 9.807 1.00 96.94 347 ILE A N 1
ATOM 2779 C CA . ILE A 1 347 ? -2.062 3.764 11.039 1.00 96.94 347 ILE A CA 1
ATOM 2780 C C . ILE A 1 347 ? -2.224 5.094 11.785 1.00 96.94 347 ILE A C 1
ATOM 2782 O O . ILE A 1 347 ? -1.600 6.099 11.423 1.00 96.94 347 ILE A O 1
ATOM 2786 N N . THR A 1 348 ? -3.054 5.114 12.826 1.00 96.50 348 THR A N 1
ATOM 2787 C CA . THR A 1 348 ? -3.403 6.338 13.559 1.00 96.50 348 THR A CA 1
ATOM 2788 C C . THR A 1 348 ? -2.751 6.410 14.937 1.00 96.50 348 THR A C 1
ATOM 2790 O O . THR A 1 348 ? -1.926 5.574 15.315 1.00 96.50 348 THR A O 1
ATOM 2793 N N . ASP A 1 349 ? -3.096 7.445 15.705 1.00 93.31 349 ASP A N 1
ATOM 2794 C CA . ASP A 1 349 ? -2.622 7.594 17.078 1.00 93.31 349 ASP A CA 1
ATOM 2795 C C . ASP A 1 349 ? -3.223 6.561 18.031 1.00 93.31 349 ASP A C 1
ATOM 2797 O O . ASP A 1 349 ? -2.593 6.245 19.042 1.00 93.31 349 ASP A O 1
ATOM 2801 N N . PHE A 1 350 ? -4.405 6.031 17.729 1.00 95.25 350 PHE A N 1
ATOM 2802 C CA . PHE A 1 350 ? -5.128 5.135 18.630 1.00 95.25 350 PHE A CA 1
ATOM 2803 C C . PHE A 1 350 ? -5.058 3.667 18.219 1.00 95.25 350 PHE A C 1
ATOM 2805 O O . PHE A 1 350 ? -5.163 2.790 19.075 1.00 95.25 350 PHE A O 1
ATOM 2812 N N . GLY A 1 351 ? -4.835 3.386 16.937 1.00 95.75 351 GLY A N 1
ATOM 2813 C CA . GLY A 1 351 ? -4.720 2.018 16.454 1.00 95.75 351 GLY A CA 1
ATOM 2814 C C . GLY A 1 351 ? -4.582 1.941 14.945 1.00 95.75 351 GLY A C 1
ATOM 2815 O O . GLY A 1 351 ? -4.061 2.856 14.302 1.00 95.75 351 GLY A O 1
ATOM 2816 N N . ILE A 1 352 ? -5.056 0.832 14.388 1.00 97.75 352 ILE A N 1
ATOM 2817 C CA . ILE A 1 352 ? -5.020 0.548 12.960 1.00 97.75 352 ILE A CA 1
ATOM 2818 C C . ILE A 1 352 ? -6.425 0.243 12.462 1.00 97.75 352 ILE A C 1
ATOM 2820 O O . ILE A 1 352 ? -7.042 -0.728 12.899 1.00 97.75 352 ILE A O 1
ATOM 2824 N N . TYR A 1 353 ? -6.896 1.030 11.496 1.00 98.44 353 TYR A N 1
ATOM 2825 C CA . TYR A 1 353 ? -8.052 0.655 10.685 1.00 98.44 353 TYR A CA 1
ATOM 2826 C C . TYR A 1 353 ? -7.576 -0.158 9.497 1.00 98.44 353 TYR A C 1
ATOM 2828 O O . TYR A 1 353 ? -6.573 0.187 8.866 1.00 98.44 353 TYR A O 1
ATOM 2836 N N . TRP A 1 354 ? -8.310 -1.205 9.147 1.00 98.12 354 TRP A N 1
ATOM 2837 C CA . TRP A 1 354 ? -7.980 -1.979 7.963 1.00 98.12 354 TRP A CA 1
ATOM 2838 C C . TRP A 1 354 ? -9.219 -2.520 7.267 1.00 98.12 354 TRP A C 1
ATOM 2840 O O . TRP A 1 354 ? -10.220 -2.873 7.892 1.00 98.12 354 TRP A O 1
ATOM 2850 N N . ARG A 1 355 ? -9.139 -2.595 5.940 1.00 96.69 355 ARG A N 1
ATOM 2851 C CA . ARG A 1 355 ? -10.180 -3.201 5.107 1.00 96.69 355 ARG A CA 1
ATOM 2852 C C . ARG A 1 355 ? -9.582 -3.887 3.898 1.00 96.69 355 ARG A C 1
ATOM 2854 O O . ARG A 1 355 ? -8.536 -3.487 3.384 1.00 96.69 355 ARG A O 1
ATOM 2861 N N . LEU A 1 356 ? -10.296 -4.897 3.419 1.00 97.06 356 LEU A N 1
ATOM 2862 C CA . LEU A 1 356 ? -9.973 -5.541 2.159 1.00 97.06 356 LEU A CA 1
ATOM 2863 C C . LEU A 1 356 ? -10.512 -4.729 0.974 1.00 97.06 356 LEU A C 1
ATOM 2865 O O . LEU A 1 356 ? -11.496 -3.989 1.113 1.00 97.06 356 LEU A O 1
ATOM 2869 N N . ALA A 1 357 ? -9.850 -4.876 -0.175 1.00 96.56 357 ALA A N 1
ATOM 2870 C CA . ALA A 1 357 ? -10.354 -4.397 -1.451 1.00 96.56 357 ALA A CA 1
ATOM 2871 C C . ALA A 1 357 ? -11.710 -5.058 -1.717 1.00 96.56 357 ALA A C 1
ATOM 2873 O O . ALA A 1 357 ? -11.837 -6.281 -1.644 1.00 96.56 357 ALA A O 1
ATOM 2874 N N . SER A 1 358 ? -12.743 -4.246 -1.924 1.00 95.31 358 SER A N 1
ATOM 2875 C CA . SER A 1 358 ? -14.100 -4.728 -2.185 1.00 95.31 358 SER A CA 1
ATOM 2876 C C . SER A 1 358 ? -14.992 -3.576 -2.631 1.00 95.31 358 SER A C 1
ATOM 2878 O O . SER A 1 358 ? -14.841 -2.452 -2.147 1.00 95.31 358 SER A O 1
ATOM 2880 N N . SER A 1 359 ? -15.959 -3.871 -3.499 1.00 93.62 359 SER A N 1
ATOM 2881 C CA . SER A 1 359 ? -17.050 -2.955 -3.854 1.00 93.62 359 SER A CA 1
ATOM 2882 C C . SER A 1 359 ? -18.084 -2.793 -2.731 1.00 93.62 359 SER A C 1
ATOM 2884 O O . SER A 1 359 ? -18.901 -1.876 -2.762 1.00 93.62 359 SER A O 1
ATOM 2886 N N . SER A 1 360 ? -18.060 -3.665 -1.719 1.00 94.06 360 SER A N 1
ATOM 2887 C CA . SER A 1 360 ? -18.977 -3.606 -0.580 1.00 94.06 360 SER A CA 1
ATOM 2888 C C . SER A 1 360 ? -18.664 -2.435 0.355 1.00 94.06 360 SER A C 1
ATOM 2890 O O . SER A 1 360 ? -17.524 -2.281 0.806 1.00 94.06 360 SER A O 1
ATOM 2892 N N . LYS A 1 361 ? -19.700 -1.700 0.767 1.00 94.81 361 LYS A N 1
ATOM 2893 C CA . LYS A 1 361 ? -19.632 -0.617 1.766 1.00 94.81 361 LYS A CA 1
ATOM 2894 C C . LYS A 1 361 ? -19.762 -1.146 3.199 1.00 94.81 361 LYS A C 1
ATOM 2896 O O . LYS A 1 361 ? -20.579 -0.667 3.979 1.00 94.81 361 LYS A O 1
ATOM 2901 N N . ASN A 1 362 ? -18.981 -2.175 3.516 1.00 93.69 362 ASN A N 1
ATOM 2902 C CA . ASN A 1 362 ? -18.986 -2.807 4.833 1.00 93.69 362 ASN A CA 1
ATOM 2903 C C . ASN A 1 362 ? -18.307 -1.920 5.882 1.00 93.69 362 ASN A C 1
ATOM 2905 O O . ASN A 1 362 ? -17.476 -1.066 5.554 1.00 93.69 362 ASN A O 1
ATOM 2909 N N . ASP A 1 363 ? -18.628 -2.191 7.143 1.00 96.12 363 ASP A N 1
ATOM 2910 C CA . ASP A 1 363 ? -17.950 -1.589 8.284 1.00 96.12 363 ASP A CA 1
ATOM 2911 C C . ASP A 1 363 ? -16.464 -1.979 8.304 1.00 96.12 363 ASP A C 1
ATOM 2913 O O . ASP A 1 363 ? -16.055 -3.052 7.844 1.00 96.12 363 ASP A O 1
ATOM 2917 N N . VAL A 1 364 ? -15.639 -1.059 8.798 1.00 97.75 364 VAL A N 1
ATOM 2918 C CA . VAL A 1 364 ? -14.182 -1.166 8.776 1.00 97.75 364 VAL A CA 1
ATOM 2919 C C . VAL A 1 364 ? -13.674 -1.493 10.166 1.00 97.75 364 VAL A C 1
ATOM 2921 O O . VAL A 1 364 ? -13.936 -0.764 11.122 1.00 97.75 364 VAL A O 1
ATOM 2924 N N . LYS A 1 365 ? -12.912 -2.583 10.256 1.00 96.94 365 LYS A N 1
ATOM 2925 C CA . LYS A 1 365 ? -12.351 -3.088 11.507 1.00 96.94 365 LYS A CA 1
ATOM 2926 C C . LYS A 1 365 ? -11.259 -2.166 12.032 1.00 96.94 365 LYS A C 1
ATOM 2928 O O . LYS A 1 365 ? -10.480 -1.606 11.256 1.00 96.94 365 LYS A O 1
ATOM 2933 N N . PHE A 1 366 ? -11.171 -2.084 13.354 1.00 97.56 366 PHE A N 1
ATOM 2934 C CA . PHE A 1 366 ? -10.139 -1.348 14.063 1.00 97.56 366 PHE A CA 1
ATOM 2935 C C . PHE A 1 366 ? -9.437 -2.243 15.088 1.00 97.56 366 PHE A C 1
ATOM 2937 O O . PHE A 1 366 ? -10.073 -3.019 15.796 1.00 97.56 366 PHE A O 1
ATOM 2944 N N . VAL A 1 367 ? -8.115 -2.113 15.179 1.00 96.06 367 VAL A N 1
ATOM 2945 C CA . VAL A 1 367 ? -7.290 -2.763 16.202 1.00 96.06 367 VAL A CA 1
ATOM 2946 C C . VAL A 1 367 ? -6.585 -1.674 16.999 1.00 96.06 367 VAL A C 1
ATOM 2948 O O . VAL A 1 367 ? -5.762 -0.945 16.447 1.00 96.06 367 VAL A O 1
ATOM 2951 N N . SER A 1 368 ? -6.916 -1.535 18.283 1.00 94.62 368 SER A N 1
ATOM 2952 C CA . SER A 1 368 ? -6.282 -0.552 19.167 1.00 94.62 368 SER A CA 1
ATOM 2953 C C . SER A 1 368 ? -4.815 -0.894 19.418 1.00 94.62 368 SER A C 1
ATOM 2955 O O . SER A 1 368 ? -4.477 -2.066 19.593 1.00 94.62 368 SER A O 1
ATOM 2957 N N . TRP A 1 369 ? -3.958 0.123 19.537 1.00 92.75 369 TRP A N 1
ATOM 2958 C CA . TRP A 1 369 ? -2.617 -0.082 20.088 1.00 92.75 369 TRP A CA 1
ATOM 2959 C C . TRP A 1 369 ? -2.708 -0.625 21.515 1.00 92.75 369 TRP A C 1
ATOM 2961 O O . TRP A 1 369 ? -3.567 -0.201 22.292 1.00 92.75 369 TRP A O 1
ATOM 2971 N N . GLN A 1 370 ? -1.794 -1.520 21.882 1.00 85.44 370 GLN A N 1
ATOM 2972 C CA . GLN A 1 370 ? -1.635 -1.897 23.282 1.00 85.44 370 GLN A CA 1
ATOM 2973 C C . GLN A 1 370 ? -1.055 -0.713 24.065 1.00 85.44 370 GLN A C 1
ATOM 2975 O O . GLN A 1 370 ? -0.184 0.002 23.570 1.00 85.44 370 GLN A O 1
ATOM 2980 N N . GLN A 1 371 ? -1.561 -0.488 25.279 1.00 78.12 371 GLN A N 1
ATOM 2981 C CA . GLN A 1 371 ? -1.338 0.747 26.041 1.00 78.12 371 GLN A CA 1
ATOM 2982 C C . GLN A 1 371 ? 0.144 1.024 26.355 1.00 78.12 371 GLN A C 1
ATOM 2984 O O . GLN A 1 371 ? 0.540 2.188 26.412 1.00 78.12 371 GLN A O 1
ATOM 2989 N N . ASP A 1 372 ? 0.956 -0.031 26.462 1.00 80.44 372 ASP A N 1
ATOM 2990 C CA . ASP A 1 372 ? 2.374 0.036 26.833 1.00 80.44 372 ASP A CA 1
ATOM 2991 C C . ASP A 1 372 ? 3.329 -0.378 25.698 1.00 80.44 372 ASP A C 1
ATOM 2993 O O . ASP A 1 372 ? 4.545 -0.446 25.893 1.00 80.44 372 ASP A O 1
ATOM 2997 N N . GLU A 1 373 ? 2.811 -0.644 24.495 1.00 78.12 373 GLU A N 1
ATOM 2998 C CA . GLU A 1 373 ? 3.647 -1.024 23.356 1.00 78.12 373 GLU A CA 1
ATOM 2999 C C . GLU A 1 373 ? 4.043 0.191 22.500 1.00 78.12 373 GLU A C 1
ATOM 3001 O O . GLU A 1 373 ? 3.264 1.134 22.313 1.00 78.12 373 GLU A O 1
ATOM 3006 N N . PRO A 1 374 ? 5.255 0.188 21.912 1.00 83.94 374 PRO A N 1
ATOM 3007 C CA . PRO A 1 374 ? 5.605 1.157 20.885 1.00 83.94 374 PRO A CA 1
ATOM 3008 C C . PRO A 1 374 ? 4.599 1.108 19.728 1.00 83.94 374 PRO A C 1
ATOM 3010 O O . PRO A 1 374 ? 4.326 0.039 19.192 1.00 83.94 374 PRO A O 1
ATOM 3013 N N . LYS A 1 375 ? 4.113 2.275 19.289 1.00 90.75 375 LYS A N 1
ATOM 3014 C CA . LYS A 1 375 ? 3.236 2.427 18.110 1.00 90.75 375 LYS A CA 1
ATOM 3015 C C . LYS A 1 375 ? 4.029 2.257 16.811 1.00 90.75 375 LYS A C 1
ATOM 3017 O O . LYS A 1 375 ? 4.238 3.208 16.059 1.00 90.75 375 LYS A O 1
ATOM 3022 N N . ASP A 1 376 ? 4.555 1.060 16.608 1.00 90.81 376 ASP A N 1
ATOM 3023 C CA . ASP A 1 376 ? 5.433 0.689 15.506 1.00 90.81 376 ASP A CA 1
ATOM 3024 C C . ASP A 1 376 ? 5.048 -0.708 15.014 1.00 90.81 376 ASP A C 1
ATOM 3026 O O . ASP A 1 376 ? 4.847 -1.619 15.815 1.00 90.81 376 ASP A O 1
ATOM 3030 N N . LEU A 1 377 ? 4.932 -0.870 13.697 1.00 91.94 377 LEU A N 1
ATOM 3031 C CA . LEU A 1 377 ? 4.641 -2.164 13.077 1.00 91.94 377 LEU A CA 1
ATOM 3032 C C . LEU A 1 377 ? 5.824 -3.131 13.150 1.00 91.94 377 LEU A C 1
ATOM 3034 O O . LEU A 1 377 ? 5.643 -4.334 12.980 1.00 91.94 377 LEU A O 1
ATOM 3038 N N . LEU A 1 378 ? 7.038 -2.615 13.356 1.00 90.19 378 LEU A N 1
ATOM 3039 C CA . LEU A 1 378 ? 8.240 -3.429 13.444 1.00 90.19 378 LEU A CA 1
ATOM 3040 C C . LEU A 1 378 ? 8.377 -4.044 14.843 1.00 90.19 378 LEU A C 1
ATOM 3042 O O . LEU A 1 378 ? 8.311 -3.338 15.855 1.00 90.19 378 LEU A O 1
ATOM 3046 N N . ALA A 1 379 ? 8.655 -5.346 14.899 1.00 88.50 379 ALA A N 1
ATOM 3047 C CA . ALA A 1 379 ? 8.938 -6.026 16.153 1.00 88.50 379 ALA A CA 1
ATOM 3048 C C . ALA A 1 379 ? 10.140 -5.371 16.875 1.00 88.50 379 ALA A C 1
ATOM 3050 O O . ALA A 1 379 ? 11.134 -5.012 16.233 1.00 88.50 379 ALA A O 1
ATOM 3051 N N . PRO A 1 380 ? 10.111 -5.220 18.215 1.00 84.56 380 PRO A N 1
ATOM 3052 C CA . PRO A 1 380 ? 11.193 -4.569 18.958 1.00 84.56 380 PRO A CA 1
ATOM 3053 C C . PRO A 1 380 ? 12.584 -5.171 18.709 1.00 84.56 380 PRO A C 1
ATOM 3055 O O . PRO A 1 380 ? 13.559 -4.423 18.631 1.00 84.56 380 PRO A O 1
ATOM 3058 N N . ALA A 1 381 ? 12.662 -6.494 18.530 1.00 81.69 381 ALA A N 1
ATOM 3059 C CA . ALA A 1 381 ? 13.899 -7.230 18.257 1.00 81.69 381 ALA A CA 1
ATOM 3060 C C . ALA A 1 381 ? 14.565 -6.835 16.927 1.00 81.69 381 ALA A C 1
ATOM 3062 O O . ALA A 1 381 ? 15.776 -6.955 16.780 1.00 81.69 381 ALA A O 1
ATOM 3063 N N . GLU A 1 382 ? 13.790 -6.291 15.991 1.00 81.12 382 GLU A N 1
ATOM 3064 C CA . GLU A 1 382 ? 14.233 -5.958 14.638 1.00 81.12 382 GLU A CA 1
ATOM 3065 C C . GLU A 1 382 ? 14.666 -4.489 14.516 1.00 81.12 382 GLU A C 1
ATOM 3067 O O . GLU A 1 382 ? 15.234 -4.058 13.509 1.00 81.12 382 GLU A O 1
ATOM 3072 N N . LYS A 1 383 ? 14.445 -3.680 15.561 1.00 75.81 383 LYS A N 1
ATOM 3073 C CA . LYS A 1 383 ? 14.861 -2.269 15.592 1.00 75.81 383 LYS A CA 1
ATOM 3074 C C . LYS A 1 383 ? 16.367 -2.072 15.383 1.00 75.81 383 LYS A C 1
ATOM 3076 O O . LYS A 1 383 ? 16.712 -1.125 14.672 1.00 75.81 383 LYS A O 1
ATOM 3081 N N . PRO A 1 384 ? 17.278 -2.920 15.899 1.00 71.00 384 PRO A N 1
ATOM 3082 C CA . PRO A 1 384 ? 18.702 -2.830 15.578 1.00 71.00 384 PRO A CA 1
ATOM 3083 C C . PRO A 1 384 ? 18.993 -2.974 14.077 1.00 71.00 384 PRO A C 1
ATOM 3085 O O . PRO A 1 384 ? 19.869 -2.282 13.561 1.00 71.00 384 PRO A O 1
ATOM 3088 N N . ILE A 1 385 ? 18.209 -3.777 13.349 1.00 71.38 385 ILE A N 1
ATOM 3089 C CA . ILE A 1 385 ? 18.355 -3.989 11.897 1.00 71.38 385 ILE A CA 1
ATOM 3090 C C . ILE A 1 385 ? 18.012 -2.707 11.131 1.00 71.38 385 ILE A C 1
ATOM 3092 O O . ILE A 1 385 ? 18.590 -2.427 10.084 1.00 71.38 385 ILE A O 1
ATOM 3096 N N . SER A 1 386 ? 17.169 -1.830 11.691 1.00 64.75 386 SER A N 1
ATOM 3097 C CA . SER A 1 386 ? 16.899 -0.505 11.111 1.00 64.75 386 SER A CA 1
ATOM 3098 C C . SER A 1 386 ? 18.136 0.401 11.012 1.00 64.75 386 SER A C 1
ATOM 3100 O O . SER A 1 386 ? 18.120 1.359 10.233 1.00 64.75 386 SER A O 1
ATOM 3102 N N . ALA A 1 387 ? 19.233 0.071 11.710 1.00 63.34 387 ALA A N 1
ATOM 3103 C CA . ALA A 1 387 ? 20.529 0.723 11.542 1.00 63.34 387 ALA A CA 1
ATOM 3104 C C . ALA A 1 387 ? 21.111 0.552 10.127 1.00 63.34 387 ALA A C 1
ATOM 3106 O O . ALA A 1 387 ? 21.897 1.403 9.712 1.00 63.34 387 ALA A O 1
ATOM 3107 N N . TYR A 1 388 ? 20.664 -0.446 9.350 1.00 68.44 388 TYR A N 1
ATOM 3108 C CA . TYR A 1 388 ? 20.956 -0.570 7.913 1.00 68.44 388 TYR A CA 1
ATOM 3109 C C . TYR A 1 388 ? 20.671 0.735 7.152 1.00 68.44 388 TYR A C 1
ATOM 3111 O O . TYR A 1 388 ? 21.462 1.149 6.307 1.00 68.44 388 TYR A O 1
ATOM 3119 N N . LYS A 1 389 ? 19.602 1.463 7.515 1.00 65.81 389 LYS A N 1
ATOM 3120 C CA . LYS A 1 389 ? 19.264 2.752 6.885 1.00 65.81 389 LYS A CA 1
ATOM 3121 C C . LYS A 1 389 ? 20.368 3.802 7.034 1.00 65.81 389 LYS A C 1
ATOM 3123 O O . LYS A 1 389 ? 20.420 4.736 6.243 1.00 65.81 389 LYS A O 1
ATOM 3128 N N . LYS A 1 390 ? 21.216 3.682 8.061 1.00 66.50 390 LYS A N 1
ATOM 3129 C CA . LYS A 1 390 ? 22.314 4.617 8.341 1.00 66.50 390 LYS A CA 1
ATOM 3130 C C . LYS A 1 390 ? 23.596 4.266 7.591 1.00 66.50 390 LYS A C 1
ATOM 3132 O O . LYS A 1 390 ? 24.468 5.120 7.492 1.00 66.50 390 LYS A O 1
ATOM 3137 N N . ASN A 1 391 ? 23.737 3.031 7.110 1.00 63.47 391 ASN A N 1
ATOM 3138 C CA . ASN A 1 391 ? 24.963 2.573 6.469 1.00 63.47 391 ASN A CA 1
ATOM 3139 C C . ASN A 1 391 ? 24.634 1.586 5.340 1.00 63.47 391 ASN A C 1
ATOM 3141 O O . ASN A 1 391 ? 24.820 0.380 5.508 1.00 63.47 391 ASN A O 1
ATOM 3145 N N . PRO A 1 392 ? 24.119 2.086 4.198 1.00 60.53 392 PRO A N 1
ATOM 3146 C CA . PRO A 1 392 ? 23.644 1.229 3.123 1.00 60.53 392 PRO A CA 1
ATOM 3147 C C . PRO A 1 392 ? 24.733 0.262 2.664 1.00 60.53 392 PRO A C 1
ATOM 3149 O O . PRO A 1 392 ? 24.438 -0.908 2.555 1.00 60.53 392 PRO A O 1
ATOM 3152 N N . HIS A 1 393 ? 25.996 0.686 2.553 1.00 60.19 393 HIS A N 1
ATOM 3153 C CA . HIS A 1 393 ? 27.108 -0.140 2.055 1.00 60.19 393 HIS A CA 1
ATOM 3154 C C . HIS A 1 393 ? 27.568 -1.285 2.980 1.00 60.19 393 HIS A C 1
ATOM 3156 O O . HIS A 1 393 ? 28.365 -2.123 2.561 1.00 60.19 393 HIS A O 1
ATOM 3162 N N . ARG A 1 394 ? 27.100 -1.346 4.236 1.00 60.34 394 ARG A N 1
ATOM 3163 C CA . ARG A 1 394 ? 27.391 -2.453 5.165 1.00 60.34 394 ARG A CA 1
ATOM 3164 C C . ARG A 1 394 ? 26.208 -3.426 5.160 1.00 60.34 394 ARG A C 1
ATOM 3166 O O . ARG A 1 394 ? 25.359 -3.416 6.047 1.00 60.34 394 ARG A O 1
ATOM 3173 N N . HIS A 1 395 ? 26.151 -4.242 4.112 1.00 64.50 395 HIS A N 1
ATOM 3174 C CA . HIS A 1 395 ? 25.077 -5.200 3.850 1.00 64.50 395 HIS A CA 1
ATOM 3175 C C . HIS A 1 395 ? 25.358 -6.555 4.513 1.00 64.50 395 HIS A C 1
ATOM 3177 O O . HIS A 1 395 ? 25.722 -7.513 3.838 1.00 64.50 395 HIS A O 1
ATOM 3183 N N . SER A 1 396 ? 25.216 -6.658 5.833 1.00 68.81 396 SER A N 1
ATOM 3184 C CA . SER A 1 396 ? 25.115 -7.975 6.473 1.00 68.81 396 SER A CA 1
ATOM 3185 C C . SER A 1 396 ? 23.670 -8.189 6.914 1.00 68.81 396 SER A C 1
ATOM 3187 O O . SER A 1 396 ? 23.216 -7.464 7.808 1.00 68.81 396 SER A O 1
ATOM 3189 N N . PRO A 1 397 ? 22.926 -9.121 6.292 1.00 75.88 397 PRO A N 1
ATOM 3190 C CA . PRO A 1 397 ? 21.612 -9.475 6.796 1.00 75.88 397 PRO A CA 1
ATOM 3191 C C . PRO A 1 397 ? 21.748 -10.093 8.198 1.00 75.88 397 PRO A C 1
ATOM 3193 O O . PRO A 1 397 ? 22.826 -10.582 8.553 1.00 75.88 397 PRO A O 1
ATOM 3196 N N . PRO A 1 398 ? 20.676 -10.074 9.003 1.00 82.62 398 PRO A N 1
ATOM 3197 C CA . PRO A 1 398 ? 20.624 -10.838 10.246 1.00 82.62 398 PRO A CA 1
ATOM 3198 C C . PRO A 1 398 ? 20.978 -12.309 10.004 1.00 82.62 398 PRO A C 1
ATOM 3200 O O . PRO A 1 398 ? 20.642 -12.854 8.952 1.00 82.62 398 PRO A O 1
ATOM 3203 N N . GLU A 1 399 ? 21.587 -12.976 10.985 1.00 85.50 399 GLU A N 1
ATOM 3204 C CA . GLU A 1 399 ? 21.907 -14.410 10.881 1.00 85.50 399 GLU A CA 1
ATOM 3205 C C . GLU A 1 399 ? 20.659 -15.262 10.585 1.00 85.50 399 GLU A C 1
ATOM 3207 O O . GLU A 1 399 ? 20.725 -16.218 9.815 1.00 85.50 399 GLU A O 1
ATOM 3212 N N . SER A 1 400 ? 19.498 -14.868 11.119 1.00 88.62 400 SER A N 1
ATOM 3213 C CA . SER A 1 400 ? 18.217 -15.550 10.902 1.00 88.62 400 SER A CA 1
ATOM 3214 C C . SER A 1 400 ? 17.552 -15.243 9.556 1.00 88.62 400 SER A C 1
ATOM 3216 O O . SER A 1 400 ? 16.576 -15.902 9.201 1.00 88.62 400 SER A O 1
ATOM 3218 N N . PHE A 1 401 ? 18.068 -14.287 8.771 1.00 90.19 401 PHE A N 1
ATOM 3219 C CA . PHE A 1 401 ? 17.378 -13.754 7.591 1.00 90.19 401 PHE A CA 1
ATOM 3220 C C . PHE A 1 401 ? 16.967 -14.830 6.588 1.00 90.19 401 PHE A C 1
ATOM 3222 O O . PHE A 1 401 ? 15.849 -14.799 6.084 1.00 90.19 401 PHE A O 1
ATOM 3229 N N . GLN A 1 402 ? 17.847 -15.794 6.299 1.00 91.50 402 GLN A N 1
ATOM 3230 C CA . GLN A 1 402 ? 17.531 -16.860 5.344 1.00 91.50 402 GLN A CA 1
ATOM 3231 C C . GLN A 1 402 ? 16.374 -17.730 5.839 1.00 91.50 402 GLN A C 1
ATOM 3233 O O . GLN A 1 402 ? 15.442 -17.998 5.085 1.00 91.50 402 GLN A O 1
ATOM 3238 N N . GLN A 1 403 ? 16.391 -18.112 7.118 1.00 93.69 403 GLN A N 1
ATOM 3239 C CA . GLN A 1 403 ? 15.328 -18.911 7.721 1.00 93.69 403 GLN A CA 1
ATOM 3240 C C . GLN A 1 403 ? 14.000 -18.140 7.772 1.00 93.69 403 GLN A C 1
ATOM 3242 O O . GLN A 1 403 ? 12.950 -18.687 7.440 1.00 93.69 403 GLN A O 1
ATOM 3247 N N . ASP A 1 404 ? 14.044 -16.862 8.142 1.00 94.38 404 ASP A N 1
ATOM 3248 C CA . ASP A 1 404 ? 12.855 -16.011 8.233 1.00 94.38 404 ASP A CA 1
ATOM 3249 C C . ASP A 1 404 ? 12.276 -15.676 6.847 1.00 94.38 404 ASP A C 1
ATOM 3251 O O . ASP A 1 404 ? 11.059 -15.540 6.677 1.00 94.38 404 ASP A O 1
ATOM 3255 N N . MET A 1 405 ? 13.132 -15.597 5.826 1.00 94.75 405 MET A N 1
ATOM 3256 C CA . MET A 1 405 ? 12.712 -15.429 4.440 1.00 94.75 405 MET A CA 1
ATOM 3257 C C . MET A 1 405 ? 12.058 -16.701 3.896 1.00 94.75 405 MET A C 1
ATOM 3259 O O . MET A 1 405 ? 11.012 -16.596 3.268 1.00 94.75 405 MET A O 1
ATOM 3263 N N . ILE A 1 406 ? 12.609 -17.891 4.172 1.00 94.88 406 ILE A N 1
ATOM 3264 C CA . ILE A 1 406 ? 11.965 -19.171 3.816 1.00 94.88 406 ILE A CA 1
ATOM 3265 C C . ILE A 1 406 ? 10.562 -19.238 4.423 1.00 94.88 406 ILE A C 1
ATOM 3267 O O . ILE A 1 406 ? 9.597 -19.493 3.709 1.00 94.88 406 ILE A O 1
ATOM 3271 N N . TRP A 1 407 ? 10.423 -18.902 5.708 1.00 95.62 407 TRP A N 1
ATOM 3272 C CA . TRP A 1 407 ? 9.111 -18.835 6.354 1.00 95.62 407 TRP A CA 1
ATOM 3273 C C . TRP A 1 407 ? 8.165 -17.841 5.658 1.00 95.62 407 TRP A C 1
ATOM 3275 O O . TRP A 1 407 ? 7.002 -18.152 5.408 1.00 95.62 407 TRP A O 1
ATOM 3285 N N . SER A 1 408 ? 8.665 -16.656 5.289 1.00 96.44 408 SER A N 1
ATOM 3286 C CA . SER A 1 408 ? 7.865 -15.641 4.585 1.00 96.44 408 SER A CA 1
ATOM 3287 C C . SER A 1 408 ? 7.371 -16.134 3.221 1.00 96.44 408 SER A C 1
ATOM 3289 O O . SER A 1 408 ? 6.249 -15.825 2.818 1.00 96.44 408 SER A O 1
ATOM 3291 N N . LEU A 1 409 ? 8.190 -16.914 2.517 1.00 95.31 409 LEU A N 1
ATOM 3292 C CA . LEU A 1 409 ? 7.830 -17.523 1.240 1.00 95.31 409 LEU A CA 1
ATOM 3293 C C . LEU A 1 409 ? 6.782 -18.617 1.434 1.00 95.31 409 LEU A C 1
ATOM 3295 O O . LEU A 1 409 ? 5.763 -18.589 0.751 1.00 95.31 409 LEU A O 1
ATOM 3299 N N . GLU A 1 410 ? 6.968 -19.526 2.396 1.00 94.50 410 GLU A N 1
ATOM 3300 C CA . GLU A 1 410 ? 5.995 -20.580 2.732 1.00 94.50 410 GLU A CA 1
ATOM 3301 C C . GLU A 1 410 ? 4.610 -20.000 3.052 1.00 94.50 410 GLU A C 1
ATOM 3303 O O . GLU A 1 410 ? 3.593 -20.486 2.551 1.00 94.50 410 GLU A O 1
ATOM 3308 N N . VAL A 1 411 ? 4.570 -18.909 3.821 1.00 93.69 411 VAL A N 1
ATOM 3309 C CA . VAL A 1 411 ? 3.351 -18.131 4.084 1.00 93.69 411 VAL A CA 1
ATOM 3310 C C . VAL A 1 411 ? 2.717 -17.652 2.776 1.00 93.69 411 VAL A C 1
ATOM 3312 O O . VAL A 1 411 ? 1.523 -17.867 2.551 1.00 93.69 411 VAL A O 1
ATOM 3315 N N . LEU A 1 412 ? 3.492 -17.011 1.896 1.00 93.94 412 LEU A N 1
ATOM 3316 C CA . LEU A 1 412 ? 2.979 -16.513 0.618 1.00 93.94 412 LEU A CA 1
ATOM 3317 C C . LEU A 1 412 ? 2.464 -17.652 -0.266 1.00 93.94 412 LEU A C 1
ATOM 3319 O O . LEU A 1 412 ? 1.361 -17.537 -0.801 1.00 93.94 412 LEU A O 1
ATOM 3323 N N . HIS A 1 413 ? 3.181 -18.774 -0.363 1.00 91.69 413 HIS A N 1
ATOM 3324 C CA . HIS A 1 413 ? 2.718 -19.977 -1.061 1.00 91.69 413 HIS A CA 1
ATOM 3325 C C . HIS A 1 413 ? 1.374 -20.464 -0.526 1.00 91.69 413 HIS A C 1
ATOM 3327 O O . HIS A 1 413 ? 0.464 -20.743 -1.309 1.00 91.69 413 HIS A O 1
ATOM 3333 N N . PHE A 1 414 ? 1.237 -20.544 0.796 1.00 90.06 414 PHE A N 1
ATOM 3334 C CA . PHE A 1 414 ? 0.028 -21.032 1.439 1.00 90.06 414 PHE A CA 1
ATOM 3335 C C . PHE A 1 414 ? -1.196 -20.169 1.097 1.00 90.06 414 PHE A C 1
ATOM 3337 O O . PHE A 1 414 ? -2.219 -20.686 0.637 1.00 90.06 414 PHE A O 1
ATOM 3344 N N . PHE A 1 415 ? -1.090 -18.848 1.263 1.00 88.31 415 PHE A N 1
ATOM 3345 C CA . PHE A 1 415 ? -2.230 -17.948 1.061 1.00 88.31 415 PHE A CA 1
ATOM 3346 C C . PHE A 1 415 ? -2.564 -17.710 -0.413 1.00 88.31 415 PHE A C 1
ATOM 3348 O O . PHE A 1 415 ? -3.740 -17.636 -0.768 1.00 88.31 415 PHE A O 1
ATOM 3355 N N . THR A 1 416 ? -1.568 -17.649 -1.295 1.00 83.25 416 THR A N 1
ATOM 3356 C CA . THR A 1 416 ? -1.801 -17.477 -2.740 1.00 83.25 416 THR A CA 1
ATOM 3357 C C . THR A 1 416 ? -2.377 -18.736 -3.394 1.00 83.25 416 THR A C 1
ATOM 3359 O O . THR A 1 416 ? -3.239 -18.635 -4.270 1.00 83.25 416 THR A O 1
ATOM 3362 N N . ALA A 1 417 ? -1.965 -19.935 -2.961 1.00 77.00 417 ALA A N 1
ATOM 3363 C CA . ALA A 1 417 ? -2.536 -21.191 -3.449 1.00 77.00 417 ALA A CA 1
ATOM 3364 C C . ALA A 1 417 ? -4.020 -21.326 -3.074 1.00 77.00 417 ALA A C 1
ATOM 3366 O O . ALA A 1 417 ? -4.821 -21.777 -3.897 1.00 77.00 417 ALA A O 1
ATOM 3367 N N . TYR A 1 418 ? -4.387 -20.886 -1.866 1.00 64.31 418 TYR A N 1
ATOM 3368 C CA . TYR A 1 418 ? -5.767 -20.899 -1.383 1.00 64.31 418 TYR A CA 1
ATOM 3369 C C . TYR A 1 418 ? -6.678 -19.978 -2.206 1.00 64.31 418 TYR A C 1
ATOM 3371 O O . TYR A 1 418 ? -7.745 -20.399 -2.651 1.00 64.31 418 TYR A O 1
ATOM 3379 N N . SER A 1 419 ? -6.235 -18.749 -2.490 1.00 65.69 419 SER A N 1
ATOM 3380 C CA . SER A 1 419 ? -6.994 -17.797 -3.316 1.00 65.69 419 SER A CA 1
ATOM 3381 C C . SER A 1 419 ? -7.213 -18.270 -4.754 1.00 65.69 419 SER A C 1
ATOM 3383 O O . SER A 1 419 ? -8.183 -17.874 -5.392 1.00 65.69 419 SER A O 1
ATOM 3385 N N . ARG A 1 420 ? -6.343 -19.149 -5.269 1.00 63.22 420 ARG A N 1
ATOM 3386 C CA . ARG A 1 420 ? -6.472 -19.762 -6.604 1.00 63.22 420 ARG A CA 1
ATOM 3387 C C . ARG A 1 420 ? -7.383 -21.000 -6.621 1.00 63.22 420 ARG A C 1
ATOM 3389 O O . ARG A 1 420 ? -7.399 -21.722 -7.614 1.00 63.22 420 ARG A O 1
ATOM 3396 N N . GLY A 1 421 ? -8.119 -21.274 -5.539 1.00 48.72 421 GLY A N 1
ATOM 3397 C CA . GLY A 1 421 ? -9.088 -22.371 -5.475 1.00 48.72 421 GLY A CA 1
ATOM 3398 C C . GLY A 1 421 ? -8.465 -23.769 -5.449 1.00 48.72 421 GLY A C 1
ATOM 3399 O O . GLY A 1 421 ? -9.165 -24.752 -5.693 1.00 48.72 421 GLY A O 1
ATOM 3400 N N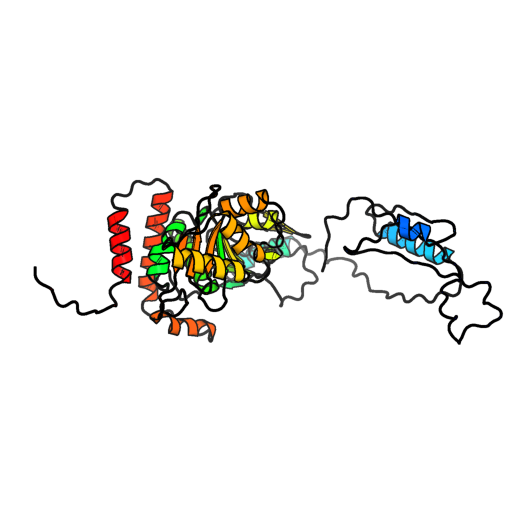 . LYS A 1 422 ? -7.163 -23.896 -5.152 1.00 43.88 422 LYS A N 1
ATOM 3401 C CA . LYS A 1 422 ? -6.550 -25.213 -4.944 1.00 43.88 422 LYS A CA 1
ATOM 3402 C C . LYS A 1 422 ? -6.995 -25.761 -3.579 1.00 43.88 422 LYS A C 1
ATOM 3404 O O . LYS A 1 422 ? -6.874 -25.052 -2.580 1.00 43.88 422 LYS A O 1
ATOM 3409 N N . PRO A 1 423 ? -7.498 -27.005 -3.498 1.00 34.75 423 PRO A N 1
ATOM 3410 C CA . PRO A 1 423 ? -7.940 -27.575 -2.233 1.00 34.75 423 PRO A CA 1
ATOM 3411 C C . PRO A 1 423 ? -6.732 -27.801 -1.318 1.00 34.75 423 PRO A C 1
ATOM 3413 O O . PRO A 1 423 ? -5.872 -28.627 -1.618 1.00 34.75 423 PRO A O 1
ATOM 3416 N N . SER A 1 424 ? -6.673 -27.102 -0.184 1.00 43.28 424 SER A N 1
ATOM 3417 C CA . SER A 1 424 ? -5.765 -27.439 0.912 1.00 43.28 424 SER A CA 1
ATOM 3418 C C . SER A 1 424 ? -6.566 -27.956 2.107 1.00 43.28 424 SER A C 1
ATOM 3420 O O . SER A 1 424 ? -7.480 -27.310 2.623 1.00 43.28 424 SER A O 1
ATOM 3422 N N . ARG A 1 425 ? -6.231 -29.168 2.559 1.00 38.19 425 ARG A N 1
ATOM 3423 C CA . ARG A 1 425 ? -6.586 -29.626 3.906 1.00 38.19 425 ARG A CA 1
ATOM 3424 C C . ARG A 1 425 ? -5.799 -28.746 4.889 1.00 38.19 425 ARG A C 1
ATOM 3426 O O . ARG A 1 425 ? -4.581 -28.714 4.786 1.00 38.19 425 ARG A O 1
ATOM 3433 N N . GLY A 1 426 ? -6.461 -28.046 5.818 1.00 46.31 426 GLY A N 1
ATOM 3434 C CA . GLY A 1 426 ? -5.777 -27.506 7.010 1.00 46.31 426 GLY A CA 1
ATOM 3435 C C . GLY A 1 426 ? -5.673 -25.984 7.191 1.00 46.31 426 GLY A C 1
ATOM 3436 O O . GLY A 1 426 ? -4.769 -25.549 7.895 1.00 46.31 426 GLY A O 1
ATOM 3437 N N . ARG A 1 427 ? -6.589 -25.158 6.649 1.00 46.03 427 ARG A N 1
ATOM 3438 C CA . ARG A 1 427 ? -6.584 -23.690 6.883 1.00 46.03 427 ARG A CA 1
ATOM 3439 C C . ARG A 1 427 ? -6.491 -23.285 8.363 1.00 46.03 427 ARG A C 1
ATOM 3441 O O . ARG A 1 427 ? -5.793 -22.329 8.661 1.00 46.03 427 ARG A O 1
ATOM 3448 N N . SER A 1 428 ? -7.152 -24.014 9.265 1.00 49.19 428 SER A N 1
ATOM 3449 C CA . SER A 1 428 ? -7.037 -23.778 10.715 1.00 49.19 428 SER A CA 1
ATOM 3450 C C . SER A 1 428 ? -5.651 -24.163 11.232 1.00 49.19 428 SER A C 1
ATOM 3452 O O . SER A 1 428 ? -4.966 -23.325 11.791 1.00 49.19 428 SER A O 1
ATOM 3454 N N . GLN A 1 429 ? -5.192 -25.389 10.951 1.00 44.12 429 GLN A N 1
ATOM 3455 C CA . GLN A 1 429 ? -3.933 -25.919 11.487 1.00 44.12 429 GLN A CA 1
ATOM 3456 C C . GLN A 1 429 ? -2.696 -25.121 11.068 1.00 44.12 429 GLN A C 1
ATOM 3458 O O . GLN A 1 429 ? -1.830 -24.906 11.903 1.00 44.12 429 GLN A O 1
ATOM 3463 N N . PHE A 1 430 ? -2.604 -24.656 9.818 1.00 49.28 430 PHE A N 1
ATOM 3464 C CA . PHE A 1 430 ? -1.428 -23.894 9.382 1.00 49.28 430 PHE A CA 1
ATOM 3465 C C . PHE A 1 430 ? -1.452 -22.442 9.869 1.00 49.28 430 PHE A C 1
ATOM 3467 O O . PHE A 1 430 ? -0.400 -21.898 10.175 1.00 49.28 430 PHE A O 1
ATOM 3474 N N . VAL A 1 431 ? -2.631 -21.810 9.973 1.00 52.00 431 VAL A N 1
ATOM 3475 C CA . VAL A 1 431 ? -2.739 -20.495 10.629 1.00 52.00 431 VAL A CA 1
ATOM 3476 C C . VAL A 1 431 ? -2.338 -20.642 12.093 1.00 52.00 431 VAL A C 1
ATOM 3478 O O . VAL A 1 431 ? -1.493 -19.885 12.550 1.00 52.00 431 VAL A O 1
ATOM 3481 N N . ASP A 1 432 ? -2.833 -21.671 12.782 1.00 47.81 432 ASP A N 1
ATOM 3482 C CA . ASP A 1 432 ? -2.470 -21.958 14.168 1.00 47.81 432 ASP A CA 1
ATOM 3483 C C . ASP A 1 432 ? -0.963 -22.258 14.316 1.00 47.81 432 ASP A C 1
ATOM 3485 O O . ASP A 1 432 ? -0.339 -21.702 15.212 1.00 47.81 432 ASP A O 1
ATOM 3489 N N . GLU A 1 433 ? -0.336 -23.040 13.423 1.00 47.44 433 GLU A N 1
ATOM 3490 C CA . GLU A 1 433 ? 1.110 -23.353 13.444 1.00 47.44 433 GLU A CA 1
ATOM 3491 C C . GLU A 1 433 ? 2.012 -22.173 13.041 1.00 47.44 433 GLU A C 1
ATOM 3493 O O . GLU A 1 433 ? 3.067 -21.966 13.650 1.00 47.44 433 GLU A O 1
ATOM 3498 N N . ALA A 1 434 ? 1.621 -21.384 12.035 1.00 50.22 434 ALA A N 1
ATOM 3499 C CA . ALA A 1 434 ? 2.351 -20.189 11.614 1.00 50.22 434 ALA A CA 1
ATOM 3500 C C . ALA A 1 434 ? 2.264 -19.082 12.679 1.00 50.22 434 ALA A C 1
ATOM 3502 O O . ALA A 1 434 ? 3.289 -18.470 12.985 1.00 50.22 434 ALA A O 1
ATOM 3503 N N . CYS A 1 435 ? 1.093 -18.903 13.306 1.00 48.31 435 CYS A N 1
ATOM 3504 C CA . CYS A 1 435 ? 0.897 -18.004 14.451 1.00 48.31 435 CYS A CA 1
ATOM 3505 C C . CYS A 1 435 ? 1.643 -18.513 15.705 1.00 48.31 435 CYS A C 1
ATOM 3507 O O . CYS A 1 435 ? 2.244 -17.723 16.439 1.00 48.31 435 CYS A O 1
ATOM 3509 N N . PHE A 1 436 ? 1.685 -19.834 15.950 1.00 40.09 436 PHE A N 1
ATOM 3510 C CA . PHE A 1 436 ? 2.408 -20.421 17.095 1.00 40.09 436 PHE A CA 1
ATOM 3511 C C . PHE A 1 436 ? 3.915 -20.150 17.046 1.00 40.09 436 PHE A C 1
ATOM 3513 O O . PHE A 1 436 ? 4.549 -19.939 18.080 1.00 40.09 436 PHE A O 1
ATOM 3520 N N . ARG A 1 437 ? 4.516 -20.122 15.850 1.00 44.12 437 ARG A N 1
ATOM 3521 C CA . ARG A 1 437 ? 5.952 -19.827 15.699 1.00 44.12 437 ARG A CA 1
ATOM 3522 C C . ARG A 1 437 ? 6.302 -18.361 15.974 1.00 44.12 437 ARG A C 1
ATOM 3524 O O . ARG A 1 437 ? 7.471 -18.067 16.227 1.00 44.12 437 ARG A O 1
ATOM 3531 N N . HIS A 1 438 ? 5.323 -17.453 15.968 1.00 43.47 438 HIS A N 1
ATOM 3532 C CA . HIS A 1 438 ? 5.524 -16.042 16.312 1.00 43.47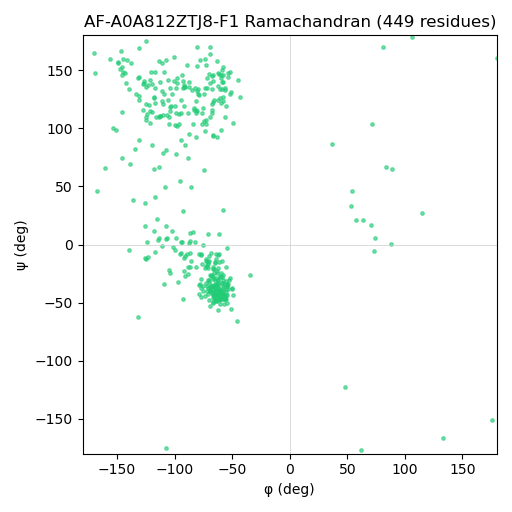 438 HIS A CA 1
ATOM 3533 C C . HIS A 1 438 ? 5.534 -15.785 17.832 1.00 43.47 438 HIS A C 1
ATOM 3535 O O . HIS A 1 438 ? 6.069 -14.768 18.272 1.00 43.47 438 HIS A O 1
ATOM 3541 N N . THR A 1 439 ? 4.989 -16.702 18.644 1.00 41.41 439 THR A N 1
ATOM 3542 C CA . THR A 1 439 ? 4.767 -16.526 20.096 1.00 41.41 439 THR A CA 1
ATOM 3543 C C . THR A 1 439 ? 5.823 -17.175 21.001 1.00 41.41 439 THR A C 1
ATOM 3545 O O . THR A 1 439 ? 5.812 -16.957 22.213 1.00 41.41 439 THR A O 1
ATOM 3548 N N . THR A 1 440 ? 6.794 -17.917 20.461 1.00 34.19 440 THR A N 1
ATOM 3549 C CA . THR A 1 440 ? 7.784 -18.671 21.262 1.00 34.19 440 THR A CA 1
ATOM 3550 C C . THR A 1 440 ? 8.852 -17.848 22.006 1.00 34.19 440 THR A C 1
ATOM 3552 O O . THR A 1 440 ? 9.753 -18.435 22.599 1.00 34.19 440 THR A O 1
ATOM 3555 N N . THR A 1 441 ? 8.750 -16.517 22.069 1.00 34.97 441 THR A N 1
ATOM 3556 C CA . THR A 1 441 ? 9.705 -15.656 22.805 1.00 34.97 441 THR A CA 1
ATOM 3557 C C . THR A 1 441 ? 9.099 -14.904 23.990 1.00 34.97 441 THR A C 1
ATOM 3559 O O . THR A 1 441 ? 9.663 -13.911 24.446 1.00 34.97 441 THR A O 1
ATOM 3562 N N . THR A 1 442 ? 7.973 -15.365 24.541 1.00 30.94 442 THR A N 1
ATOM 3563 C CA . THR A 1 442 ? 7.445 -14.828 25.805 1.00 30.94 442 THR A CA 1
ATOM 3564 C C . THR A 1 442 ? 7.363 -15.920 26.863 1.00 30.94 442 THR A C 1
ATOM 3566 O O . THR A 1 442 ? 6.325 -16.542 27.081 1.00 30.94 442 THR A O 1
ATOM 3569 N N . THR A 1 443 ? 8.475 -16.139 27.564 1.00 31.30 443 THR A N 1
ATOM 3570 C CA . THR A 1 443 ? 8.506 -16.893 28.820 1.00 31.30 443 THR A CA 1
ATOM 3571 C C . THR A 1 443 ? 7.663 -16.144 29.851 1.00 31.30 443 THR A C 1
ATOM 3573 O O . THR A 1 443 ? 8.142 -15.242 30.531 1.00 31.30 443 THR A O 1
ATOM 3576 N N . THR A 1 444 ? 6.383 -16.490 29.967 1.00 30.91 444 THR A N 1
ATOM 3577 C CA . THR A 1 444 ? 5.573 -16.124 31.131 1.00 30.91 444 THR A CA 1
ATOM 3578 C C . THR A 1 444 ? 5.214 -17.391 31.881 1.00 30.91 444 THR A C 1
ATOM 3580 O O . THR A 1 444 ? 4.453 -18.237 31.417 1.00 30.91 444 THR A O 1
ATOM 3583 N N . ASN A 1 445 ? 5.824 -17.514 33.060 1.00 31.77 445 ASN A N 1
ATOM 3584 C CA . ASN A 1 445 ? 5.469 -18.469 34.094 1.00 31.77 445 ASN A CA 1
ATOM 3585 C C . ASN A 1 445 ? 3.957 -18.403 34.344 1.00 31.77 445 ASN A C 1
ATOM 3587 O O . ASN A 1 445 ? 3.474 -17.477 34.994 1.00 31.77 445 ASN A O 1
ATOM 3591 N N . ARG A 1 446 ? 3.208 -19.390 33.849 1.00 28.64 446 ARG A N 1
ATOM 3592 C CA . ARG A 1 446 ? 1.867 -19.682 34.354 1.00 28.64 446 ARG A CA 1
ATOM 3593 C C . ARG A 1 446 ? 1.977 -20.802 35.374 1.00 28.64 446 ARG A C 1
ATOM 3595 O O . ARG A 1 446 ? 2.149 -21.967 35.033 1.00 28.64 446 ARG A O 1
ATOM 3602 N N . THR A 1 447 ? 1.884 -20.414 36.637 1.00 29.84 447 THR A N 1
ATOM 3603 C CA . THR A 1 447 ? 1.550 -21.290 37.757 1.00 29.84 447 THR A CA 1
ATOM 3604 C C . THR A 1 447 ? 0.206 -21.978 37.472 1.00 29.84 447 THR A C 1
ATOM 3606 O O . THR A 1 447 ? -0.734 -21.307 37.036 1.00 29.84 447 THR A O 1
ATOM 3609 N N . PRO A 1 448 ? 0.076 -23.295 37.699 1.00 29.78 448 PRO A N 1
ATOM 3610 C CA . PRO A 1 448 ? -1.158 -24.014 37.423 1.00 29.78 448 PRO A CA 1
ATOM 3611 C C . PRO A 1 448 ? -2.148 -23.803 38.572 1.00 29.78 448 PRO A C 1
ATOM 3613 O O . PRO A 1 448 ? -1.916 -24.257 39.693 1.00 29.78 448 PRO A O 1
ATOM 3616 N N . HIS A 1 449 ? -3.275 -23.144 38.298 1.00 30.09 449 HIS A N 1
ATOM 3617 C CA . HIS A 1 449 ? -4.427 -23.226 39.188 1.00 30.09 449 HIS A CA 1
ATOM 3618 C C . HIS A 1 449 ? -5.227 -24.490 38.879 1.00 30.09 449 HIS A C 1
ATOM 3620 O O . HIS A 1 449 ? -5.731 -24.700 37.779 1.00 30.09 449 HIS A O 1
ATOM 3626 N N . THR A 1 450 ? -5.280 -25.344 39.892 1.00 31.20 450 THR A N 1
ATOM 3627 C CA . THR A 1 450 ? -6.089 -26.549 40.008 1.00 31.20 450 THR A CA 1
ATOM 3628 C C . THR A 1 450 ? -7.510 -26.187 40.439 1.00 31.20 450 THR A C 1
ATOM 3630 O O . THR A 1 450 ? -7.696 -25.702 41.551 1.00 31.20 450 THR A O 1
ATOM 3633 N N . ARG A 1 451 ? -8.482 -26.460 39.565 1.00 33.69 451 ARG A N 1
ATOM 3634 C CA . ARG A 1 451 ? -9.734 -27.233 39.741 1.00 33.69 451 ARG A CA 1
ATOM 3635 C C . ARG A 1 451 ? -10.840 -26.703 38.846 1.00 33.69 451 ARG A C 1
ATOM 3637 O O . ARG A 1 451 ? -11.148 -25.499 38.946 1.00 33.69 451 ARG A O 1
#

Nearest PDB structures (foldseek):
  8a22-assembly1_Ax  TM=1.730E-01  e=7.686E+00  Polytomella magna

pLDDT: mean 71.51, std 23.33, range [21.33, 98.44]

Foldseek 3Di:
DDDDPDPPDDDKFKKFWADDPPDPDDPPPDDPVCVVPDIDIDGDDDDDDPDDDVVVVRVRGHDDIDIDDPDPPVVVVVVVVVVVVVPPDDDDDDDDDDDDPPPDDDPPPVVVVVVVLVCCLVPNDQDPVSVVLVVVCVVPDPDDPPDDFAKDKDLDDQDALLQFALCCSLVAVLVALQCLLFFAAEEEADPPQCRVVVNQRSLQLQLVLQCVVVVPVVDGRMEIEGCDLVNCSSPAFDSNYAYENEHACLQVDALLLLLLQGGLQDQFSWDDDDPDIRGYHRSRRGYYYHYDFPQVLVVVVVVVCVVVVPFWAFLVSVCNGCCNSNVNYPDPVSVLSSQLRYWYWYQYPFFIWTDDRHSDRDIIGTDGDDPPDPSHRGDPVCVVVVCCVVPVPPDDHPPCSVVSSVLSSVSSCVSNCVSVVNDDDDPPPVSVVNSVVSPVPDPDDDDDDDD

Secondary structure (DSSP, 8-state):
----SS--S------EEE-STT-----TTS-TTSGGG--EEE-----SS----HHHHHHT-BS-------TT-HHHHHHHHHHHHHHT-S-------------------HHHHHHHHHHHHHHS---TTTTHHHHHHGGG-SS--TTS---EEE------GGGB-HHHIIIIIHHHHTTTTTSEEEEEE-TTSSHHHHHHHHHHHHHHHHHHHTT-TTSPP-EEEESSGGGGGSS-BBTTB-EEEESTTGGGS-HHHHHHHT-TT-TTEEEEETTEEEEE-TT--EEEEE----HHHHHHHHHHHHHH---EE-HHHHHHHHGGGGTT---HHHHHHHHTTEEEEEE-SSEEEEE-S-SS---EEEEEPPTTS-S-SB-GGGGGGGGGGG-TT-----TTHHHHHHHHHHHHHHHHHHHTT---S-HHHHHHHHHHTTSTT----------

Solvent-accessible surface area (backbone atoms only — not comparable to full-atom values): 26589 Å² total; per-residue (Å²): 141,84,89,82,89,87,86,85,75,84,85,79,48,60,39,42,34,53,78,80,88,77,64,72,76,77,66,94,87,63,64,82,92,53,64,96,73,72,76,57,77,57,81,70,81,86,91,69,93,78,81,73,60,65,66,64,60,49,74,65,35,50,78,84,65,59,67,64,85,46,89,87,43,65,67,53,44,52,52,50,51,50,54,53,60,70,70,65,64,83,94,79,86,80,90,78,86,85,72,85,76,88,76,73,80,76,85,70,58,62,65,63,48,52,50,51,54,50,47,44,57,76,72,40,85,86,45,102,67,60,60,51,56,64,69,72,48,57,91,74,64,89,82,68,84,88,80,83,83,67,40,44,76,42,71,75,76,82,56,36,65,71,39,35,29,56,69,54,38,74,73,49,49,58,80,46,56,35,43,40,43,46,25,10,42,37,39,32,24,58,83,90,28,35,57,76,55,51,54,51,25,53,36,36,53,47,6,42,42,44,30,64,75,65,73,37,83,92,60,73,43,21,30,35,35,22,67,44,77,73,25,29,51,73,50,56,34,27,47,44,26,13,32,34,40,64,34,92,42,55,32,72,46,47,54,70,51,50,43,34,57,26,25,13,61,36,74,76,24,55,40,84,48,102,88,60,60,22,52,38,39,45,38,12,31,28,35,38,37,35,50,52,52,36,63,67,55,47,55,54,50,50,54,53,24,69,74,66,72,47,58,57,43,53,37,71,60,50,51,56,27,44,38,56,35,38,62,50,54,85,49,68,67,51,51,48,54,36,40,36,22,21,25,40,40,37,39,56,97,64,26,36,39,42,45,71,47,37,81,67,80,56,69,32,43,48,46,69,60,59,94,88,55,77,79,42,46,51,26,79,88,46,53,72,61,58,51,42,81,79,38,72,90,65,80,71,64,58,93,59,43,67,62,41,39,51,50,39,38,54,53,48,52,54,36,36,43,48,66,70,68,51,90,69,93,50,73,65,58,51,50,52,51,59,52,51,70,65,56,80,83,65,94,68,91,76,80,85,84,88,129

Sequence (451 aa):
VDVSQNFFEETKGAIYHANDHFASSPPPDCDPATTDSYVHIFKHVYLHRNKANAKDCIDMCFGLALKFDWGTHTRLALMALTYMMDKMGGKQIRDLVVQPKFEKKATIDEDARKAGYRFIREHGLQANNVNQFMEWSSPHSTTIHAEDKIAKTLEYWPFTLKSMTGWFFDGILVHMLGSISQHGITWIGKTRTGKSLGSKTVAFCQSKYEIEQADRDALSPAIVTAKHLDFFKSEPASKFKPAIFDDDMLQKMDASFLKAFLNPSEEDATVWARYSSAYFEQGAGRQACNNPYDQECDKDMYRKMQASGIWEIKHENFVKLIQQSFASIDETEDMDAILARTHMIIITDFGIYWRLASSSKNDVKFVSWQQDEPKDLLAPAEKPISAYKKNPHRHSPPESFQQDMIWSLEVLHFFTAYSRGKPSRGRSQFVDEACFRHTTTTTTNRTPHTR